Protein AF-M4SU03-F1 (afdb_monomer_lite)

Sequence (401 aa):
LYVKLIGIRDEIKHRTEQANSLITSARVTLAKALYGDAAINPIAGQIKPTEPLPSIAPTYFPWHAVGDRNTVCKTAGTDLNKAGMALATDMLCICLLHATSEHNLCTAGFTPTQQDYSAGRQPADADQAFKALTAKCQIIQQTYSIQELPHLLTSAVAAIKASMGSNHVTIADPSAEARTPGAKAFLYGRFTLAGRAPTCSADGSNPEKTAQKGICIDYSGIMKPGADIPWLKLVHSGINQLQAAAAEATTAISLVGTAQALEAQMESLLLMKSLLTPTASVLTATSNQPSADEQNKCAKFNSNETDCTTSGCDYDKTKKECKPKPGTENTGAIAGEKTGKKCSDYANQQECEKANDEIPAGQPCKRGWIGEDKSGGDKGFKRCDSDSSSIRNWLLRLLIL

InterPro domains:
  IPR019609 Variant surface glycoprotein , C-terminal [PF10659] (298-367)
  IPR025932 Trypanosome variant surface glycoprotein, B-type, N-terminal domain [PF13206] (13-252)

Secondary structure (DSSP, 8-state):
-HHHHHHHHHHHHHHHHHHHHHHHHHHHHHHHHHH-HHHHTTTGGG--TTSPPPPPPGGGSS---SS-HHHHHSB--SSTTSTTS-HHHHHHHHH--SS-S--TTSSTT---SSS--SS---HHHHHHHHHHHHTTS-----PPPTTTHHHHHHHHHHHHHHHTTTSEEEEEEE-HHHHSSTTTTTEEEEEEEEEB-------SS-GGGSTT-EEEEE-TTT--TT---HHHHHHHHHHHHHHHHHHHHHHHHHHHHHHHHHHHHHHHHHHHHHTTS--------------TTGGGGGGG--S-HHHHHHTTEEEETTTTEEEEPPPP--------------GGGSSSHHHHHHHHHTSPTTSPPPPPP----TT--------S---S-TTTSSGGGSS--

Radius of gyration: 35.42 Å; chains: 1; bounding box: 99×57×96 Å

Structure (mmCIF, N/CA/C/O backbone):
data_AF-M4SU03-F1
#
_entry.id   AF-M4SU03-F1
#
loop_
_atom_site.group_PDB
_atom_site.id
_atom_site.type_symbol
_atom_site.label_atom_id
_atom_site.label_alt_id
_atom_site.label_comp_id
_atom_site.label_asym_id
_atom_site.label_entity_id
_atom_site.label_seq_id
_atom_site.pdbx_PDB_ins_code
_atom_site.Cartn_x
_atom_site.Cartn_y
_atom_site.Cartn_z
_atom_site.occupancy
_atom_site.B_iso_or_equiv
_atom_site.auth_seq_id
_atom_site.auth_comp_id
_atom_site.auth_asym_id
_atom_site.auth_atom_id
_atom_site.pdbx_PDB_model_num
ATOM 1 N N . LEU A 1 1 ? -34.787 1.251 35.769 1.00 77.94 1 LEU A N 1
ATOM 2 C CA . LEU A 1 1 ? -33.875 2.159 35.029 1.00 77.94 1 LEU A CA 1
ATOM 3 C C . LEU A 1 1 ? -32.408 1.807 35.281 1.00 77.94 1 LEU A C 1
ATOM 5 O O . LEU A 1 1 ? -31.720 1.509 34.320 1.00 77.94 1 LEU A O 1
ATOM 9 N N . TYR A 1 2 ? -31.960 1.688 36.535 1.00 77.12 2 TYR A N 1
ATOM 10 C CA . TYR A 1 2 ? -30.572 1.320 36.873 1.00 77.12 2 TYR A CA 1
ATOM 11 C C . TYR A 1 2 ? -30.037 0.034 36.198 1.00 77.12 2 TYR A C 1
ATOM 13 O O . TYR A 1 2 ? -28.999 0.070 35.549 1.00 77.12 2 TYR A O 1
ATOM 21 N N . VAL A 1 3 ? -30.774 -1.086 36.248 1.00 87.50 3 VAL A N 1
ATOM 22 C CA . VAL A 1 3 ? -30.378 -2.345 35.566 1.00 87.50 3 VAL A CA 1
ATOM 23 C C . VAL A 1 3 ? -30.233 -2.162 34.048 1.00 87.50 3 VAL A C 1
ATOM 25 O O . VAL A 1 3 ? -29.321 -2.708 33.436 1.00 87.50 3 VAL A O 1
ATOM 28 N N . LYS A 1 4 ? -31.099 -1.342 33.438 1.00 84.69 4 LYS A N 1
ATOM 29 C CA . LYS A 1 4 ? -31.036 -1.024 32.005 1.00 84.69 4 LYS A CA 1
ATOM 30 C C . LYS A 1 4 ? -29.779 -0.213 31.672 1.00 84.69 4 LYS A C 1
ATOM 32 O O . LYS A 1 4 ? -29.161 -0.465 30.646 1.00 84.69 4 LYS A O 1
ATOM 37 N N . LEU A 1 5 ? -29.381 0.711 32.550 1.00 78.56 5 LEU A N 1
ATOM 38 C CA . LEU A 1 5 ? -28.158 1.500 32.389 1.00 78.56 5 LEU A CA 1
ATOM 39 C C . LEU A 1 5 ? -26.900 0.619 32.455 1.00 78.56 5 LEU A C 1
ATOM 41 O O . LEU A 1 5 ? -26.000 0.791 31.639 1.00 78.56 5 LEU A O 1
ATOM 45 N N . ILE A 1 6 ? -26.866 -0.360 33.368 1.00 83.88 6 ILE A N 1
ATOM 46 C CA . ILE A 1 6 ? -25.783 -1.356 33.443 1.00 83.88 6 ILE A CA 1
ATOM 47 C C . ILE A 1 6 ? -25.673 -2.140 32.131 1.00 83.88 6 ILE A C 1
ATOM 49 O O . ILE A 1 6 ? -24.584 -2.228 31.573 1.00 83.88 6 ILE A O 1
ATOM 53 N N . GLY A 1 7 ? -26.798 -2.633 31.601 1.00 87.75 7 GLY A N 1
ATOM 54 C CA . GLY A 1 7 ? -26.804 -3.355 30.325 1.00 87.75 7 GLY A CA 1
ATOM 55 C C . GLY A 1 7 ? -26.288 -2.509 29.155 1.00 87.75 7 GLY A C 1
ATOM 56 O O . GLY A 1 7 ? -25.481 -2.986 28.365 1.00 87.75 7 GLY A O 1
ATOM 57 N N . ILE A 1 8 ? -26.689 -1.234 29.074 1.00 84.06 8 ILE A N 1
ATOM 58 C CA . ILE A 1 8 ? -26.197 -0.309 28.038 1.00 84.06 8 ILE A CA 1
ATOM 59 C C . ILE A 1 8 ? -24.687 -0.073 28.181 1.00 84.06 8 ILE A C 1
ATOM 61 O O . ILE A 1 8 ? -23.969 -0.090 27.185 1.00 84.06 8 ILE A O 1
ATOM 65 N N . ARG A 1 9 ? -24.185 0.118 29.407 1.00 86.50 9 ARG A N 1
ATOM 66 C CA . ARG A 1 9 ? -22.749 0.295 29.669 1.00 86.50 9 ARG A CA 1
ATOM 67 C C . ARG A 1 9 ? -21.937 -0.919 29.215 1.00 86.50 9 ARG A C 1
ATOM 69 O O . ARG A 1 9 ? -20.895 -0.747 28.584 1.00 86.50 9 ARG A O 1
ATOM 76 N N . ASP A 1 10 ? -22.391 -2.122 29.548 1.00 89.56 10 ASP A N 1
ATOM 77 C CA . ASP A 1 10 ? -21.676 -3.355 29.209 1.00 89.56 10 ASP A CA 1
ATOM 78 C C . ASP A 1 10 ? -21.653 -3.573 27.685 1.00 89.56 10 ASP A C 1
ATOM 80 O O . ASP A 1 10 ? -20.614 -3.933 27.130 1.00 89.56 10 ASP A O 1
ATOM 84 N N . GLU A 1 11 ? -22.742 -3.230 26.992 1.00 91.38 11 GLU A N 1
ATOM 85 C CA . GLU A 1 11 ? -22.808 -3.246 25.527 1.00 91.38 11 GLU A CA 1
ATOM 86 C C . GLU A 1 11 ? -21.876 -2.200 24.886 1.00 91.38 11 GLU A C 1
ATOM 88 O O . GLU A 1 11 ? -21.155 -2.511 23.938 1.00 91.38 11 GLU A O 1
ATOM 93 N N . ILE A 1 12 ? -21.824 -0.968 25.417 1.00 85.12 12 ILE A N 1
ATOM 94 C CA . ILE A 1 12 ? -20.877 0.066 24.954 1.00 85.12 12 ILE A CA 1
ATOM 95 C C . ILE A 1 12 ? -19.439 -0.444 25.071 1.00 85.12 12 ILE A C 1
ATOM 97 O O . ILE A 1 12 ? -18.648 -0.291 24.134 1.00 85.12 12 ILE A O 1
ATOM 101 N N . LYS A 1 13 ? -19.099 -1.064 26.208 1.00 88.62 13 LYS A N 1
ATOM 102 C CA . LYS A 1 13 ? -17.773 -1.645 26.435 1.00 88.62 13 LYS A CA 1
ATOM 103 C C . LYS A 1 13 ? -17.470 -2.729 25.400 1.00 88.62 13 LYS A C 1
ATOM 105 O O . LYS A 1 13 ? -16.437 -2.646 24.739 1.00 88.62 13 LYS A O 1
ATOM 110 N N . HIS A 1 14 ? -18.386 -3.678 25.210 1.00 92.12 14 HIS A N 1
ATOM 111 C CA . HIS A 1 14 ? -18.225 -4.769 24.250 1.00 92.12 14 HIS A CA 1
ATOM 112 C C . HIS A 1 14 ? -17.987 -4.257 22.821 1.00 92.12 14 HIS A C 1
ATOM 114 O O . HIS A 1 14 ? -17.029 -4.665 22.164 1.00 92.12 14 HIS A O 1
ATOM 120 N N . ARG A 1 15 ? -18.800 -3.303 22.352 1.00 87.38 15 ARG A N 1
ATOM 121 C CA . ARG A 1 15 ? -18.654 -2.742 20.998 1.00 87.38 15 ARG A CA 1
ATOM 122 C C . ARG A 1 15 ? -17.381 -1.933 20.817 1.00 87.38 15 ARG A C 1
ATOM 124 O O . ARG A 1 15 ? -16.761 -1.995 19.760 1.00 87.38 15 ARG A O 1
ATOM 131 N N . THR A 1 16 ? -16.949 -1.218 21.852 1.00 88.19 16 THR A N 1
ATOM 132 C CA . THR A 1 16 ? -15.678 -0.482 21.824 1.00 88.19 16 THR A CA 1
ATOM 133 C C . THR A 1 16 ? -14.485 -1.440 21.737 1.00 88.19 16 THR A C 1
ATOM 135 O O . THR A 1 16 ? -13.563 -1.216 20.953 1.00 88.19 16 THR A O 1
ATOM 138 N N . GLU A 1 17 ? -14.507 -2.538 22.496 1.00 90.81 17 GLU A N 1
ATOM 139 C CA . GLU A 1 17 ? -13.485 -3.590 22.424 1.00 90.81 17 GLU A CA 1
ATOM 140 C C . GLU A 1 17 ? -13.458 -4.252 21.037 1.00 90.81 17 GLU A C 1
ATOM 142 O O . GLU A 1 17 ? -12.384 -4.417 20.450 1.00 90.81 17 GLU A O 1
ATOM 147 N N . GLN A 1 18 ? -14.632 -4.545 20.468 1.00 94.12 18 GLN A N 1
ATOM 148 C CA . GLN A 1 18 ? -14.755 -5.107 19.124 1.00 94.12 18 GLN A CA 1
ATOM 149 C C . GLN A 1 18 ? -14.228 -4.146 18.047 1.00 94.12 18 GLN A C 1
ATOM 151 O O . GLN A 1 18 ? -13.461 -4.563 17.175 1.00 94.12 18 GLN A O 1
ATOM 156 N N . ALA A 1 19 ? -14.568 -2.856 18.129 1.00 92.19 19 ALA A N 1
ATOM 157 C CA . ALA A 1 19 ? -14.046 -1.833 17.228 1.00 92.19 19 ALA A CA 1
ATOM 158 C C . ALA A 1 19 ? -12.511 -1.768 17.294 1.00 92.19 19 ALA A C 1
ATOM 160 O O . ALA A 1 19 ? -11.850 -1.817 16.259 1.00 92.19 19 ALA A O 1
ATOM 161 N N . ASN A 1 20 ? -11.923 -1.751 18.494 1.00 90.38 20 ASN A N 1
ATOM 162 C CA . ASN A 1 20 ? -10.466 -1.727 18.672 1.00 90.38 20 ASN A CA 1
ATOM 163 C C . ASN A 1 20 ? -9.771 -2.981 18.118 1.00 90.38 20 ASN A C 1
ATOM 165 O O . ASN A 1 20 ? -8.697 -2.882 17.515 1.00 90.38 20 ASN A O 1
ATOM 169 N N . SER A 1 21 ? -10.383 -4.155 18.283 1.00 93.50 21 SER A N 1
ATOM 170 C CA . SER A 1 21 ? -9.893 -5.407 17.696 1.00 93.50 21 SER A CA 1
ATOM 171 C C . SER A 1 21 ? -9.876 -5.336 16.164 1.00 93.50 21 SER A C 1
AT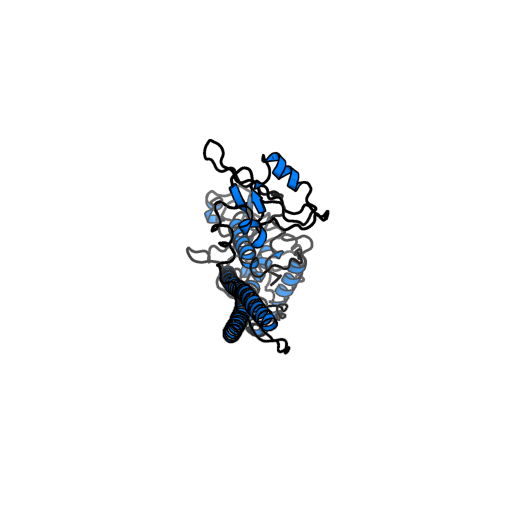OM 173 O O . SER A 1 21 ? -8.858 -5.631 15.531 1.00 93.50 21 SER A O 1
ATOM 175 N N . LEU A 1 22 ? -10.961 -4.842 15.558 1.00 95.38 22 LEU A N 1
ATOM 176 C CA . LEU A 1 22 ? -11.071 -4.659 14.109 1.00 95.38 22 LEU A CA 1
ATOM 177 C C . LEU A 1 22 ? -10.077 -3.620 13.576 1.00 95.38 22 LEU A C 1
ATOM 179 O O . LEU A 1 22 ? -9.446 -3.865 12.549 1.00 95.38 22 LEU A O 1
ATOM 183 N N . ILE A 1 23 ? -9.869 -2.508 14.290 1.00 93.19 23 ILE A N 1
ATOM 184 C CA . ILE A 1 23 ? -8.850 -1.502 13.942 1.00 93.19 23 ILE A CA 1
ATOM 185 C C . ILE A 1 23 ? -7.457 -2.130 13.964 1.00 93.19 23 ILE A C 1
ATOM 187 O O . ILE A 1 23 ? -6.689 -1.959 13.020 1.00 93.19 23 ILE A O 1
ATOM 191 N N . THR A 1 24 ? -7.129 -2.890 15.011 1.00 93.81 24 THR A N 1
ATOM 192 C CA . THR A 1 24 ? -5.837 -3.588 15.105 1.00 93.81 24 THR A CA 1
ATOM 193 C C . THR A 1 24 ? -5.651 -4.550 13.936 1.00 93.81 24 THR A C 1
ATOM 195 O O . THR A 1 24 ? -4.607 -4.544 13.284 1.00 93.81 24 THR A O 1
ATOM 198 N N . SER A 1 25 ? -6.684 -5.335 13.621 1.00 96.44 25 SER A N 1
ATOM 199 C CA . SER A 1 25 ? -6.666 -6.265 12.494 1.00 96.44 25 SER A CA 1
ATOM 200 C C . SER A 1 25 ? -6.466 -5.541 11.159 1.00 96.44 25 SER A C 1
ATOM 202 O O . SER A 1 25 ? -5.606 -5.940 10.375 1.00 96.44 25 SER A O 1
ATOM 204 N N . ALA A 1 26 ? -7.168 -4.425 10.936 1.00 96.38 26 ALA A N 1
ATOM 205 C CA . ALA A 1 26 ? -6.994 -3.586 9.755 1.00 96.38 26 ALA A CA 1
ATOM 206 C C . ALA A 1 26 ? -5.566 -3.052 9.625 1.00 96.38 26 ALA A C 1
ATOM 208 O O . ALA A 1 26 ? -4.982 -3.126 8.546 1.00 96.38 26 ALA A O 1
ATOM 209 N N . ARG A 1 27 ? -4.976 -2.563 10.722 1.00 94.88 27 ARG A N 1
ATOM 210 C CA . ARG A 1 27 ? -3.590 -2.070 10.745 1.00 94.88 27 ARG A CA 1
ATOM 211 C C . ARG A 1 27 ? -2.598 -3.167 10.376 1.00 94.88 27 ARG A C 1
ATOM 213 O O . ARG A 1 27 ? -1.741 -2.938 9.530 1.00 94.88 27 ARG A O 1
ATOM 220 N N . VAL A 1 28 ? -2.743 -4.371 10.936 1.00 97.19 28 VAL A N 1
ATOM 221 C CA . VAL A 1 28 ? -1.907 -5.531 10.575 1.00 97.19 28 VAL A CA 1
ATOM 222 C C . VAL A 1 28 ? -2.052 -5.860 9.086 1.00 97.19 28 VAL A C 1
ATOM 224 O O . VAL A 1 28 ? -1.052 -6.017 8.387 1.00 97.19 28 VAL A O 1
ATOM 227 N N . THR A 1 29 ? -3.284 -5.937 8.581 1.00 98.25 29 THR A N 1
ATOM 228 C CA . THR A 1 29 ? -3.576 -6.243 7.172 1.00 98.25 29 THR A CA 1
ATOM 229 C C . THR A 1 29 ? -2.989 -5.202 6.216 1.00 98.25 29 THR A C 1
ATOM 231 O O . THR A 1 29 ? -2.373 -5.555 5.211 1.00 98.25 29 THR A O 1
ATOM 234 N N . LEU A 1 30 ? -3.147 -3.915 6.523 1.00 96.94 30 LEU A N 1
ATOM 235 C CA . LEU A 1 30 ? -2.625 -2.821 5.704 1.00 96.94 30 LEU A CA 1
ATOM 236 C C . LEU A 1 30 ? -1.099 -2.736 5.775 1.00 96.94 30 LEU A C 1
ATOM 238 O O . LEU A 1 30 ? -0.451 -2.526 4.752 1.00 96.94 30 LEU A O 1
ATOM 242 N N . ALA A 1 31 ? -0.504 -2.995 6.941 1.00 96.81 31 ALA A N 1
ATOM 243 C CA . ALA A 1 31 ? 0.943 -3.107 7.069 1.00 96.81 31 ALA A CA 1
ATOM 244 C C . ALA A 1 31 ? 1.488 -4.269 6.222 1.00 96.81 31 ALA A C 1
ATOM 246 O O . ALA A 1 31 ? 2.527 -4.120 5.582 1.00 96.81 31 ALA A O 1
ATOM 247 N N . LYS A 1 32 ? 0.776 -5.406 6.155 1.00 97.50 32 LYS A N 1
ATOM 248 C CA . LYS A 1 32 ? 1.124 -6.527 5.262 1.00 97.50 32 LYS A CA 1
ATOM 249 C C . LYS A 1 32 ? 1.000 -6.143 3.793 1.00 97.50 32 LYS A C 1
ATOM 251 O O . LYS A 1 32 ? 1.842 -6.541 3.000 1.00 97.50 32 LYS A O 1
ATOM 256 N N . ALA A 1 33 ? -0.002 -5.347 3.420 1.00 97.69 33 ALA A N 1
ATOM 257 C CA . ALA A 1 33 ? -0.088 -4.808 2.064 1.00 97.69 33 ALA A CA 1
ATOM 258 C C . ALA A 1 33 ? 1.138 -3.942 1.724 1.00 97.69 33 ALA A C 1
ATOM 260 O O . ALA A 1 33 ? 1.669 -4.009 0.617 1.00 97.69 33 ALA A O 1
ATOM 261 N N . LEU A 1 34 ? 1.604 -3.140 2.684 1.00 96.62 34 LEU A N 1
ATOM 262 C CA . LEU A 1 34 ? 2.726 -2.232 2.483 1.00 96.62 34 LEU A CA 1
ATOM 263 C C . LEU A 1 34 ? 4.080 -2.953 2.441 1.00 96.62 34 LEU A C 1
ATOM 265 O O . LEU A 1 34 ? 4.844 -2.746 1.501 1.00 96.62 34 LEU A O 1
ATOM 269 N N . TYR A 1 35 ? 4.361 -3.794 3.435 1.00 96.81 35 TYR A N 1
ATOM 270 C CA . TYR A 1 35 ? 5.683 -4.383 3.675 1.00 96.81 35 TYR A CA 1
ATOM 271 C C . TYR A 1 35 ? 5.757 -5.898 3.435 1.00 96.81 35 TYR A C 1
ATOM 273 O O . TYR A 1 35 ? 6.832 -6.483 3.535 1.00 96.81 35 TYR A O 1
ATOM 281 N N . GLY A 1 36 ? 4.643 -6.549 3.106 1.00 95.81 36 GLY A N 1
ATOM 282 C CA . GLY A 1 36 ? 4.564 -7.998 2.944 1.00 95.81 36 GLY A CA 1
ATOM 283 C C . GLY A 1 36 ? 4.450 -8.762 4.268 1.00 95.81 36 GLY A C 1
ATOM 284 O O . GLY A 1 36 ? 4.712 -8.252 5.359 1.00 95.81 36 GLY A O 1
ATOM 285 N N . ASP A 1 37 ? 4.061 -10.034 4.174 1.00 95.00 37 ASP A N 1
ATOM 286 C CA . ASP A 1 37 ? 3.837 -10.890 5.345 1.00 95.00 37 ASP A CA 1
ATOM 287 C C . ASP A 1 37 ? 5.106 -11.152 6.164 1.00 95.00 37 ASP A C 1
ATOM 289 O O . ASP A 1 37 ? 5.053 -11.154 7.394 1.00 95.00 37 ASP A O 1
ATOM 293 N N . ALA A 1 38 ? 6.248 -11.354 5.500 1.00 93.81 38 ALA A N 1
ATOM 294 C CA . ALA A 1 38 ? 7.512 -11.669 6.165 1.00 93.81 38 ALA A CA 1
ATOM 295 C C . ALA A 1 38 ? 7.978 -10.544 7.106 1.00 93.81 38 ALA A C 1
ATOM 297 O O . ALA A 1 38 ? 8.513 -10.827 8.175 1.00 93.81 38 ALA A O 1
ATOM 298 N N . ALA A 1 39 ? 7.720 -9.286 6.737 1.00 95.75 39 ALA A N 1
ATOM 299 C CA . ALA A 1 39 ? 8.035 -8.117 7.551 1.00 95.75 39 ALA A CA 1
ATOM 300 C C . ALA A 1 39 ? 7.116 -7.967 8.765 1.00 95.75 39 ALA A C 1
ATOM 302 O O . ALA A 1 39 ? 7.571 -7.579 9.840 1.00 95.75 39 ALA A O 1
ATOM 303 N N . ILE A 1 40 ? 5.823 -8.261 8.600 1.00 96.81 40 ILE A N 1
ATOM 304 C CA . ILE A 1 40 ? 4.811 -7.921 9.605 1.00 96.81 40 ILE A CA 1
ATOM 305 C C . ILE A 1 40 ? 4.518 -9.061 10.570 1.00 96.81 40 ILE A C 1
ATOM 307 O O . ILE A 1 40 ? 4.280 -8.799 11.745 1.00 96.81 40 ILE A O 1
ATOM 311 N N . ASN A 1 41 ? 4.563 -10.322 10.133 1.00 95.75 41 ASN A N 1
ATOM 312 C CA . ASN A 1 41 ? 4.273 -11.462 11.008 1.00 95.75 41 ASN A CA 1
ATOM 313 C C . ASN A 1 41 ? 5.080 -11.456 12.328 1.00 95.75 41 ASN A C 1
ATOM 315 O O . ASN A 1 41 ? 4.469 -11.710 13.367 1.00 95.75 41 ASN A O 1
ATOM 319 N N . PRO A 1 42 ? 6.386 -11.105 12.354 1.00 95.69 42 PRO A N 1
ATOM 320 C CA . PRO A 1 42 ? 7.159 -11.051 13.599 1.00 95.69 42 PRO A CA 1
ATOM 321 C C . PRO A 1 42 ? 6.705 -9.962 14.583 1.00 95.69 42 PRO A C 1
ATOM 323 O O . PRO A 1 42 ? 6.922 -10.090 15.787 1.00 95.69 42 PRO A O 1
ATOM 326 N N . ILE A 1 43 ? 6.084 -8.887 14.085 1.00 94.94 43 ILE A N 1
ATOM 327 C CA . ILE A 1 43 ? 5.677 -7.720 14.883 1.00 94.94 43 ILE A CA 1
ATOM 328 C C . ILE A 1 43 ? 4.155 -7.576 15.013 1.00 94.94 43 ILE A C 1
ATOM 330 O O . ILE A 1 43 ? 3.691 -6.663 15.689 1.00 94.94 43 ILE A O 1
ATOM 334 N N . ALA A 1 44 ? 3.363 -8.470 14.413 1.00 94.19 44 ALA A N 1
ATOM 335 C CA . ALA A 1 44 ? 1.908 -8.336 14.330 1.00 94.19 44 ALA A CA 1
ATOM 336 C C . ALA A 1 44 ? 1.237 -8.195 15.707 1.00 94.19 44 ALA A C 1
ATOM 338 O O . ALA A 1 44 ? 0.346 -7.367 15.868 1.00 94.19 44 ALA A O 1
ATOM 339 N N . GLY A 1 45 ? 1.708 -8.935 16.719 1.00 93.50 45 GLY A N 1
ATOM 340 C CA . GLY A 1 45 ? 1.198 -8.843 18.095 1.00 93.50 45 GLY A CA 1
ATOM 341 C C . GLY A 1 45 ? 1.571 -7.553 18.840 1.00 93.50 45 GLY A C 1
ATOM 342 O O . GLY A 1 45 ? 1.059 -7.308 19.927 1.00 93.50 45 GLY A O 1
ATOM 343 N N . GLN A 1 46 ? 2.462 -6.732 18.278 1.00 93.69 46 GLN A N 1
ATOM 344 C CA . GLN A 1 46 ? 2.890 -5.448 18.842 1.00 93.69 46 GLN A CA 1
ATOM 345 C C . GLN A 1 46 ? 2.130 -4.263 18.228 1.00 93.69 46 GLN A C 1
ATOM 347 O O . GLN A 1 46 ? 2.198 -3.155 18.756 1.00 93.69 46 GLN A O 1
ATOM 352 N N . ILE A 1 47 ? 1.413 -4.482 17.121 1.00 91.94 47 ILE A N 1
ATOM 353 C CA . ILE A 1 47 ? 0.626 -3.449 16.447 1.00 91.94 47 ILE A CA 1
ATOM 354 C C . ILE A 1 47 ? -0.603 -3.137 17.304 1.00 91.94 47 ILE A C 1
ATOM 356 O O . ILE A 1 47 ? -1.368 -4.031 17.657 1.00 91.94 47 ILE A O 1
ATOM 360 N N . LYS A 1 48 ? -0.794 -1.857 17.633 1.00 85.69 48 LYS A N 1
ATOM 361 C CA . LYS A 1 48 ? -1.912 -1.362 18.451 1.00 85.69 48 LYS A CA 1
ATOM 362 C C . LYS A 1 48 ? -2.714 -0.300 17.691 1.00 85.69 48 LYS A C 1
ATOM 364 O O . LYS A 1 48 ? -2.141 0.331 16.806 1.00 85.69 48 LYS A O 1
ATOM 369 N N . PRO A 1 49 ? -3.998 -0.060 18.030 1.00 80.19 49 PRO A N 1
ATOM 370 C CA . PRO A 1 49 ? -4.881 0.855 17.296 1.00 80.19 49 PRO A CA 1
ATOM 371 C C . PRO A 1 49 ? -4.362 2.285 17.115 1.00 80.19 49 PRO A C 1
ATOM 373 O O . PRO A 1 49 ? -4.548 2.866 16.050 1.00 80.19 49 PRO A O 1
ATOM 376 N N . THR A 1 50 ? -3.733 2.841 18.150 1.00 78.69 50 THR A N 1
ATOM 377 C CA . THR A 1 50 ? -3.382 4.269 18.247 1.00 78.69 50 THR A CA 1
ATOM 378 C C . THR A 1 50 ? -1.881 4.524 18.345 1.00 78.69 50 THR A C 1
ATOM 380 O O . THR A 1 50 ? -1.472 5.666 18.520 1.00 78.69 50 THR A O 1
ATOM 383 N N . GLU A 1 51 ? -1.062 3.477 18.261 1.00 82.94 51 GLU A N 1
ATOM 384 C CA . GLU A 1 51 ? 0.395 3.599 18.331 1.00 82.94 51 GLU A CA 1
ATOM 385 C C . GLU A 1 51 ? 1.001 3.585 16.927 1.00 82.94 51 GLU A C 1
ATOM 387 O O . GLU A 1 51 ? 0.466 2.896 16.047 1.00 82.94 51 GLU A O 1
ATOM 392 N N . PRO A 1 52 ? 2.141 4.264 16.712 1.00 84.44 52 PRO A N 1
ATOM 393 C CA . PRO A 1 52 ? 2.907 4.134 15.480 1.00 84.44 52 PRO A CA 1
ATOM 394 C C . PRO A 1 52 ? 3.218 2.671 15.152 1.00 84.44 52 PRO A C 1
ATOM 396 O O . PRO A 1 52 ? 3.368 1.831 16.046 1.00 84.44 52 PRO A O 1
ATOM 399 N N . LEU A 1 53 ? 3.346 2.363 13.859 1.00 86.81 53 LEU A N 1
ATOM 400 C CA . LEU A 1 53 ? 3.772 1.034 13.432 1.00 86.81 53 LEU A CA 1
ATOM 401 C C . LEU A 1 53 ? 5.149 0.710 14.049 1.00 86.81 53 LEU A C 1
ATOM 403 O O . LEU A 1 53 ? 6.063 1.536 13.947 1.00 86.81 53 LEU A O 1
ATOM 407 N N . PRO A 1 54 ? 5.328 -0.471 14.672 1.00 91.06 54 PRO A N 1
ATOM 408 C CA . PRO A 1 54 ? 6.630 -0.893 15.165 1.00 91.06 54 PRO A CA 1
ATOM 409 C C . PRO A 1 54 ? 7.680 -0.886 14.050 1.00 91.06 54 PRO A C 1
ATOM 411 O O . PRO A 1 54 ? 7.377 -1.154 12.886 1.00 91.06 54 PRO A O 1
ATOM 414 N N . SER A 1 55 ? 8.931 -0.605 14.417 1.00 90.44 55 SER A N 1
ATOM 415 C CA . SER A 1 55 ? 10.037 -0.607 13.460 1.00 90.44 55 SER A CA 1
ATOM 416 C C . SER A 1 55 ? 10.213 -1.992 12.836 1.00 90.44 55 SER A C 1
ATOM 418 O O . SER A 1 55 ? 10.269 -3.004 13.536 1.00 90.44 55 SER A O 1
ATOM 420 N N . ILE A 1 56 ? 10.333 -2.025 11.512 1.00 92.19 56 ILE A N 1
ATOM 421 C CA . ILE A 1 56 ? 10.587 -3.240 10.743 1.00 92.19 56 ILE A CA 1
ATOM 422 C C . ILE A 1 56 ? 12.097 -3.381 10.573 1.00 92.19 56 ILE A C 1
ATOM 424 O O . ILE A 1 56 ? 12.780 -2.432 10.180 1.00 92.19 56 ILE A O 1
ATOM 428 N N . ALA A 1 57 ? 12.636 -4.568 10.863 1.00 93.88 57 ALA A N 1
ATOM 429 C CA . ALA A 1 57 ? 14.057 -4.811 10.653 1.00 93.88 57 ALA A CA 1
ATOM 430 C C . ALA A 1 57 ? 14.381 -4.773 9.143 1.00 93.88 57 ALA A C 1
ATOM 432 O O . ALA A 1 57 ? 13.688 -5.443 8.371 1.00 93.88 57 ALA A O 1
ATOM 433 N N . PRO A 1 58 ? 15.446 -4.069 8.706 1.00 94.88 58 PRO A N 1
ATOM 434 C CA . PRO A 1 58 ? 15.755 -3.891 7.281 1.00 94.88 58 PRO A CA 1
ATOM 435 C C . PRO A 1 58 ? 15.926 -5.200 6.497 1.00 94.88 58 PRO A C 1
ATOM 437 O O . PRO A 1 58 ? 15.658 -5.256 5.302 1.00 94.88 58 PRO A O 1
ATOM 440 N N . THR A 1 59 ? 16.333 -6.282 7.165 1.00 95.19 59 THR A N 1
ATOM 441 C CA . THR A 1 59 ? 16.484 -7.619 6.568 1.00 95.19 59 THR A CA 1
ATOM 442 C C . THR A 1 59 ? 15.166 -8.239 6.106 1.00 95.19 59 THR A C 1
ATOM 444 O O . THR A 1 59 ? 15.192 -9.138 5.272 1.00 95.19 59 THR A O 1
ATOM 447 N N . TYR A 1 60 ? 14.030 -7.782 6.640 1.00 95.81 60 TYR A N 1
ATOM 448 C CA . TYR A 1 60 ? 12.701 -8.258 6.254 1.00 95.81 60 TYR A CA 1
ATOM 449 C C . TYR A 1 60 ? 11.998 -7.352 5.241 1.00 95.81 60 TYR A C 1
ATOM 451 O O . TYR A 1 60 ? 10.858 -7.637 4.878 1.00 95.81 60 TYR A O 1
ATOM 459 N N . PHE A 1 61 ? 12.639 -6.276 4.778 1.00 96.81 61 PHE A N 1
ATOM 460 C CA . PHE A 1 61 ? 12.053 -5.426 3.747 1.00 96.81 61 PHE A CA 1
ATOM 461 C C . PHE A 1 61 ? 11.742 -6.254 2.481 1.00 96.81 61 PHE A C 1
ATOM 463 O O . PHE A 1 61 ? 12.558 -7.100 2.097 1.00 96.81 61 PHE A O 1
ATOM 470 N N . PRO A 1 62 ? 10.584 -6.053 1.819 1.00 96.56 62 PRO A N 1
ATOM 471 C CA . PRO A 1 62 ? 10.128 -6.918 0.733 1.00 96.56 62 PRO A CA 1
ATOM 472 C C . PRO A 1 62 ? 10.883 -6.626 -0.571 1.00 96.56 62 PRO A C 1
ATOM 474 O O . PRO A 1 62 ? 10.347 -6.056 -1.517 1.00 96.56 62 PRO A O 1
ATOM 477 N N . TRP A 1 63 ? 12.149 -7.019 -0.644 1.00 96.88 63 TRP A N 1
ATOM 478 C CA . TRP A 1 63 ? 12.951 -6.916 -1.858 1.00 96.88 63 TRP A CA 1
ATOM 479 C C . TRP A 1 63 ? 13.685 -8.221 -2.142 1.00 96.88 63 TRP A C 1
ATOM 481 O O . TRP A 1 63 ? 14.316 -8.811 -1.263 1.00 96.88 63 TRP A O 1
ATOM 491 N N . HIS A 1 64 ? 13.558 -8.717 -3.369 1.00 95.50 64 HIS A N 1
ATOM 492 C CA . HIS A 1 64 ? 14.215 -9.947 -3.772 1.00 95.50 64 HIS A CA 1
ATOM 493 C C . HIS A 1 64 ? 15.707 -9.680 -3.996 1.00 95.50 64 HIS A C 1
ATOM 495 O O . HIS A 1 64 ? 16.084 -8.874 -4.840 1.00 95.50 64 HIS A O 1
ATOM 501 N N . ALA A 1 65 ? 16.558 -10.354 -3.220 1.00 93.75 65 ALA A N 1
ATOM 502 C CA . ALA A 1 65 ? 17.987 -10.046 -3.175 1.00 93.75 65 ALA A CA 1
ATOM 503 C C . ALA A 1 65 ? 18.767 -10.461 -4.434 1.00 93.75 65 ALA A C 1
ATOM 505 O O . ALA A 1 65 ? 19.896 -10.016 -4.650 1.00 93.75 65 ALA A O 1
ATOM 506 N N . VAL A 1 66 ? 18.189 -11.358 -5.235 1.00 90.88 66 VAL A N 1
ATOM 507 C CA . VAL A 1 66 ? 18.850 -11.982 -6.381 1.00 90.88 66 VAL A CA 1
ATOM 508 C C . VAL A 1 66 ? 18.393 -11.325 -7.678 1.00 90.88 66 VAL A C 1
ATOM 510 O O . VAL A 1 66 ? 17.199 -11.209 -7.942 1.00 90.88 66 VAL A O 1
ATOM 513 N N . GLY A 1 67 ? 19.359 -10.970 -8.523 1.00 88.62 67 GLY A N 1
ATOM 514 C CA . GLY A 1 67 ? 19.105 -10.318 -9.805 1.00 88.62 67 GLY A CA 1
ATOM 515 C C . GLY A 1 67 ? 18.920 -8.806 -9.691 1.00 88.62 67 GLY A C 1
ATOM 516 O O . GLY A 1 67 ? 18.788 -8.245 -8.610 1.00 88.62 67 GLY A O 1
ATOM 517 N N . ASP A 1 68 ? 18.970 -8.144 -10.836 1.00 94.12 68 ASP A N 1
ATOM 518 C CA . ASP A 1 68 ? 18.852 -6.691 -10.960 1.00 94.12 68 ASP A CA 1
ATOM 519 C C . ASP A 1 68 ? 17.427 -6.170 -10.666 1.00 94.12 68 ASP A C 1
ATOM 521 O O . ASP A 1 68 ? 16.475 -6.930 -10.457 1.00 94.12 68 ASP A O 1
ATOM 525 N N . ARG A 1 69 ? 17.238 -4.844 -10.727 1.00 94.19 69 ARG A N 1
ATOM 526 C CA . ARG A 1 69 ? 15.910 -4.211 -10.624 1.00 94.19 69 ARG A CA 1
ATOM 527 C C . ARG A 1 69 ? 14.899 -4.838 -11.574 1.00 94.19 69 ARG A C 1
ATOM 529 O O . ARG A 1 69 ? 13.744 -5.001 -11.199 1.00 94.19 69 ARG A O 1
ATOM 536 N N . ASN A 1 70 ? 15.270 -5.163 -12.811 1.00 95.12 70 ASN A N 1
ATOM 537 C CA . ASN A 1 70 ? 14.308 -5.701 -13.775 1.00 95.12 70 ASN A CA 1
ATOM 538 C C . ASN A 1 70 ? 13.825 -7.102 -13.390 1.00 95.12 70 ASN A C 1
ATOM 540 O O . ASN A 1 70 ? 12.659 -7.415 -13.620 1.00 95.12 70 ASN A O 1
ATOM 544 N N . THR A 1 71 ? 14.681 -7.902 -12.762 1.00 95.38 71 THR A N 1
ATOM 545 C CA . THR A 1 71 ? 14.351 -9.222 -12.216 1.00 95.38 71 THR A CA 1
ATOM 546 C C . THR A 1 71 ? 13.286 -9.120 -11.124 1.00 95.38 71 THR A C 1
ATOM 548 O O . THR A 1 71 ? 12.409 -9.981 -11.033 1.00 95.38 71 THR A O 1
ATOM 551 N N . VAL A 1 72 ? 13.325 -8.048 -10.328 1.00 96.75 72 VAL A N 1
ATOM 552 C CA . VAL A 1 72 ? 12.343 -7.771 -9.268 1.00 96.75 72 VAL A CA 1
ATOM 553 C C . VAL A 1 72 ? 11.073 -7.107 -9.815 1.00 96.75 72 VAL A C 1
ATOM 555 O O . VAL A 1 72 ? 9.973 -7.414 -9.359 1.00 96.75 72 VAL A O 1
ATOM 558 N N . CYS A 1 73 ? 11.216 -6.203 -10.789 1.00 96.94 73 CYS A N 1
ATOM 559 C CA . CYS A 1 73 ? 10.208 -5.183 -11.083 1.00 96.94 73 CYS A CA 1
ATOM 560 C C . CYS A 1 73 ? 9.501 -5.290 -12.430 1.00 96.94 73 CYS A C 1
ATOM 562 O O . CYS A 1 73 ? 8.429 -4.713 -12.590 1.00 96.94 73 CYS A O 1
ATOM 564 N N . LYS A 1 74 ? 10.100 -5.947 -13.432 1.00 95.69 74 LYS A N 1
ATOM 565 C CA . LYS A 1 74 ? 9.588 -5.877 -14.809 1.00 95.69 74 LYS A CA 1
ATOM 566 C C . LYS A 1 74 ? 8.192 -6.483 -14.921 1.00 95.69 74 LYS A C 1
ATOM 568 O O . LYS A 1 74 ? 7.315 -5.880 -15.529 1.00 95.69 74 LYS A O 1
ATOM 573 N N . THR A 1 75 ? 8.002 -7.663 -14.346 1.00 95.69 75 THR A N 1
ATOM 574 C CA . THR A 1 75 ? 6.740 -8.406 -14.369 1.00 95.69 75 THR A CA 1
ATOM 575 C C . THR A 1 75 ? 6.330 -8.723 -12.947 1.00 95.69 75 THR A C 1
ATOM 577 O O . THR A 1 75 ? 7.112 -9.319 -12.203 1.00 95.69 75 THR A O 1
ATOM 580 N N . ALA A 1 76 ? 5.108 -8.361 -12.584 1.00 95.62 76 ALA A N 1
ATOM 581 C CA . ALA A 1 76 ? 4.545 -8.769 -11.316 1.00 95.62 76 ALA A CA 1
ATOM 582 C C . ALA A 1 76 ? 4.206 -10.261 -11.331 1.00 95.62 76 ALA A C 1
ATOM 584 O O . ALA A 1 76 ? 3.842 -10.834 -12.362 1.00 95.62 76 ALA A O 1
ATOM 585 N N . GLY A 1 77 ? 4.305 -10.884 -10.165 1.00 89.56 77 GLY A N 1
ATOM 586 C CA . GLY A 1 77 ? 4.080 -12.312 -10.006 1.00 89.56 77 GLY A CA 1
ATOM 587 C C . GLY A 1 77 ? 3.625 -12.660 -8.599 1.00 89.56 77 GLY A C 1
ATOM 588 O O . GLY A 1 77 ? 3.189 -11.803 -7.836 1.00 89.56 77 GLY A O 1
ATOM 589 N N . THR A 1 78 ? 3.724 -13.944 -8.274 1.00 88.62 78 THR A N 1
ATOM 590 C CA . THR A 1 78 ? 3.445 -14.478 -6.932 1.00 88.62 78 THR A CA 1
ATOM 591 C C . THR A 1 78 ? 4.716 -14.859 -6.176 1.00 88.62 78 THR A C 1
ATOM 593 O O . THR A 1 78 ? 4.643 -15.382 -5.066 1.00 88.62 78 THR A O 1
ATOM 596 N N . ASP A 1 79 ? 5.880 -14.627 -6.782 1.00 90.56 79 ASP A N 1
ATOM 597 C CA . ASP A 1 79 ? 7.174 -14.848 -6.149 1.00 90.56 79 ASP A CA 1
ATOM 598 C C . ASP A 1 79 ? 7.373 -13.838 -5.021 1.00 90.56 79 ASP A C 1
ATOM 600 O O . ASP A 1 79 ? 7.199 -12.631 -5.210 1.00 90.56 79 ASP A O 1
ATOM 604 N N . LEU A 1 80 ? 7.793 -14.330 -3.857 1.00 89.50 80 LEU A N 1
ATOM 605 C CA . LEU A 1 80 ? 8.050 -13.489 -2.694 1.00 89.50 80 LEU A CA 1
ATOM 606 C C . LEU A 1 80 ? 9.027 -12.354 -3.024 1.00 89.50 80 LEU A C 1
ATOM 608 O O . LEU A 1 80 ? 10.036 -12.548 -3.707 1.00 89.50 80 LEU A O 1
ATOM 612 N N . ASN A 1 81 ? 8.738 -11.179 -2.461 1.00 93.06 81 ASN A N 1
ATOM 613 C CA . ASN A 1 81 ? 9.574 -9.979 -2.528 1.00 93.06 81 ASN A CA 1
ATOM 614 C C . ASN A 1 81 ? 9.801 -9.410 -3.944 1.00 93.06 81 ASN A C 1
ATOM 616 O O . ASN A 1 81 ? 10.714 -8.606 -4.140 1.00 93.06 81 ASN A O 1
ATOM 620 N N . LYS A 1 82 ? 8.988 -9.811 -4.927 1.00 95.56 82 LYS A N 1
ATOM 621 C CA . LYS A 1 82 ? 8.936 -9.195 -6.259 1.00 95.56 82 LYS A CA 1
ATOM 622 C C . LYS A 1 82 ? 7.730 -8.269 -6.399 1.00 95.56 82 LYS A C 1
ATOM 624 O O . LYS A 1 82 ? 6.862 -8.214 -5.523 1.00 95.56 82 LYS A O 1
ATOM 629 N N . ALA A 1 83 ? 7.682 -7.546 -7.515 1.00 96.88 83 ALA A N 1
ATOM 630 C CA . ALA A 1 83 ? 6.574 -6.660 -7.823 1.00 96.88 83 ALA A CA 1
ATOM 631 C C . ALA A 1 83 ? 5.210 -7.376 -7.754 1.00 96.88 83 ALA A C 1
ATOM 633 O O . ALA A 1 83 ? 5.063 -8.540 -8.137 1.00 96.88 83 ALA A O 1
ATOM 634 N N . GLY A 1 84 ? 4.208 -6.661 -7.251 1.00 95.38 84 GLY A N 1
ATOM 635 C CA . GLY A 1 84 ? 2.856 -7.132 -6.973 1.00 95.38 84 GLY A CA 1
ATOM 636 C C . GLY A 1 84 ? 2.654 -7.729 -5.581 1.00 95.38 84 GLY A C 1
ATOM 637 O O . GLY A 1 84 ? 1.510 -7.795 -5.128 1.00 95.38 84 GLY A O 1
ATOM 638 N N . MET A 1 85 ? 3.718 -8.102 -4.862 1.00 95.88 85 MET A N 1
ATOM 639 C CA . MET A 1 85 ? 3.582 -8.724 -3.538 1.00 95.88 85 MET A CA 1
ATOM 640 C C . MET A 1 85 ? 3.451 -7.724 -2.389 1.00 95.88 85 MET A C 1
ATOM 642 O O . MET A 1 85 ? 2.737 -8.006 -1.429 1.00 95.88 85 MET A O 1
ATOM 646 N N . ALA A 1 86 ? 4.103 -6.566 -2.482 1.00 97.25 86 ALA A N 1
ATOM 647 C CA . ALA A 1 86 ? 4.038 -5.514 -1.474 1.00 97.25 86 ALA A CA 1
ATOM 648 C C . ALA A 1 86 ? 4.112 -4.134 -2.136 1.00 97.25 86 ALA A C 1
ATOM 650 O O . ALA A 1 86 ? 4.851 -3.935 -3.103 1.00 97.25 86 ALA A O 1
ATOM 651 N N . LEU A 1 87 ? 3.371 -3.162 -1.599 1.00 97.38 87 LEU A N 1
ATOM 652 C CA . LEU A 1 87 ? 3.341 -1.812 -2.162 1.00 97.38 87 LEU A CA 1
ATOM 653 C C . LEU A 1 87 ? 4.712 -1.124 -2.083 1.00 97.38 87 LEU A C 1
ATOM 655 O O . LEU A 1 87 ? 5.071 -0.393 -3.002 1.00 97.38 87 LEU A O 1
ATOM 659 N N . ALA A 1 88 ? 5.498 -1.367 -1.028 1.00 97.12 88 ALA A N 1
ATOM 660 C CA . ALA A 1 88 ? 6.832 -0.783 -0.898 1.00 97.12 88 ALA A CA 1
ATOM 661 C C . ALA A 1 88 ? 7.772 -1.226 -2.035 1.00 97.12 88 ALA A C 1
ATOM 663 O O . ALA A 1 88 ? 8.509 -0.402 -2.581 1.00 97.12 88 ALA A O 1
ATOM 664 N N . THR A 1 89 ? 7.695 -2.497 -2.444 1.00 97.75 89 THR A N 1
ATOM 665 C CA . THR A 1 89 ? 8.411 -3.026 -3.614 1.00 97.75 89 THR A CA 1
ATOM 666 C C . THR A 1 89 ? 7.963 -2.311 -4.880 1.00 97.75 89 THR A C 1
ATOM 668 O O . THR A 1 89 ? 8.796 -1.811 -5.631 1.00 97.75 89 THR A O 1
ATOM 671 N N . ASP A 1 90 ? 6.651 -2.199 -5.090 1.00 97.56 90 ASP A N 1
ATOM 672 C CA . ASP A 1 90 ? 6.087 -1.600 -6.300 1.00 97.56 90 ASP A CA 1
ATOM 673 C C . ASP A 1 90 ? 6.440 -0.115 -6.424 1.00 97.56 90 ASP A C 1
ATOM 675 O O . ASP A 1 90 ? 6.789 0.359 -7.506 1.00 97.56 90 ASP A O 1
ATOM 679 N N . MET A 1 91 ? 6.433 0.614 -5.307 1.00 95.88 91 MET A N 1
ATOM 680 C CA . MET A 1 91 ? 6.882 2.003 -5.252 1.00 95.88 91 MET A CA 1
ATOM 681 C C . MET A 1 91 ? 8.351 2.150 -5.650 1.00 95.88 91 MET A C 1
ATOM 683 O O . MET A 1 91 ? 8.685 3.016 -6.456 1.00 95.88 91 MET A O 1
ATOM 687 N N . LEU A 1 92 ? 9.235 1.302 -5.120 1.00 95.69 92 LEU A N 1
ATOM 688 C CA . LEU A 1 92 ? 10.634 1.301 -5.541 1.00 95.69 92 LEU A CA 1
ATOM 689 C C . LEU A 1 92 ? 10.766 0.940 -7.019 1.00 95.69 92 LEU A C 1
ATOM 691 O O . LEU A 1 92 ? 11.520 1.583 -7.740 1.00 95.69 92 LEU A O 1
ATOM 695 N N . CYS A 1 93 ? 9.993 -0.027 -7.503 1.00 96.31 93 CYS A N 1
ATOM 696 C CA . CYS A 1 93 ? 10.028 -0.441 -8.896 1.00 96.31 93 CYS A CA 1
ATOM 697 C C . CYS A 1 93 ? 9.692 0.690 -9.870 1.00 96.31 93 CYS A C 1
ATOM 699 O O . CYS A 1 93 ? 10.334 0.781 -10.916 1.00 96.31 93 CYS A O 1
ATOM 701 N N . ILE A 1 94 ? 8.741 1.569 -9.549 1.00 94.69 94 ILE A N 1
ATOM 702 C CA . ILE A 1 94 ? 8.384 2.702 -10.420 1.00 94.69 94 ILE A CA 1
ATOM 703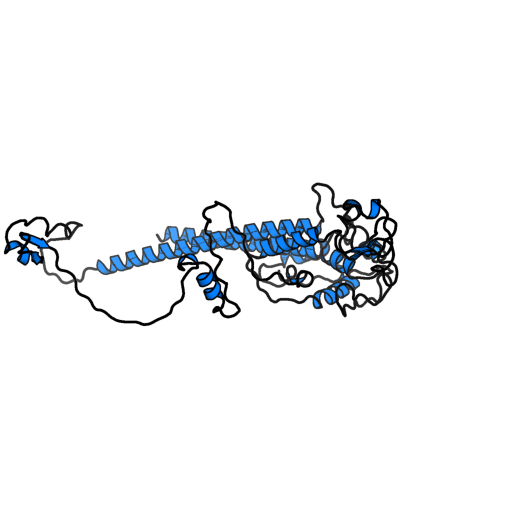 C C . ILE A 1 94 ? 9.302 3.929 -10.256 1.00 94.69 94 ILE A C 1
ATOM 705 O O . ILE A 1 94 ? 9.200 4.859 -11.054 1.00 94.69 94 ILE A O 1
ATOM 709 N N . CYS A 1 95 ? 10.197 3.936 -9.260 1.00 92.88 95 CYS A N 1
ATOM 710 C CA . CYS A 1 95 ? 11.059 5.083 -8.945 1.00 92.88 95 CYS A CA 1
ATOM 711 C C . CYS A 1 95 ? 12.562 4.815 -9.096 1.00 92.88 95 CYS A C 1
ATOM 713 O O . CYS A 1 95 ? 13.331 5.752 -9.301 1.00 92.88 95 CYS A O 1
ATOM 715 N N . LEU A 1 96 ? 12.998 3.559 -8.998 1.00 92.31 96 LEU A N 1
ATOM 716 C CA . LEU A 1 96 ? 14.388 3.162 -9.181 1.00 92.31 96 LEU A CA 1
ATOM 717 C C . LEU A 1 96 ? 14.696 2.903 -10.657 1.00 92.31 96 LEU A C 1
ATOM 719 O O . LEU A 1 96 ? 13.913 2.309 -11.399 1.00 92.31 96 LEU A O 1
ATOM 723 N N . LEU A 1 97 ? 15.898 3.308 -11.048 1.00 89.62 97 LEU A N 1
ATOM 724 C CA . LEU A 1 97 ? 16.469 3.111 -12.370 1.00 89.62 97 LEU A CA 1
ATOM 725 C C . LEU A 1 97 ? 17.473 1.964 -12.316 1.00 89.62 97 LEU A C 1
ATOM 727 O O . LEU A 1 97 ? 18.017 1.655 -11.258 1.00 89.62 97 LEU A O 1
ATOM 731 N N . HIS A 1 98 ? 17.700 1.318 -13.456 1.00 89.50 98 HIS A N 1
ATOM 732 C CA . HIS A 1 98 ? 18.551 0.137 -13.510 1.00 89.50 98 HIS A CA 1
ATOM 733 C C . HIS A 1 98 ? 20.039 0.503 -13.408 1.00 89.50 98 HIS A C 1
ATOM 735 O O . HIS A 1 98 ? 20.698 0.044 -12.489 1.00 89.50 98 HIS A O 1
ATOM 741 N N . ALA A 1 99 ? 20.583 1.298 -14.335 1.00 84.62 99 ALA A N 1
ATOM 742 C CA . ALA A 1 99 ? 22.033 1.493 -14.502 1.00 84.62 99 ALA A CA 1
ATOM 743 C C . ALA A 1 99 ? 22.447 2.979 -14.449 1.00 84.62 99 ALA A C 1
ATOM 745 O O . ALA A 1 99 ? 23.180 3.460 -15.311 1.00 84.62 99 ALA A O 1
ATOM 746 N N . THR A 1 100 ? 21.910 3.745 -13.497 1.00 80.81 100 THR A N 1
ATOM 747 C CA . THR A 1 100 ? 22.225 5.174 -13.322 1.00 80.81 100 THR A CA 1
ATOM 748 C C . THR A 1 100 ? 21.950 5.623 -11.893 1.00 80.81 100 THR A C 1
ATOM 750 O O . THR A 1 100 ? 21.044 5.084 -11.260 1.00 80.81 100 THR A O 1
ATOM 753 N N . SER A 1 101 ? 22.685 6.646 -11.446 1.00 77.31 101 SER A N 1
ATOM 754 C CA . SER A 1 101 ? 22.566 7.295 -10.135 1.00 77.31 101 SER A CA 1
ATOM 755 C C . SER A 1 101 ? 21.480 8.362 -10.052 1.00 77.31 101 SER A C 1
ATOM 757 O O . SER A 1 101 ? 21.139 8.818 -8.957 1.00 77.31 101 SER A O 1
ATOM 759 N N . GLU A 1 102 ? 20.887 8.749 -11.181 1.00 83.12 102 GLU A N 1
ATOM 760 C CA . GLU A 1 102 ? 19.873 9.802 -11.238 1.00 83.12 102 GLU A CA 1
ATOM 761 C C . GLU A 1 102 ? 18.446 9.257 -11.104 1.00 83.12 102 GLU A C 1
ATOM 763 O O . GLU A 1 102 ? 17.663 9.246 -12.046 1.00 83.12 102 GLU A O 1
ATOM 768 N N . HIS A 1 103 ? 18.054 8.851 -9.899 1.00 83.75 103 HIS A N 1
ATOM 769 C CA . HIS A 1 103 ? 16.727 8.282 -9.613 1.00 83.75 103 HIS A CA 1
ATOM 770 C C . HIS A 1 103 ? 15.577 9.312 -9.521 1.00 83.75 103 HIS A C 1
ATOM 772 O O . HIS A 1 103 ? 14.541 9.070 -8.910 1.00 83.75 103 HIS A O 1
ATOM 778 N N . ASN A 1 104 ? 15.711 10.487 -10.130 1.00 82.44 104 ASN A N 1
ATOM 779 C CA . ASN A 1 104 ? 14.855 11.657 -9.887 1.00 82.44 104 ASN A CA 1
ATOM 780 C C . ASN A 1 104 ? 13.467 11.634 -10.573 1.00 82.44 104 ASN A C 1
ATOM 782 O O . ASN A 1 104 ? 12.767 12.649 -10.575 1.00 82.44 104 ASN A O 1
ATOM 786 N N . LEU A 1 105 ? 13.050 10.505 -11.152 1.00 83.19 105 LEU A N 1
ATOM 787 C CA . LEU A 1 105 ? 11.866 10.443 -12.017 1.00 83.19 105 LEU A CA 1
ATOM 788 C C . LEU A 1 105 ? 10.535 10.486 -11.266 1.00 83.19 105 LEU A C 1
ATOM 790 O O . LEU A 1 105 ? 9.585 11.101 -11.746 1.00 83.19 105 LEU A O 1
ATOM 794 N N . CYS A 1 106 ? 10.459 9.884 -10.079 1.00 86.75 106 CYS A N 1
ATOM 795 C CA . CYS A 1 106 ? 9.281 10.031 -9.221 1.00 86.75 106 CYS A CA 1
ATOM 796 C C . CYS A 1 106 ? 9.242 11.391 -8.520 1.00 86.75 106 CYS A C 1
ATOM 798 O O . CYS A 1 106 ? 8.171 11.949 -8.289 1.00 86.75 106 CYS A O 1
ATOM 800 N N . THR A 1 107 ? 10.406 11.913 -8.139 1.00 86.56 107 THR A N 1
ATOM 801 C CA . THR A 1 107 ? 10.529 13.192 -7.446 1.00 86.56 107 THR A CA 1
ATOM 802 C C . THR A 1 107 ? 11.961 13.707 -7.527 1.00 86.56 107 THR A C 1
ATOM 804 O O . THR A 1 107 ? 12.925 12.938 -7.461 1.00 86.56 107 THR A O 1
ATOM 807 N N . ALA A 1 108 ? 12.105 15.024 -7.650 1.00 85.81 108 ALA A N 1
ATOM 808 C CA . ALA A 1 108 ? 13.408 15.665 -7.707 1.00 85.81 108 ALA A CA 1
ATOM 809 C C . ALA A 1 108 ? 14.192 15.440 -6.402 1.00 85.81 108 ALA A C 1
ATOM 811 O O . ALA A 1 108 ? 13.657 15.553 -5.296 1.00 85.81 108 ALA A O 1
ATOM 812 N N . GLY A 1 109 ? 15.486 15.137 -6.532 1.00 82.88 109 GLY A N 1
ATOM 813 C CA . GLY A 1 109 ? 16.374 14.919 -5.389 1.00 82.88 109 GLY A CA 1
ATOM 814 C C . GLY A 1 109 ? 16.100 13.633 -4.600 1.00 82.88 109 GLY A C 1
ATOM 815 O O . GLY A 1 109 ? 16.500 13.555 -3.438 1.00 82.88 109 GLY A O 1
ATOM 816 N N . PHE A 1 110 ? 15.393 12.654 -5.180 1.00 89.31 110 PHE A N 1
ATOM 817 C CA . PHE A 1 110 ? 15.426 11.278 -4.688 1.00 89.31 110 PHE A CA 1
ATOM 818 C C . PHE A 1 110 ? 16.773 10.646 -5.057 1.00 89.31 110 PHE A C 1
ATOM 820 O O . PHE A 1 110 ? 17.084 10.461 -6.232 1.00 89.31 110 PHE A O 1
ATOM 827 N N . THR A 1 111 ? 17.568 10.345 -4.033 1.00 85.88 111 THR A N 1
ATOM 828 C CA . THR A 1 111 ? 18.909 9.775 -4.169 1.00 85.88 111 THR A CA 1
ATOM 829 C C . THR A 1 111 ? 19.018 8.584 -3.217 1.00 85.88 111 THR A C 1
ATOM 831 O O . THR A 1 111 ? 19.255 8.787 -2.023 1.00 85.88 111 THR A O 1
ATOM 834 N N . PRO A 1 112 ? 18.770 7.350 -3.689 1.00 88.62 112 PRO A N 1
ATOM 835 C CA . PRO A 1 112 ? 19.053 6.157 -2.906 1.00 88.62 112 PRO A CA 1
ATOM 836 C C . PRO A 1 112 ? 20.561 6.034 -2.660 1.00 88.62 112 PRO A C 1
ATOM 838 O O . PRO A 1 112 ? 21.384 6.626 -3.355 1.00 88.62 112 PRO A O 1
ATOM 841 N N . THR A 1 113 ? 20.928 5.265 -1.641 1.00 85.88 113 THR A N 1
ATOM 842 C CA . THR A 1 113 ? 22.331 5.103 -1.234 1.00 85.88 113 THR A CA 1
ATOM 843 C C . THR A 1 113 ? 23.141 4.303 -2.241 1.00 85.88 113 THR A C 1
ATOM 845 O O . THR A 1 113 ? 24.321 4.578 -2.442 1.00 85.88 113 THR A O 1
ATOM 848 N N . GLN A 1 114 ? 22.499 3.337 -2.894 1.00 89.25 114 GLN A N 1
ATOM 849 C CA . GLN A 1 114 ? 23.099 2.618 -4.005 1.00 89.25 114 GLN A CA 1
ATOM 850 C C . GLN A 1 114 ? 22.983 3.460 -5.275 1.00 89.25 114 GLN A C 1
ATOM 852 O O . GLN A 1 114 ? 21.908 3.965 -5.588 1.00 89.25 114 GLN A O 1
ATOM 857 N N . GLN A 1 115 ? 24.098 3.595 -5.995 1.00 84.50 115 GLN A N 1
ATOM 858 C CA . GLN A 1 115 ? 24.172 4.393 -7.221 1.00 84.50 115 GLN A CA 1
ATOM 859 C C . GLN A 1 115 ? 23.413 3.773 -8.389 1.00 84.50 115 GLN A C 1
ATOM 861 O O . GLN A 1 115 ? 23.085 4.482 -9.320 1.00 84.50 115 GLN A O 1
ATOM 866 N N . ASP A 1 116 ? 23.186 2.466 -8.395 1.00 86.06 116 ASP A N 1
ATOM 867 C CA . ASP A 1 116 ? 22.403 1.807 -9.431 1.00 86.06 116 ASP A CA 1
ATOM 868 C C . ASP A 1 116 ? 21.799 0.506 -8.890 1.00 86.06 116 ASP A C 1
ATOM 870 O O . ASP A 1 116 ? 22.142 0.038 -7.798 1.00 86.06 116 ASP A O 1
ATOM 874 N N . TYR A 1 117 ? 20.901 -0.098 -9.659 1.00 92.06 117 TYR A N 1
ATOM 875 C CA . TYR A 1 117 ? 20.266 -1.375 -9.347 1.00 92.06 117 TYR A CA 1
ATOM 876 C C . TYR A 1 117 ? 20.455 -2.374 -10.499 1.00 92.06 117 TYR A C 1
ATOM 878 O O . TYR A 1 117 ? 19.546 -3.138 -10.830 1.00 92.06 117 TYR A O 1
ATOM 886 N N . SER A 1 118 ? 21.644 -2.354 -11.112 1.00 91.19 118 SER A N 1
ATOM 887 C CA . SER A 1 118 ? 22.039 -3.248 -12.210 1.00 91.19 118 SER A CA 1
ATOM 888 C C . SER A 1 118 ? 22.533 -4.616 -11.744 1.00 91.19 118 SER A C 1
ATOM 890 O O . SER A 1 118 ? 22.693 -5.545 -12.531 1.00 91.19 118 SER A O 1
ATOM 892 N N . ALA A 1 119 ? 22.728 -4.751 -10.435 1.00 91.75 119 ALA A N 1
ATOM 893 C CA . ALA A 1 119 ? 23.056 -5.984 -9.745 1.00 91.75 119 ALA A CA 1
ATOM 894 C C . ALA A 1 119 ? 22.043 -6.259 -8.623 1.00 91.75 119 ALA A C 1
ATOM 896 O O . ALA A 1 119 ? 21.228 -5.402 -8.272 1.00 91.75 119 ALA A O 1
ATOM 897 N N . GLY A 1 120 ? 22.140 -7.454 -8.033 1.00 92.50 120 GLY A N 1
ATOM 898 C CA . GLY A 1 120 ? 21.401 -7.817 -6.823 1.00 92.50 120 GLY A CA 1
ATOM 899 C C . GLY A 1 120 ? 21.633 -6.831 -5.685 1.00 92.50 120 GLY A C 1
ATOM 900 O O . GLY A 1 120 ? 22.773 -6.462 -5.396 1.00 92.50 120 GLY A O 1
ATOM 901 N N . ARG A 1 121 ? 20.546 -6.416 -5.030 1.00 94.19 121 ARG A N 1
ATOM 902 C CA . ARG A 1 121 ? 20.562 -5.525 -3.861 1.00 94.19 121 ARG A CA 1
ATOM 903 C C . ARG A 1 121 ? 19.901 -6.204 -2.680 1.00 94.19 121 ARG A C 1
ATOM 905 O O . ARG A 1 121 ? 18.886 -6.871 -2.847 1.00 94.19 121 ARG A O 1
ATOM 912 N N . GLN A 1 122 ? 20.470 -6.040 -1.491 1.00 95.31 122 GLN A N 1
ATOM 913 C CA . GLN A 1 122 ? 19.919 -6.664 -0.295 1.00 95.31 122 GLN A CA 1
ATOM 914 C C . GLN A 1 122 ? 18.643 -5.935 0.156 1.00 95.31 122 GLN A C 1
ATOM 916 O O . GLN A 1 122 ? 18.489 -4.742 -0.114 1.00 95.31 122 GLN A O 1
ATOM 921 N N . PRO A 1 123 ? 17.751 -6.603 0.909 1.00 96.44 123 PRO A N 1
ATOM 922 C CA . PRO A 1 123 ? 16.590 -5.963 1.527 1.00 96.44 123 PRO A CA 1
ATOM 923 C C . PRO A 1 123 ? 16.911 -4.658 2.263 1.00 96.44 123 PRO A C 1
ATOM 925 O O . PRO A 1 123 ? 16.181 -3.683 2.123 1.00 96.44 123 PRO A O 1
ATOM 928 N N . ALA A 1 124 ? 18.047 -4.599 2.964 1.00 96.00 124 ALA A N 1
ATOM 929 C CA . ALA A 1 124 ? 18.474 -3.400 3.678 1.00 96.00 124 ALA A CA 1
ATOM 930 C C . ALA A 1 124 ? 18.793 -2.210 2.747 1.00 96.00 124 ALA A C 1
ATOM 932 O O . ALA A 1 124 ? 18.478 -1.071 3.091 1.00 96.00 124 ALA A O 1
ATOM 933 N N . ASP A 1 125 ? 19.360 -2.460 1.560 1.00 95.31 125 ASP A N 1
ATOM 934 C CA . ASP A 1 125 ? 19.610 -1.413 0.559 1.00 95.31 125 ASP A CA 1
ATOM 935 C C . ASP A 1 125 ? 18.287 -0.831 0.036 1.00 95.31 125 ASP A C 1
ATOM 937 O O . ASP A 1 125 ? 18.142 0.379 -0.157 1.00 95.31 125 ASP A O 1
ATOM 941 N N . ALA A 1 126 ? 17.305 -1.706 -0.194 1.00 95.44 126 ALA A N 1
ATOM 942 C CA . ALA A 1 126 ? 15.977 -1.323 -0.654 1.00 95.44 126 ALA A CA 1
ATOM 943 C C . ALA A 1 126 ? 15.182 -0.587 0.440 1.00 95.44 126 ALA A C 1
ATOM 945 O O . ALA A 1 126 ? 14.554 0.427 0.146 1.00 95.44 126 ALA A O 1
ATOM 946 N N . ASP A 1 127 ? 15.276 -1.016 1.701 1.00 96.12 127 ASP A N 1
ATOM 947 C CA . ASP A 1 127 ? 14.700 -0.314 2.856 1.00 96.12 127 ASP A CA 1
ATOM 948 C C . ASP A 1 127 ? 15.221 1.126 2.961 1.00 96.12 127 ASP A C 1
ATOM 950 O O . ASP A 1 127 ? 14.445 2.071 3.116 1.00 96.12 127 ASP A O 1
ATOM 954 N N . GLN A 1 128 ? 16.533 1.323 2.804 1.00 95.25 128 GLN A N 1
ATOM 955 C CA . GLN A 1 128 ? 17.131 2.656 2.831 1.00 95.25 128 GLN A CA 1
ATOM 956 C C . GLN A 1 128 ? 16.636 3.533 1.674 1.00 95.25 128 GLN A C 1
ATOM 958 O O . GLN A 1 128 ? 16.290 4.700 1.884 1.00 95.25 128 GLN A O 1
ATOM 963 N N . ALA A 1 129 ? 16.547 2.977 0.463 1.00 94.62 129 ALA A N 1
ATOM 964 C CA . ALA A 1 129 ? 15.972 3.675 -0.683 1.00 94.62 129 ALA A CA 1
ATOM 965 C C . ALA A 1 129 ? 14.495 4.025 -0.462 1.00 94.62 129 ALA A C 1
ATOM 967 O O . ALA A 1 129 ? 14.068 5.135 -0.780 1.00 94.62 129 ALA A O 1
ATOM 968 N N . PHE A 1 130 ? 13.721 3.120 0.133 1.00 94.75 130 PHE A N 1
ATOM 969 C CA . PHE A 1 130 ? 12.314 3.345 0.436 1.00 94.75 130 PHE A CA 1
ATOM 970 C C . PHE A 1 130 ? 12.134 4.446 1.482 1.00 94.75 130 PHE A C 1
ATOM 972 O O . PHE A 1 130 ? 11.296 5.330 1.308 1.00 94.75 130 PHE A O 1
ATOM 979 N N . LYS A 1 131 ? 12.967 4.473 2.527 1.00 92.25 131 LYS A N 1
ATOM 980 C CA . LYS A 1 131 ? 13.001 5.565 3.514 1.00 92.25 131 LYS A CA 1
ATOM 981 C C . LYS A 1 131 ? 13.351 6.906 2.868 1.00 92.25 131 LYS A C 1
ATOM 983 O O . LYS A 1 131 ? 12.680 7.903 3.122 1.00 92.25 131 LYS A O 1
ATOM 988 N N . ALA A 1 132 ? 14.346 6.934 1.981 1.00 91.88 132 ALA A N 1
ATOM 989 C CA . ALA A 1 132 ? 14.700 8.142 1.237 1.00 91.88 132 ALA A CA 1
ATOM 990 C C . ALA A 1 132 ? 13.561 8.618 0.316 1.00 91.88 132 ALA A C 1
ATOM 992 O O . ALA A 1 132 ? 13.308 9.819 0.227 1.00 91.88 132 ALA A O 1
ATOM 993 N N . LEU A 1 133 ? 12.846 7.694 -0.334 1.00 91.69 133 LEU A N 1
ATOM 994 C CA . LEU A 1 133 ? 11.694 7.997 -1.185 1.00 91.69 133 LEU A CA 1
ATOM 995 C C . LEU A 1 133 ? 10.504 8.522 -0.369 1.00 91.69 133 LEU A C 1
ATOM 997 O O . LEU A 1 133 ? 9.918 9.553 -0.698 1.00 91.69 133 LEU A O 1
ATOM 1001 N N . THR A 1 134 ? 10.155 7.836 0.718 1.00 89.19 134 THR A N 1
ATOM 1002 C CA . THR A 1 134 ? 9.028 8.208 1.587 1.00 89.19 134 THR A CA 1
ATOM 1003 C C . THR A 1 134 ? 9.256 9.542 2.294 1.00 89.19 134 THR A C 1
ATOM 1005 O O . THR A 1 134 ? 8.316 10.320 2.414 1.00 89.19 134 THR A O 1
ATOM 1008 N N . ALA A 1 135 ? 10.499 9.896 2.632 1.00 88.00 135 ALA A N 1
ATOM 1009 C CA . ALA A 1 135 ? 10.839 11.226 3.146 1.00 88.00 135 ALA A CA 1
ATOM 1010 C C . ALA A 1 135 ? 10.568 12.372 2.147 1.00 88.00 135 ALA A C 1
ATOM 1012 O O . ALA A 1 135 ? 10.440 13.527 2.549 1.00 88.00 135 ALA A O 1
ATOM 1013 N N . LYS A 1 136 ? 10.484 12.080 0.840 1.00 87.06 136 LYS A N 1
ATOM 1014 C CA . LYS A 1 136 ? 10.119 13.060 -0.203 1.00 87.06 136 LYS A CA 1
ATOM 1015 C C . LYS A 1 136 ? 8.620 13.171 -0.426 1.00 87.06 136 LYS A C 1
ATOM 1017 O O . LYS A 1 136 ? 8.173 14.049 -1.166 1.00 87.06 136 LYS A O 1
ATOM 1022 N N . CYS A 1 137 ? 7.846 12.281 0.175 1.00 81.94 137 CYS A N 1
ATOM 1023 C CA . CYS A 1 137 ? 6.405 12.381 0.131 1.00 81.94 137 CYS A CA 1
ATOM 1024 C C . CYS A 1 137 ? 6.014 13.574 0.991 1.00 81.94 137 CYS A C 1
ATOM 1026 O O . CYS A 1 137 ? 6.443 13.681 2.137 1.00 81.94 137 CYS A O 1
ATOM 1028 N N . GLN A 1 138 ? 5.226 14.496 0.439 1.00 70.19 138 GLN A N 1
ATOM 1029 C CA . GLN A 1 138 ? 4.625 15.537 1.265 1.00 70.19 138 GLN A CA 1
ATOM 1030 C C . GLN A 1 138 ? 3.775 14.805 2.297 1.00 70.19 138 GLN A C 1
ATOM 1032 O O . GLN A 1 138 ? 2.849 14.133 1.889 1.00 70.19 138 GLN A O 1
ATOM 1037 N N . ILE A 1 139 ? 4.108 14.831 3.586 1.00 56.88 139 ILE A N 1
ATOM 1038 C CA . ILE A 1 139 ? 3.242 14.266 4.626 1.00 56.88 139 ILE A CA 1
ATOM 1039 C C . ILE A 1 139 ? 2.325 15.404 5.066 1.00 56.88 139 ILE A C 1
ATOM 1041 O O . ILE A 1 139 ? 2.749 16.339 5.737 1.00 56.88 139 ILE A O 1
ATOM 1045 N N . ILE A 1 140 ? 1.066 15.353 4.658 1.00 52.53 140 ILE A N 1
ATOM 1046 C CA . ILE A 1 140 ? 0.002 16.166 5.219 1.00 52.53 140 ILE A CA 1
ATOM 1047 C C . ILE A 1 140 ? -0.319 15.455 6.523 1.00 52.53 140 ILE A C 1
ATOM 1049 O O . ILE A 1 140 ? -0.781 14.318 6.506 1.00 52.53 140 ILE A O 1
ATOM 1053 N N . GLN A 1 141 ? -0.052 16.114 7.645 1.00 52.81 141 GLN A N 1
ATOM 1054 C CA . GLN A 1 141 ? -0.466 15.669 8.975 1.00 52.81 141 GLN A CA 1
ATOM 1055 C C . GLN A 1 141 ? -1.991 15.806 9.121 1.00 52.81 141 GLN A C 1
ATOM 1057 O O . GLN A 1 141 ? -2.488 16.597 9.915 1.00 52.81 141 GLN A O 1
ATOM 1062 N N . GLN A 1 142 ? -2.747 15.093 8.289 1.00 62.47 142 GLN A N 1
ATOM 1063 C CA . GLN A 1 142 ? -4.194 15.012 8.396 1.00 62.47 142 GLN A CA 1
ATOM 1064 C C . GLN A 1 142 ? -4.542 13.767 9.194 1.00 62.47 142 GLN A C 1
ATOM 1066 O O . GLN A 1 142 ? -4.298 12.639 8.771 1.00 62.47 142 GLN A O 1
ATOM 1071 N N . THR A 1 143 ? -5.108 14.000 10.371 1.00 67.69 143 THR A N 1
ATOM 1072 C CA . THR A 1 143 ? -5.737 12.957 11.169 1.00 67.69 143 THR A CA 1
ATOM 1073 C C . THR A 1 143 ? -7.091 12.655 10.544 1.00 67.69 143 THR A C 1
ATOM 1075 O O . THR A 1 143 ? -7.950 13.533 10.483 1.00 67.69 143 THR A O 1
ATOM 1078 N N . TYR A 1 144 ? -7.278 11.426 10.072 1.00 81.88 144 TYR A N 1
ATOM 1079 C CA . TYR A 1 144 ? -8.556 10.965 9.538 1.00 81.88 144 TYR A CA 1
ATOM 1080 C C . TYR A 1 144 ? -9.294 10.139 10.583 1.00 81.88 144 TYR A C 1
ATOM 1082 O O . TYR A 1 144 ? -8.693 9.342 11.306 1.00 81.88 144 TYR A O 1
ATOM 1090 N N . SER A 1 145 ? -10.610 10.304 10.645 1.00 84.88 145 SER A N 1
ATOM 1091 C CA . SER A 1 145 ? -11.462 9.442 11.456 1.00 84.88 145 SER A CA 1
ATOM 1092 C C . SER A 1 145 ? -11.551 8.031 10.864 1.00 84.88 145 SER A C 1
ATOM 1094 O O . SER A 1 145 ? -11.336 7.805 9.667 1.00 84.88 145 SER A O 1
ATOM 1096 N N . ILE A 1 146 ? -11.932 7.060 11.700 1.00 83.56 146 ILE A N 1
ATOM 1097 C CA . ILE A 1 146 ? -12.127 5.668 11.270 1.00 83.56 146 ILE A CA 1
ATOM 1098 C C . ILE A 1 146 ? -13.233 5.533 10.208 1.00 83.56 146 ILE A C 1
ATOM 1100 O O . ILE A 1 146 ? -13.220 4.601 9.409 1.00 83.56 146 ILE A O 1
ATOM 1104 N N . GLN A 1 147 ? -14.159 6.492 10.159 1.00 87.25 147 GLN A N 1
ATOM 1105 C CA . GLN A 1 147 ? -15.232 6.583 9.175 1.00 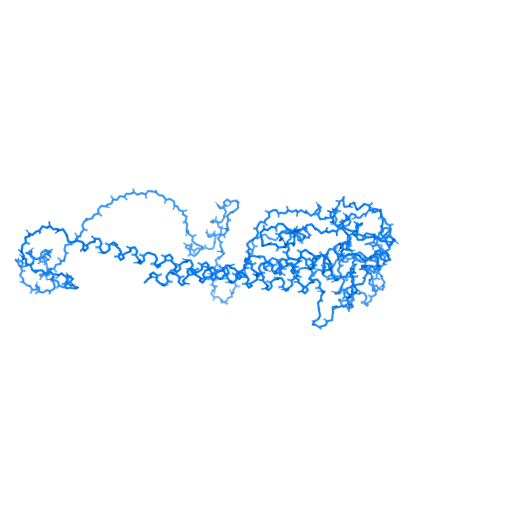87.25 147 GLN A CA 1
ATOM 1106 C C . GLN A 1 147 ? -14.739 7.080 7.804 1.00 87.25 147 GLN A C 1
ATOM 1108 O O . GLN A 1 147 ? -15.275 6.679 6.773 1.00 87.25 147 GLN A O 1
ATOM 1113 N N . GLU A 1 148 ? -13.720 7.943 7.768 1.00 90.25 148 GLU A N 1
ATOM 1114 C CA . GLU A 1 148 ? -13.205 8.542 6.528 1.00 90.25 148 GLU A CA 1
ATOM 1115 C C . GLU A 1 148 ? -12.193 7.639 5.815 1.00 90.25 148 GLU A C 1
ATOM 1117 O O . GLU A 1 148 ? -12.172 7.566 4.581 1.00 90.25 148 GLU A O 1
ATOM 1122 N N . LEU A 1 149 ? -11.372 6.918 6.583 1.00 90.00 149 LEU A N 1
ATOM 1123 C CA . LEU A 1 149 ? -10.290 6.074 6.070 1.00 90.00 149 LEU A CA 1
ATOM 1124 C C . LEU A 1 149 ? -10.726 5.060 4.993 1.00 90.00 149 LEU A C 1
ATOM 1126 O O . LEU A 1 149 ? -10.059 5.001 3.955 1.00 90.00 149 LEU A O 1
ATOM 1130 N N . PRO A 1 150 ? -11.837 4.305 5.145 1.00 93.38 150 PRO A N 1
ATOM 1131 C CA . PRO A 1 150 ? -12.309 3.398 4.100 1.00 93.38 150 PRO A CA 1
ATOM 1132 C C . PRO A 1 150 ? -12.512 4.075 2.744 1.00 93.38 150 PRO A C 1
ATOM 1134 O O . PRO A 1 150 ? -12.115 3.537 1.708 1.00 93.38 150 PRO A O 1
ATOM 1137 N N . HIS A 1 151 ? -13.110 5.269 2.736 1.00 91.69 151 HIS A N 1
ATOM 1138 C CA . HIS A 1 151 ? -13.378 6.012 1.508 1.00 91.69 151 HIS A CA 1
ATOM 1139 C C . HIS A 1 151 ? -12.095 6.552 0.883 1.00 91.69 151 HIS A C 1
ATOM 1141 O O . HIS A 1 151 ? -11.932 6.485 -0.337 1.00 91.69 151 HIS A O 1
ATOM 1147 N N . LEU A 1 152 ? -11.166 7.041 1.704 1.00 91.69 152 LEU A N 1
ATOM 1148 C CA . LEU A 1 152 ? -9.871 7.534 1.239 1.00 91.69 152 LEU A CA 1
ATOM 1149 C C . LEU A 1 152 ? -9.046 6.424 0.595 1.00 91.69 152 LEU A C 1
ATOM 1151 O O . LEU A 1 152 ? -8.530 6.617 -0.507 1.00 91.69 152 LEU A O 1
ATOM 1155 N N . LEU A 1 153 ? -8.982 5.257 1.238 1.00 93.31 153 LEU A N 1
ATOM 1156 C CA . LEU A 1 153 ? -8.301 4.082 0.705 1.00 93.31 153 LEU A CA 1
ATOM 1157 C C . LEU A 1 153 ? -9.006 3.546 -0.544 1.00 93.31 153 LEU A C 1
ATOM 1159 O O . LEU A 1 153 ? -8.338 3.228 -1.516 1.00 93.31 153 LEU A O 1
ATOM 1163 N N . THR A 1 154 ? -10.340 3.522 -0.588 1.00 95.25 154 THR A N 1
ATOM 1164 C CA . THR A 1 154 ? -11.087 3.107 -1.793 1.00 95.25 154 THR A CA 1
ATOM 1165 C C . THR A 1 154 ? -10.812 4.039 -2.973 1.00 95.25 154 THR A C 1
ATOM 1167 O O . THR A 1 154 ? -10.525 3.584 -4.080 1.00 95.25 154 THR A O 1
ATOM 1170 N N . SER A 1 155 ? -10.837 5.354 -2.738 1.00 94.00 155 SER A N 1
ATOM 1171 C CA . SER A 1 155 ? -10.455 6.350 -3.742 1.00 94.00 155 SER A CA 1
ATOM 1172 C C . SER A 1 155 ? -9.000 6.168 -4.178 1.00 94.00 155 SER A C 1
ATOM 1174 O O . SER A 1 155 ? -8.693 6.385 -5.352 1.00 94.00 155 SER A O 1
ATOM 1176 N N . ALA A 1 156 ? -8.126 5.757 -3.253 1.00 91.19 156 ALA A N 1
ATOM 1177 C CA . ALA A 1 156 ? -6.743 5.427 -3.550 1.00 91.19 156 ALA A CA 1
ATOM 1178 C C . ALA A 1 156 ? -6.622 4.124 -4.385 1.00 91.19 156 ALA A C 1
ATOM 1180 O O . ALA A 1 156 ? -5.867 3.996 -5.339 1.00 91.19 156 ALA A O 1
ATOM 1181 N N . VAL A 1 157 ? -7.425 3.105 -4.140 1.00 93.88 157 VAL A N 1
ATOM 1182 C CA . VAL A 1 157 ? -7.383 1.938 -5.029 1.00 93.88 157 VAL A CA 1
ATOM 1183 C C . VAL A 1 157 ? -7.865 2.311 -6.438 1.00 93.88 157 VAL A C 1
ATOM 1185 O O . VAL A 1 157 ? -7.242 1.943 -7.438 1.00 93.88 157 VAL A O 1
ATOM 1188 N N . ALA A 1 158 ? -8.936 3.101 -6.522 1.00 93.62 158 ALA A N 1
ATOM 1189 C CA . ALA A 1 158 ? -9.566 3.455 -7.785 1.00 93.62 158 ALA A CA 1
ATOM 1190 C C . ALA A 1 158 ? -8.628 4.205 -8.739 1.00 93.62 158 ALA A C 1
ATOM 1192 O O . ALA A 1 158 ? -8.551 3.833 -9.909 1.00 93.62 158 ALA A O 1
ATOM 1193 N N . ALA A 1 159 ? -7.890 5.224 -8.282 1.00 92.44 159 ALA A N 1
ATOM 1194 C CA . ALA A 1 159 ? -7.044 5.972 -9.218 1.00 92.44 159 ALA A CA 1
ATOM 1195 C C . ALA A 1 159 ? -5.678 5.335 -9.521 1.00 92.44 159 ALA A C 1
ATOM 1197 O O . ALA A 1 159 ? -5.140 5.595 -10.599 1.00 92.44 159 ALA A O 1
ATOM 1198 N N . ILE A 1 160 ? -5.162 4.417 -8.689 1.00 91.69 160 ILE A N 1
ATOM 1199 C CA . ILE A 1 160 ? -4.076 3.523 -9.133 1.00 91.69 160 ILE A CA 1
ATOM 1200 C C . ILE A 1 160 ? -4.566 2.699 -10.321 1.00 91.69 160 ILE A C 1
ATOM 1202 O O . ILE A 1 160 ? -3.946 2.729 -11.380 1.00 91.69 160 ILE A O 1
ATOM 1206 N N . LYS A 1 161 ? -5.730 2.050 -10.196 1.00 90.81 161 LYS A N 1
ATOM 1207 C CA . LYS A 1 161 ? -6.308 1.273 -11.301 1.00 90.81 161 LYS A CA 1
ATOM 1208 C C . LYS A 1 161 ? -6.593 2.140 -12.532 1.00 90.81 161 LYS A C 1
ATOM 1210 O O . LYS A 1 161 ? -6.274 1.733 -13.641 1.00 90.81 161 LYS A O 1
ATOM 1215 N N . ALA A 1 162 ? -7.126 3.349 -12.349 1.00 91.62 162 ALA A N 1
ATOM 1216 C CA . ALA A 1 162 ? -7.435 4.253 -13.460 1.00 91.62 162 ALA A CA 1
ATOM 1217 C C . ALA A 1 162 ? -6.189 4.787 -14.191 1.00 91.62 162 ALA A C 1
ATOM 1219 O O . ALA A 1 162 ? -6.276 5.147 -15.361 1.00 91.62 162 ALA A O 1
ATOM 1220 N N . SER A 1 163 ? -5.034 4.855 -13.522 1.00 91.75 163 SER A N 1
ATOM 1221 C CA . SER A 1 163 ? -3.789 5.345 -14.130 1.00 91.75 163 SER A CA 1
ATOM 1222 C C . SER A 1 163 ? -2.987 4.260 -14.856 1.00 91.75 163 SER A C 1
ATOM 1224 O O . SER A 1 163 ? -2.068 4.590 -15.615 1.00 91.75 163 SER A O 1
ATOM 1226 N N . MET A 1 164 ? -3.346 2.981 -14.694 1.00 92.31 164 MET A N 1
ATOM 1227 C CA . MET A 1 164 ? -2.742 1.889 -15.457 1.00 92.31 164 MET A CA 1
ATOM 1228 C C . MET A 1 164 ? -2.892 2.126 -16.967 1.00 92.31 164 MET A C 1
ATOM 1230 O O . MET A 1 164 ? -3.903 2.632 -17.455 1.00 92.31 164 MET A O 1
ATOM 1234 N N . GLY A 1 165 ? -1.827 1.842 -17.712 1.00 92.69 165 GLY A N 1
ATOM 1235 C CA . GLY A 1 165 ? -1.712 2.049 -19.155 1.00 92.69 165 GLY A CA 1
ATOM 1236 C C . GLY A 1 165 ? -1.664 3.506 -19.622 1.00 92.69 165 GLY A C 1
ATOM 1237 O O . GLY A 1 165 ? -1.384 3.762 -20.796 1.00 92.69 165 GLY A O 1
ATOM 1238 N N . SER A 1 166 ? -1.897 4.469 -18.729 1.00 91.62 166 SER A N 1
ATOM 1239 C CA . SER A 1 166 ? -2.110 5.870 -19.106 1.00 91.62 166 SER A CA 1
ATOM 1240 C C . SER A 1 166 ? -0.823 6.693 -19.124 1.00 91.62 166 SER A C 1
ATOM 1242 O O . SER A 1 166 ? -0.693 7.612 -19.929 1.00 91.62 166 SER A O 1
ATOM 1244 N N . ASN A 1 167 ? 0.167 6.357 -18.293 1.00 92.44 167 ASN A N 1
ATOM 1245 C CA . ASN A 1 167 ? 1.407 7.128 -18.189 1.00 92.44 167 ASN A CA 1
ATOM 1246 C C . ASN A 1 167 ? 2.464 6.699 -19.225 1.00 92.44 167 ASN A C 1
ATOM 1248 O O . ASN A 1 167 ? 3.531 6.186 -18.885 1.00 92.44 167 ASN A O 1
ATOM 1252 N N . HIS A 1 168 ? 2.183 6.942 -20.506 1.00 92.44 168 HIS A N 1
ATOM 1253 C CA . HIS A 1 168 ? 3.108 6.633 -21.596 1.00 92.44 168 HIS A CA 1
ATOM 1254 C C . HIS A 1 168 ? 3.501 7.849 -22.435 1.00 92.44 168 HIS A C 1
ATOM 1256 O O . HIS A 1 168 ? 2.877 8.908 -22.372 1.00 92.44 168 HIS A O 1
ATOM 1262 N N . VAL A 1 169 ? 4.569 7.705 -23.218 1.00 91.75 169 VAL A N 1
ATOM 1263 C CA . VAL A 1 169 ? 4.956 8.666 -24.258 1.00 91.75 169 VAL A CA 1
ATOM 1264 C C . VAL A 1 169 ? 5.231 7.957 -25.564 1.00 91.75 169 VAL A C 1
ATOM 1266 O O . VAL A 1 169 ? 5.940 6.957 -25.606 1.00 91.75 169 VAL A O 1
ATOM 1269 N N . THR A 1 170 ? 4.677 8.490 -26.642 1.00 92.94 170 THR A N 1
ATOM 1270 C CA . THR A 1 170 ? 4.987 8.027 -27.990 1.00 92.94 170 THR A CA 1
ATOM 1271 C C . THR A 1 170 ? 6.237 8.744 -28.472 1.00 92.94 170 THR A C 1
ATOM 1273 O O . THR A 1 170 ? 6.227 9.966 -28.588 1.00 92.94 170 THR A O 1
ATOM 1276 N N . ILE A 1 171 ? 7.312 7.996 -28.719 1.00 91.69 171 ILE A N 1
ATOM 1277 C CA . ILE A 1 171 ? 8.604 8.561 -29.155 1.00 91.69 171 ILE A CA 1
ATOM 1278 C C . ILE A 1 171 ? 8.958 8.192 -30.602 1.00 91.69 171 ILE A C 1
ATOM 1280 O O . ILE A 1 171 ? 9.844 8.795 -31.194 1.00 91.69 171 ILE A O 1
ATOM 1284 N N . ALA A 1 172 ? 8.273 7.198 -31.164 1.00 89.81 172 ALA A N 1
ATOM 1285 C CA . ALA A 1 172 ? 8.314 6.810 -32.569 1.00 89.81 172 ALA A CA 1
ATOM 1286 C C . ALA A 1 172 ? 7.007 6.082 -32.902 1.00 89.81 172 ALA A C 1
ATOM 1288 O O . ALA A 1 172 ? 6.271 5.717 -31.984 1.00 89.81 172 ALA A O 1
ATOM 1289 N N . ASP A 1 173 ? 6.730 5.829 -34.181 1.00 91.06 173 ASP A N 1
ATOM 1290 C CA . ASP A 1 173 ? 5.493 5.166 -34.597 1.00 91.06 173 ASP A CA 1
ATOM 1291 C C . ASP A 1 173 ? 5.330 3.788 -33.933 1.00 91.06 173 ASP A C 1
ATOM 1293 O O . ASP A 1 173 ? 6.121 2.871 -34.184 1.00 91.06 173 ASP A O 1
ATOM 1297 N N . PRO A 1 174 ? 4.312 3.594 -33.074 1.00 88.88 174 PRO A N 1
ATOM 1298 C CA . PRO A 1 174 ? 4.000 2.272 -32.567 1.00 88.88 174 PRO A CA 1
ATOM 1299 C C . PRO A 1 174 ? 3.336 1.420 -33.654 1.00 88.88 174 PRO A C 1
ATOM 1301 O O . PRO A 1 174 ? 2.765 1.907 -34.627 1.00 88.88 174 PRO A O 1
ATOM 1304 N N . SER A 1 175 ? 3.382 0.112 -33.475 1.00 88.12 175 SER A N 1
ATOM 1305 C CA . SER A 1 175 ? 2.608 -0.873 -34.226 1.00 88.12 175 SER A CA 1
ATOM 1306 C C . SER A 1 175 ? 1.131 -0.783 -33.839 1.00 88.12 175 SER A C 1
ATOM 1308 O O . SER A 1 175 ? 0.771 -0.198 -32.815 1.00 88.12 175 SER A O 1
ATOM 1310 N N . ALA A 1 176 ? 0.250 -1.360 -34.657 1.00 86.50 176 ALA A N 1
ATOM 1311 C CA . ALA A 1 176 ? -1.172 -1.448 -34.323 1.00 86.50 176 ALA A CA 1
ATOM 1312 C C . ALA A 1 176 ? -1.397 -2.173 -32.981 1.00 86.50 176 ALA A C 1
ATOM 1314 O O . ALA A 1 176 ? -2.167 -1.695 -32.152 1.00 86.50 176 ALA A O 1
ATOM 1315 N N . GLU A 1 177 ? -0.653 -3.255 -32.731 1.00 83.25 177 GLU A N 1
ATOM 1316 C CA . GLU A 1 177 ? -0.699 -4.038 -31.490 1.00 83.25 177 GLU A CA 1
ATOM 1317 C C . GLU A 1 177 ? -0.344 -3.194 -30.256 1.00 83.25 177 GLU A C 1
ATOM 1319 O O . GLU A 1 177 ? -1.125 -3.121 -29.306 1.00 83.25 177 GLU A O 1
ATOM 1324 N N . ALA A 1 178 ? 0.777 -2.465 -30.306 1.00 84.81 178 ALA A N 1
ATOM 1325 C CA . ALA A 1 178 ? 1.242 -1.613 -29.208 1.00 84.81 178 ALA A CA 1
ATOM 1326 C C . ALA A 1 178 ? 0.290 -0.445 -28.887 1.00 84.81 178 ALA A C 1
ATOM 1328 O O . ALA A 1 178 ? 0.322 0.116 -27.787 1.00 84.81 178 ALA A O 1
ATOM 1329 N N . ARG A 1 179 ? -0.566 -0.048 -29.841 1.00 83.12 179 ARG A N 1
ATOM 1330 C CA . ARG A 1 179 ? -1.574 1.000 -29.624 1.00 83.12 179 ARG A CA 1
ATOM 1331 C C . ARG A 1 179 ? -2.791 0.501 -28.855 1.00 83.12 179 ARG A C 1
ATOM 1333 O O . ARG A 1 179 ? -3.451 1.335 -28.231 1.00 83.12 179 ARG A O 1
ATOM 1340 N N . THR A 1 180 ? -3.076 -0.800 -28.882 1.00 87.06 180 THR A N 1
ATOM 1341 C CA . THR A 1 180 ? -4.301 -1.345 -28.289 1.00 87.06 180 THR A CA 1
ATOM 1342 C C . THR A 1 180 ? -4.376 -1.062 -26.783 1.00 87.06 180 THR A C 1
ATOM 1344 O O . THR A 1 180 ? -3.347 -1.078 -26.100 1.00 87.06 180 THR A O 1
ATOM 1347 N N . PRO A 1 181 ? -5.579 -0.821 -26.229 1.00 85.62 181 PRO A N 1
ATOM 1348 C CA . PRO A 1 181 ? -5.759 -0.733 -24.784 1.00 85.62 181 PRO A CA 1
ATOM 1349 C C . PRO A 1 181 ? -5.254 -1.989 -24.065 1.00 85.62 181 PRO A C 1
ATOM 1351 O O . PRO A 1 181 ? -4.568 -1.871 -23.058 1.00 85.62 181 PRO A O 1
ATOM 1354 N N . GLY A 1 182 ? -5.501 -3.180 -24.624 1.00 85.12 182 GLY A N 1
ATOM 1355 C CA . GLY A 1 182 ? -5.073 -4.456 -24.038 1.00 85.12 182 GLY A CA 1
ATOM 1356 C C . GLY A 1 182 ? -3.559 -4.576 -23.845 1.00 85.12 182 GLY A C 1
ATOM 1357 O O . GLY A 1 182 ? -3.124 -5.043 -22.799 1.00 85.12 182 GLY A O 1
ATOM 1358 N N . ALA A 1 183 ? -2.755 -4.071 -24.787 1.00 85.06 183 ALA A N 1
ATOM 1359 C CA . ALA A 1 183 ? -1.292 -4.094 -24.684 1.00 85.06 183 ALA A CA 1
ATOM 1360 C C . ALA A 1 183 ? -0.726 -3.196 -23.567 1.00 85.06 183 ALA A C 1
ATOM 1362 O O . ALA A 1 183 ? 0.456 -3.285 -23.248 1.00 85.06 183 ALA A O 1
ATOM 1363 N N . LYS A 1 184 ? -1.541 -2.296 -23.002 1.00 89.94 184 LYS A N 1
ATOM 1364 C CA . LYS A 1 184 ? -1.103 -1.275 -22.035 1.00 89.94 184 LYS A CA 1
ATOM 1365 C C . LYS A 1 184 ? -1.865 -1.323 -20.715 1.00 89.94 184 LYS A C 1
ATOM 1367 O O . LYS A 1 184 ? -1.344 -0.843 -19.717 1.00 89.94 184 LYS A O 1
ATOM 1372 N N . ALA A 1 185 ? -3.066 -1.899 -20.695 1.00 90.25 185 ALA A N 1
ATOM 1373 C CA . ALA A 1 185 ? -4.016 -1.834 -19.583 1.00 90.25 185 ALA A CA 1
ATOM 1374 C C . ALA A 1 185 ? -3.462 -2.328 -18.239 1.00 90.25 185 ALA A C 1
ATOM 1376 O O . ALA A 1 185 ? -3.973 -1.930 -17.200 1.00 90.25 185 ALA A O 1
ATOM 1377 N N . PHE A 1 186 ? -2.424 -3.167 -18.256 1.00 93.12 186 PHE A N 1
ATOM 1378 C CA . PHE A 1 186 ? -1.820 -3.751 -17.056 1.00 93.12 186 PHE A CA 1
ATOM 1379 C C . PHE A 1 186 ? -0.448 -3.169 -16.703 1.00 93.12 186 PHE A C 1
ATOM 1381 O O . PHE A 1 186 ? 0.196 -3.654 -15.775 1.00 93.12 186 PHE A O 1
ATOM 1388 N N . LEU A 1 187 ? 0.015 -2.149 -17.429 1.00 94.75 187 LEU A N 1
ATOM 1389 C CA . LEU A 1 187 ? 1.286 -1.494 -17.140 1.00 94.75 187 LEU A CA 1
ATOM 1390 C C . LEU A 1 187 ? 1.069 -0.333 -16.175 1.00 94.75 187 LEU A C 1
ATOM 1392 O O . LEU A 1 187 ? 0.300 0.583 -16.462 1.00 94.75 187 LEU A O 1
ATOM 1396 N N . TYR A 1 188 ? 1.780 -0.329 -15.054 1.00 95.75 188 TYR A N 1
ATOM 1397 C CA . TYR A 1 188 ? 1.724 0.760 -14.080 1.00 95.75 188 TYR A CA 1
ATOM 1398 C C . TYR A 1 188 ? 3.090 1.416 -13.912 1.00 95.75 188 TYR A C 1
ATOM 1400 O O . TYR A 1 188 ? 4.076 0.732 -13.661 1.00 95.75 188 TYR A O 1
ATOM 1408 N N . GLY A 1 189 ? 3.154 2.740 -14.048 1.00 94.12 189 GLY A N 1
ATOM 1409 C CA . GLY A 1 189 ? 4.402 3.507 -14.109 1.00 94.12 189 GLY A CA 1
ATOM 1410 C C . GLY A 1 189 ? 4.622 4.132 -15.487 1.00 94.12 189 GLY A C 1
ATOM 1411 O O . GLY A 1 189 ? 3.698 4.202 -16.295 1.00 94.12 189 GLY A O 1
ATOM 1412 N N . ARG A 1 190 ? 5.836 4.627 -15.747 1.00 93.06 190 ARG A N 1
ATOM 1413 C CA . ARG A 1 190 ? 6.173 5.385 -16.963 1.00 93.06 190 ARG A CA 1
ATOM 1414 C C . ARG A 1 190 ? 6.762 4.472 -18.036 1.00 93.06 190 ARG A C 1
ATOM 1416 O O . ARG A 1 190 ? 7.730 3.775 -17.757 1.00 93.06 190 ARG A O 1
ATOM 1423 N N . PHE A 1 191 ? 6.259 4.513 -19.269 1.00 94.12 191 PHE A N 1
ATOM 1424 C CA . PHE A 1 191 ? 6.806 3.713 -20.381 1.00 94.12 191 PHE A CA 1
ATOM 1425 C C . PHE A 1 191 ? 6.691 4.401 -21.746 1.00 94.12 191 PHE A C 1
ATOM 1427 O O . PHE A 1 191 ? 5.986 5.399 -21.895 1.00 94.12 191 PHE A O 1
ATOM 1434 N N . THR A 1 192 ? 7.390 3.882 -22.756 1.00 93.88 192 THR A N 1
ATOM 1435 C CA . THR A 1 192 ? 7.397 4.461 -24.106 1.00 93.88 192 THR A CA 1
ATOM 1436 C C . THR A 1 192 ? 6.696 3.579 -25.135 1.00 93.88 192 THR A C 1
ATOM 1438 O O . THR A 1 192 ? 6.749 2.351 -25.080 1.00 93.88 192 THR A O 1
ATOM 1441 N N . LEU A 1 193 ? 6.061 4.214 -26.117 1.00 93.12 193 LEU A N 1
ATOM 1442 C CA . LEU A 1 193 ? 5.512 3.569 -27.305 1.00 93.12 193 LEU A CA 1
ATOM 1443 C C . LEU A 1 193 ? 6.408 3.874 -28.505 1.00 93.12 193 LEU A C 1
ATOM 1445 O O . LEU A 1 193 ? 6.616 5.040 -28.846 1.00 93.12 193 LEU A O 1
ATOM 1449 N N . ALA A 1 194 ? 6.940 2.817 -29.119 1.00 90.81 194 ALA A N 1
ATOM 1450 C CA . ALA A 1 194 ? 7.772 2.880 -30.318 1.00 90.81 194 ALA A CA 1
ATOM 1451 C C . ALA A 1 194 ? 7.915 1.483 -30.939 1.00 90.81 194 ALA A C 1
ATOM 1453 O O . ALA A 1 194 ? 8.502 0.586 -30.334 1.00 90.81 194 ALA A O 1
ATOM 1454 N N . GLY A 1 195 ? 7.407 1.260 -32.149 1.00 88.81 195 GLY A N 1
ATOM 1455 C CA . GLY A 1 195 ? 7.416 -0.065 -32.768 1.00 88.81 195 GLY A CA 1
ATOM 1456 C C . GLY A 1 195 ? 6.550 -1.084 -32.011 1.00 88.81 195 GLY A C 1
ATOM 1457 O O . GLY A 1 195 ? 5.327 -1.017 -32.042 1.00 88.81 195 GLY A O 1
ATOM 1458 N N . ARG A 1 196 ? 7.150 -2.083 -31.364 1.00 86.94 196 ARG A N 1
ATOM 1459 C CA . ARG A 1 196 ? 6.429 -3.187 -30.704 1.00 86.94 196 ARG A CA 1
ATOM 1460 C C . ARG A 1 196 ? 5.794 -2.775 -29.371 1.00 86.94 196 ARG A C 1
ATOM 1462 O O . ARG A 1 196 ? 5.883 -1.618 -28.957 1.00 86.94 196 ARG A O 1
ATOM 1469 N N . ALA A 1 197 ? 5.113 -3.730 -28.737 1.00 86.94 197 ALA A N 1
ATOM 1470 C CA . ALA A 1 197 ? 4.511 -3.545 -27.424 1.00 86.94 197 ALA A CA 1
ATOM 1471 C C . ALA A 1 197 ? 5.558 -3.065 -26.392 1.00 86.94 197 ALA A C 1
ATOM 1473 O O . ALA A 1 197 ? 6.704 -3.528 -26.421 1.00 86.94 197 ALA A O 1
ATOM 1474 N N . PRO A 1 198 ? 5.188 -2.124 -25.508 1.00 91.12 198 PRO A N 1
ATOM 1475 C CA . PRO A 1 198 ? 6.078 -1.630 -24.464 1.00 91.12 198 PRO A CA 1
ATOM 1476 C C . PRO A 1 198 ? 6.462 -2.729 -23.473 1.00 91.12 198 PRO A C 1
ATOM 1478 O O . PRO A 1 198 ? 5.687 -3.643 -23.203 1.00 91.12 198 PRO A O 1
ATOM 1481 N N . THR A 1 199 ? 7.648 -2.603 -22.879 1.00 91.31 199 THR A N 1
ATOM 1482 C CA . THR A 1 199 ? 8.096 -3.465 -21.782 1.00 91.31 199 THR A CA 1
ATOM 1483 C C . THR A 1 199 ? 8.537 -2.625 -20.592 1.00 91.31 199 THR A C 1
ATOM 1485 O O . THR A 1 199 ? 9.113 -1.549 -20.750 1.00 91.31 199 THR A O 1
ATOM 1488 N N . CYS A 1 200 ? 8.354 -3.154 -19.386 1.00 94.81 200 CYS A N 1
ATOM 1489 C CA . CYS A 1 200 ? 8.792 -2.510 -18.146 1.00 94.81 200 CYS A CA 1
ATOM 1490 C C . CYS A 1 200 ? 10.274 -2.730 -17.813 1.00 94.81 200 CYS A C 1
ATOM 1492 O O . CYS A 1 200 ? 10.662 -2.908 -16.657 1.00 94.81 200 CYS A O 1
ATOM 1494 N N . SER A 1 201 ? 11.106 -2.765 -18.852 1.00 93.62 201 SER A N 1
ATOM 1495 C CA . SER A 1 201 ? 12.557 -2.804 -18.719 1.00 93.62 201 SER A CA 1
ATOM 1496 C C . SER A 1 201 ? 13.081 -1.385 -18.525 1.00 93.62 201 SER A C 1
ATOM 1498 O O . SER A 1 201 ? 12.874 -0.522 -19.379 1.00 93.62 201 SER A O 1
ATOM 1500 N N . ALA A 1 202 ? 13.792 -1.171 -17.421 1.00 92.06 202 ALA A N 1
ATOM 1501 C CA . ALA A 1 202 ? 14.419 0.104 -17.088 1.00 92.06 202 ALA A CA 1
ATOM 1502 C C . ALA A 1 202 ? 15.888 0.180 -17.552 1.00 92.06 202 ALA A C 1
ATOM 1504 O O . ALA A 1 202 ? 16.664 0.937 -16.977 1.00 92.06 202 ALA A O 1
ATOM 1505 N N . ASP A 1 203 ? 16.279 -0.627 -18.547 1.00 88.94 203 ASP A N 1
ATOM 1506 C CA . ASP A 1 203 ? 17.657 -0.651 -19.060 1.00 88.94 203 ASP A CA 1
ATOM 1507 C C . ASP A 1 203 ? 18.041 0.681 -19.710 1.00 88.94 203 ASP A C 1
ATOM 1509 O O . ASP A 1 203 ? 17.236 1.296 -20.414 1.00 88.94 203 ASP A O 1
ATOM 1513 N N . GLY A 1 204 ? 19.311 1.056 -19.551 1.00 82.31 204 GLY A N 1
ATOM 1514 C CA . GLY A 1 204 ? 19.865 2.306 -20.064 1.00 82.31 204 GLY A CA 1
ATOM 1515 C C . GLY A 1 204 ? 19.711 3.476 -19.091 1.00 82.31 204 GLY A C 1
ATOM 1516 O O . GLY A 1 204 ? 19.133 3.351 -18.013 1.00 82.31 204 GLY A O 1
ATOM 1517 N N . SER A 1 205 ? 20.264 4.627 -19.471 1.00 80.69 205 SER A N 1
ATOM 1518 C CA . SER A 1 205 ? 20.294 5.826 -18.619 1.00 80.69 205 SER A CA 1
ATOM 1519 C C . SER A 1 205 ? 18.983 6.622 -18.637 1.00 80.69 205 SER A C 1
ATOM 1521 O O . SER A 1 205 ? 18.764 7.449 -17.762 1.00 80.69 205 SER A O 1
ATOM 1523 N N . ASN A 1 206 ? 18.128 6.393 -19.636 1.00 86.56 206 ASN A N 1
ATOM 1524 C CA . ASN A 1 206 ? 16.886 7.131 -19.891 1.00 86.56 206 ASN A CA 1
ATOM 1525 C C . ASN A 1 206 ? 15.777 6.211 -20.460 1.00 86.56 206 ASN A C 1
ATOM 1527 O O . ASN A 1 206 ? 15.297 6.410 -21.589 1.00 86.56 206 ASN A O 1
ATOM 1531 N N . PRO A 1 207 ? 15.367 5.159 -19.725 1.00 89.56 207 PRO A N 1
ATOM 1532 C CA . PRO A 1 207 ? 14.362 4.200 -20.192 1.00 89.56 207 PRO A CA 1
ATOM 1533 C C . PRO A 1 207 ? 12.999 4.843 -20.491 1.00 89.56 207 PRO A C 1
ATOM 1535 O O . PRO A 1 207 ? 12.259 4.354 -21.338 1.00 89.56 207 PRO A O 1
ATOM 1538 N N . GLU A 1 208 ? 12.676 5.978 -19.874 1.00 88.00 208 GLU A N 1
ATOM 1539 C CA . GLU A 1 208 ? 11.468 6.767 -20.130 1.00 88.00 208 GLU A CA 1
ATOM 1540 C C . GLU A 1 208 ? 11.480 7.525 -21.470 1.00 88.00 208 GLU A C 1
ATOM 1542 O O . GLU A 1 208 ? 10.470 8.119 -21.852 1.00 88.00 208 GLU A O 1
ATOM 1547 N N . LYS A 1 209 ? 12.613 7.500 -22.182 1.00 87.81 209 LYS A N 1
ATOM 1548 C CA . LYS A 1 209 ? 12.816 8.085 -23.519 1.00 87.81 209 LYS A CA 1
ATOM 1549 C C . LYS A 1 209 ? 13.364 7.075 -24.530 1.00 87.81 209 LYS A C 1
ATOM 1551 O O . LYS A 1 209 ? 13.645 7.444 -25.666 1.00 87.81 209 LYS A O 1
ATOM 1556 N N . THR A 1 210 ? 13.508 5.812 -24.138 1.00 90.62 210 THR A N 1
ATOM 1557 C CA . THR A 1 210 ? 14.071 4.749 -24.979 1.00 90.62 210 THR A CA 1
ATOM 1558 C C . THR A 1 210 ? 12.963 3.838 -25.484 1.00 90.62 210 THR A C 1
ATOM 1560 O O . THR A 1 210 ? 12.052 3.505 -24.733 1.00 90.62 210 THR A O 1
ATOM 1563 N N . ALA A 1 211 ? 13.020 3.428 -26.753 1.00 90.81 211 ALA A N 1
ATOM 1564 C CA . ALA A 1 211 ? 11.956 2.662 -27.401 1.00 90.81 211 ALA A CA 1
ATOM 1565 C C . ALA A 1 211 ? 11.640 1.350 -26.667 1.00 90.81 211 ALA A C 1
ATOM 1567 O O . ALA A 1 211 ? 12.541 0.556 -26.408 1.00 90.81 211 ALA A O 1
ATOM 1568 N N . GLN A 1 212 ? 10.352 1.113 -26.381 1.00 89.12 212 GLN A N 1
ATOM 1569 C CA . GLN A 1 212 ? 9.819 -0.104 -25.738 1.00 89.12 212 GLN A CA 1
ATOM 1570 C C . GLN A 1 212 ? 10.310 -0.333 -24.300 1.00 89.12 212 GLN A C 1
ATOM 1572 O O . GLN A 1 212 ? 10.144 -1.429 -23.757 1.00 89.12 212 GLN A O 1
ATOM 1577 N N . LYS A 1 213 ? 10.915 0.682 -23.682 1.00 92.69 213 LYS A N 1
ATOM 1578 C CA . LYS A 1 213 ? 11.413 0.655 -22.307 1.00 92.69 213 LYS A CA 1
ATOM 1579 C C . LYS A 1 213 ? 10.494 1.455 -21.386 1.00 92.69 213 LYS A C 1
ATOM 1581 O O . LYS A 1 213 ? 9.611 2.197 -21.829 1.00 92.69 213 LYS A O 1
ATOM 1586 N N . GLY A 1 214 ? 10.687 1.272 -20.088 1.00 93.19 214 GLY A N 1
ATOM 1587 C CA . GLY A 1 214 ? 9.876 1.930 -19.086 1.00 93.19 214 GLY A CA 1
ATOM 1588 C C . GLY A 1 214 ? 10.239 1.543 -17.665 1.00 93.19 214 GLY A C 1
ATOM 1589 O O . GLY A 1 214 ? 10.720 0.448 -17.379 1.00 93.19 214 GLY A O 1
ATOM 1590 N N . ILE A 1 215 ? 9.939 2.463 -16.764 1.00 94.31 215 ILE A N 1
ATOM 1591 C CA . ILE A 1 215 ? 10.046 2.302 -15.321 1.00 94.31 215 ILE A CA 1
ATOM 1592 C C . ILE A 1 215 ? 8.626 2.083 -14.844 1.00 94.31 215 ILE A C 1
ATOM 1594 O O . ILE A 1 215 ? 7.906 2.978 -14.393 1.00 94.31 215 ILE A O 1
ATOM 1598 N N . CYS A 1 216 ? 8.191 0.867 -15.105 1.00 96.00 216 CYS A N 1
ATOM 1599 C CA . CYS A 1 216 ? 6.860 0.406 -14.807 1.00 96.00 216 CYS A CA 1
ATOM 1600 C C . CYS A 1 216 ? 6.920 -1.010 -14.245 1.00 96.00 216 CYS A C 1
ATOM 1602 O O . CYS A 1 216 ? 8.007 -1.574 -14.066 1.00 96.00 216 CYS A O 1
ATOM 1604 N N . ILE A 1 217 ? 5.742 -1.543 -13.964 1.00 97.44 217 ILE A N 1
ATOM 1605 C CA . ILE A 1 217 ? 5.480 -2.924 -13.590 1.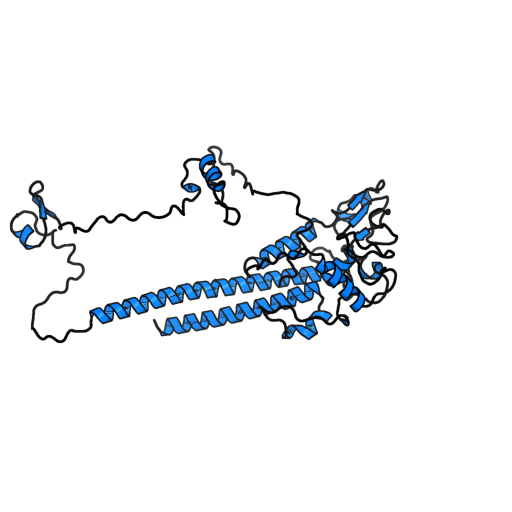00 97.44 217 ILE A CA 1
ATOM 1606 C C . ILE A 1 217 ? 4.420 -3.449 -14.552 1.00 97.44 217 ILE A C 1
ATOM 1608 O O . ILE A 1 217 ? 3.408 -2.782 -14.780 1.00 97.44 217 ILE A O 1
ATOM 1612 N N . ASP A 1 218 ? 4.655 -4.630 -15.114 1.00 96.19 218 ASP A N 1
ATOM 1613 C CA . ASP A 1 218 ? 3.671 -5.348 -15.916 1.00 96.19 218 ASP A CA 1
ATOM 1614 C C . ASP A 1 218 ? 2.881 -6.328 -15.042 1.00 96.19 218 ASP A C 1
ATOM 1616 O O . ASP A 1 218 ? 3.411 -7.349 -14.599 1.00 96.19 218 ASP A O 1
ATOM 1620 N N . TYR A 1 219 ? 1.606 -6.025 -14.798 1.00 95.75 219 TYR A N 1
ATOM 1621 C CA . TYR A 1 219 ? 0.703 -6.873 -14.018 1.00 95.75 219 TYR A CA 1
ATOM 1622 C C . TYR A 1 219 ? -0.085 -7.894 -14.849 1.00 95.75 219 TYR A C 1
ATOM 1624 O O . TYR A 1 219 ? -0.902 -8.629 -14.287 1.00 95.75 219 TYR A O 1
ATOM 1632 N N . SER A 1 220 ? 0.134 -7.984 -16.164 1.00 91.50 220 SER A N 1
ATOM 1633 C CA . SER A 1 220 ? -0.652 -8.853 -17.058 1.00 91.50 220 SER A CA 1
ATOM 1634 C C . SER A 1 220 ? -0.616 -10.333 -16.655 1.00 91.50 220 SER A C 1
ATOM 1636 O O . SER A 1 220 ? -1.599 -11.053 -16.840 1.00 91.50 220 SER A O 1
ATOM 1638 N N . GLY A 1 221 ? 0.476 -10.786 -16.028 1.00 89.75 221 GLY A N 1
ATOM 1639 C CA . GLY A 1 221 ? 0.618 -12.154 -15.523 1.00 89.75 221 GLY A CA 1
ATOM 1640 C C . GLY A 1 221 ? -0.328 -12.506 -14.366 1.00 89.75 221 GLY A C 1
ATOM 1641 O O . GLY A 1 221 ? -0.680 -13.678 -14.203 1.00 89.75 221 GLY A O 1
ATOM 1642 N N . ILE A 1 222 ? -0.771 -11.510 -13.588 1.00 90.25 222 ILE A N 1
ATOM 1643 C CA . ILE A 1 222 ? -1.570 -11.710 -12.367 1.00 90.25 222 ILE A CA 1
ATOM 1644 C C . ILE A 1 222 ? -2.974 -11.092 -12.432 1.00 90.25 222 ILE A C 1
ATOM 1646 O O . ILE A 1 222 ? -3.873 -11.560 -11.733 1.00 90.25 222 ILE A O 1
ATOM 1650 N N . MET A 1 223 ? -3.203 -10.095 -13.290 1.00 85.88 223 MET A N 1
ATOM 1651 C CA . MET A 1 223 ? -4.507 -9.447 -13.473 1.00 85.88 223 MET A CA 1
ATOM 1652 C C . MET A 1 223 ? -5.371 -10.201 -14.491 1.00 85.88 223 MET A C 1
ATOM 1654 O O . MET A 1 223 ? -5.624 -9.750 -15.605 1.00 85.88 223 MET A O 1
ATOM 1658 N N . LYS A 1 224 ? -5.831 -11.386 -14.085 1.00 81.00 224 LYS A N 1
ATOM 1659 C CA . LYS A 1 224 ? -6.844 -12.182 -14.798 1.00 81.00 224 LYS A CA 1
ATOM 1660 C C . LYS A 1 224 ? -8.255 -11.806 -14.318 1.00 81.00 224 LYS A C 1
ATOM 1662 O O . LYS A 1 224 ? -8.381 -11.252 -13.227 1.00 81.00 224 LYS A O 1
ATOM 1667 N N . PRO A 1 225 ? -9.330 -12.122 -15.065 1.00 76.25 225 PRO A N 1
ATOM 1668 C CA . PRO A 1 225 ? -10.697 -11.926 -14.579 1.00 76.25 225 PRO A CA 1
ATOM 1669 C C . PRO A 1 225 ? -10.892 -12.526 -13.176 1.00 76.25 225 PRO A C 1
ATOM 1671 O O . PRO A 1 225 ? -10.589 -13.695 -12.952 1.00 76.25 225 PRO A O 1
ATOM 1674 N N . GLY A 1 226 ? -11.351 -11.712 -12.221 1.00 70.31 226 GLY A N 1
ATOM 1675 C CA . GLY A 1 226 ? -11.539 -12.114 -10.818 1.00 70.31 226 GLY A CA 1
ATOM 1676 C C . GLY A 1 226 ? -10.264 -12.166 -9.961 1.00 70.31 226 GLY A C 1
ATOM 1677 O O . GLY A 1 226 ? -10.353 -12.383 -8.754 1.00 70.31 226 GLY A O 1
ATOM 1678 N N . ALA A 1 227 ? -9.086 -11.938 -10.544 1.00 82.44 227 ALA A N 1
ATOM 1679 C CA . ALA A 1 227 ? -7.831 -11.775 -9.822 1.00 82.44 227 ALA A CA 1
ATOM 1680 C C . ALA A 1 227 ? -7.466 -10.288 -9.690 1.00 82.44 227 ALA A C 1
ATOM 1682 O O . ALA A 1 227 ? -7.838 -9.451 -10.508 1.00 82.44 227 ALA A O 1
ATOM 1683 N N . ASP A 1 228 ? -6.727 -9.969 -8.633 1.00 86.94 228 ASP A N 1
ATOM 1684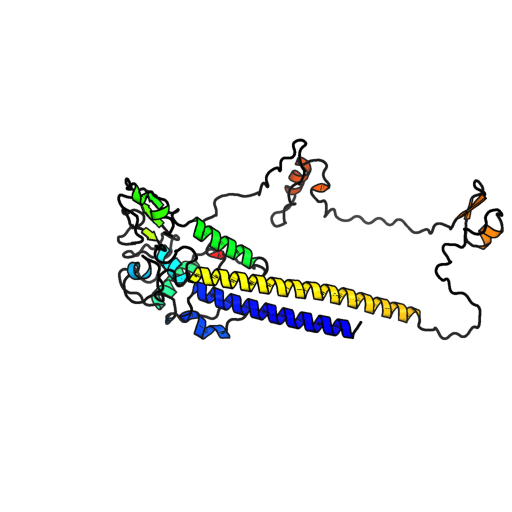 C CA . ASP A 1 228 ? -6.242 -8.622 -8.342 1.00 86.94 228 ASP A CA 1
ATOM 1685 C C . ASP A 1 228 ? -4.810 -8.724 -7.810 1.00 86.94 228 ASP A C 1
ATOM 1687 O O . ASP A 1 228 ? -4.364 -9.816 -7.427 1.00 86.94 228 ASP A O 1
ATOM 1691 N N . ILE A 1 229 ? -4.107 -7.597 -7.774 1.00 94.19 229 ILE A N 1
ATOM 1692 C CA . ILE A 1 229 ? -2.734 -7.518 -7.279 1.00 94.19 229 ILE A CA 1
ATOM 1693 C C . ILE A 1 229 ? -2.708 -7.946 -5.795 1.00 94.19 229 ILE A C 1
ATOM 1695 O O . ILE A 1 229 ? -3.545 -7.470 -5.023 1.00 94.19 229 ILE A O 1
ATOM 1699 N N . PRO A 1 230 ? -1.796 -8.842 -5.366 1.00 95.12 230 PRO A N 1
ATOM 1700 C CA . PRO A 1 230 ? -1.765 -9.372 -4.002 1.00 95.12 230 PRO A CA 1
ATOM 1701 C C . PRO A 1 230 ? -1.824 -8.315 -2.894 1.00 95.12 230 PRO A C 1
ATOM 1703 O O . PRO A 1 230 ? -2.695 -8.405 -2.027 1.00 95.12 230 PRO A O 1
ATOM 1706 N N . TRP A 1 231 ? -0.985 -7.275 -2.942 1.00 96.12 231 TRP A N 1
ATOM 1707 C CA . TRP A 1 231 ? -1.049 -6.212 -1.930 1.00 96.12 231 TRP A CA 1
ATOM 1708 C C . TRP A 1 231 ? -2.371 -5.433 -1.982 1.00 96.12 231 TRP A C 1
ATOM 1710 O O . TRP A 1 231 ? -2.886 -5.014 -0.948 1.00 96.12 231 TRP A O 1
ATOM 1720 N N . LEU A 1 232 ? -2.986 -5.294 -3.158 1.00 95.31 232 LEU A N 1
ATOM 1721 C CA . LEU A 1 232 ? -4.259 -4.593 -3.322 1.00 95.31 232 LEU A CA 1
ATOM 1722 C C . LEU A 1 232 ? -5.436 -5.380 -2.733 1.00 95.31 232 LEU A C 1
ATOM 1724 O O . LEU A 1 232 ? -6.352 -4.791 -2.159 1.00 95.31 232 LEU A O 1
ATOM 1728 N N . LYS A 1 233 ? -5.387 -6.718 -2.790 1.00 94.81 233 LYS A N 1
ATOM 1729 C CA . LYS A 1 233 ? -6.339 -7.586 -2.075 1.00 94.81 233 LYS A CA 1
ATOM 1730 C C . LYS A 1 233 ? -6.278 -7.357 -0.567 1.00 94.81 233 LYS A C 1
ATOM 1732 O O . LYS A 1 233 ? -7.323 -7.275 0.076 1.00 94.81 233 LYS A O 1
ATOM 1737 N N . LEU A 1 234 ? -5.072 -7.218 -0.016 1.00 97.00 234 LEU A N 1
ATOM 1738 C CA . LEU A 1 234 ? -4.888 -6.890 1.396 1.00 97.00 234 LEU A CA 1
ATOM 1739 C C . LEU A 1 234 ? -5.442 -5.495 1.712 1.00 97.00 234 LEU A C 1
ATOM 1741 O O . LEU A 1 234 ? -6.160 -5.351 2.696 1.00 97.00 234 LEU A O 1
ATOM 1745 N N . VAL A 1 235 ? -5.231 -4.494 0.849 1.00 97.69 235 VAL A N 1
ATOM 1746 C CA . VAL A 1 235 ? -5.852 -3.166 1.025 1.00 97.69 235 VAL A CA 1
ATOM 1747 C C . VAL A 1 235 ? -7.379 -3.255 1.071 1.00 97.69 235 VAL A C 1
ATOM 1749 O O . VAL A 1 235 ? -7.981 -2.704 1.989 1.00 97.69 235 VAL A O 1
ATOM 1752 N N . HIS A 1 236 ? -8.019 -3.989 0.155 1.00 96.56 236 HIS A N 1
ATOM 1753 C CA . HIS A 1 236 ? -9.472 -4.199 0.199 1.00 96.56 236 HIS A CA 1
ATOM 1754 C C . HIS A 1 236 ? -9.933 -4.891 1.488 1.00 96.56 236 HIS A C 1
ATOM 1756 O O . HIS A 1 236 ? -10.935 -4.493 2.079 1.00 96.56 236 HIS A O 1
ATOM 1762 N N . SER A 1 237 ? -9.190 -5.894 1.962 1.00 97.44 237 SER A N 1
ATOM 1763 C CA . SER A 1 237 ? -9.486 -6.546 3.241 1.00 97.44 237 SER A CA 1
ATOM 1764 C C . SER A 1 237 ? -9.376 -5.566 4.413 1.00 97.44 237 SER A C 1
ATOM 1766 O O . SER A 1 237 ? -10.258 -5.537 5.269 1.00 97.44 237 SER A O 1
ATOM 1768 N N . GLY A 1 238 ? -8.337 -4.727 4.431 1.00 97.31 238 GLY A N 1
ATOM 1769 C CA . GLY A 1 238 ? -8.166 -3.675 5.430 1.00 97.31 238 GLY A CA 1
ATOM 1770 C C . GLY A 1 238 ? -9.311 -2.661 5.405 1.00 97.31 238 GLY A C 1
ATOM 1771 O O . GLY A 1 238 ? -9.858 -2.337 6.453 1.00 97.31 238 GLY A O 1
ATOM 1772 N N . ILE A 1 239 ? -9.746 -2.223 4.217 1.00 97.06 239 ILE A N 1
ATOM 1773 C CA . ILE A 1 239 ? -10.913 -1.341 4.043 1.00 97.06 239 ILE A CA 1
ATOM 1774 C C . ILE A 1 239 ? -12.164 -1.955 4.681 1.00 97.06 239 ILE A C 1
ATOM 1776 O O . ILE A 1 239 ? -12.835 -1.282 5.461 1.00 97.06 239 ILE A O 1
ATOM 1780 N N . ASN A 1 240 ? -12.453 -3.230 4.409 1.00 98.12 240 ASN A N 1
ATOM 1781 C CA . ASN A 1 240 ? -13.622 -3.914 4.971 1.00 98.12 240 ASN A CA 1
ATOM 1782 C C . ASN A 1 240 ? -13.550 -4.005 6.505 1.00 98.12 240 ASN A C 1
ATOM 1784 O O . ASN A 1 240 ? -14.551 -3.804 7.193 1.00 98.12 240 ASN A O 1
ATOM 1788 N N . GLN A 1 241 ? -12.361 -4.266 7.056 1.00 97.81 241 GLN A N 1
ATOM 1789 C CA . GLN A 1 241 ? -12.137 -4.296 8.505 1.00 97.81 241 GLN A CA 1
ATOM 1790 C C . GLN A 1 241 ? -12.356 -2.916 9.145 1.00 97.81 241 GLN A C 1
ATOM 1792 O O . GLN A 1 241 ? -12.996 -2.822 10.192 1.00 97.81 241 GLN A O 1
ATOM 1797 N N . LEU A 1 242 ? -11.901 -1.839 8.496 1.00 96.56 242 LEU A N 1
ATOM 1798 C CA . LEU A 1 242 ? -12.141 -0.463 8.947 1.00 96.56 242 LEU A CA 1
ATOM 1799 C C . LEU A 1 242 ? -13.629 -0.084 8.874 1.00 96.56 242 LEU A C 1
ATOM 1801 O O . LEU A 1 242 ? -14.132 0.566 9.785 1.00 96.56 242 LEU A O 1
ATOM 1805 N N . GLN A 1 243 ? -14.355 -0.514 7.836 1.00 97.81 243 GLN A N 1
ATOM 1806 C CA . GLN A 1 243 ? -15.805 -0.296 7.733 1.00 97.81 243 GLN A CA 1
ATOM 1807 C C . GLN A 1 243 ? -16.567 -0.994 8.862 1.00 97.81 243 GLN A C 1
ATOM 1809 O O . GLN A 1 243 ? -17.449 -0.391 9.474 1.00 97.81 243 GLN A O 1
ATOM 1814 N N . ALA A 1 244 ? -16.201 -2.239 9.176 1.00 97.50 244 ALA A N 1
ATOM 1815 C CA . ALA A 1 244 ? -16.776 -2.960 10.306 1.00 97.50 244 ALA A CA 1
ATOM 1816 C C . ALA A 1 244 ? -16.463 -2.257 11.639 1.00 97.50 244 ALA A C 1
ATOM 1818 O O . ALA A 1 244 ? -17.357 -2.076 12.464 1.00 97.50 244 ALA A O 1
ATOM 1819 N N . ALA A 1 245 ? -15.225 -1.785 11.830 1.00 94.00 245 ALA A N 1
ATOM 1820 C CA . ALA A 1 245 ? -14.849 -1.025 13.021 1.00 94.00 245 ALA A CA 1
ATOM 1821 C C . ALA A 1 245 ? -15.655 0.276 13.162 1.00 94.00 245 ALA A C 1
ATOM 1823 O O . ALA A 1 245 ? -16.128 0.602 14.251 1.00 94.00 245 ALA A O 1
ATOM 1824 N N . ALA A 1 246 ? -15.839 1.007 12.060 1.00 93.50 246 ALA A N 1
ATOM 1825 C CA . ALA A 1 246 ? -16.635 2.226 12.029 1.00 93.50 246 ALA A CA 1
ATOM 1826 C C . ALA A 1 246 ? -18.104 1.961 12.400 1.00 93.50 246 ALA A C 1
ATOM 1828 O O . ALA A 1 246 ? -18.692 2.742 13.146 1.00 93.50 246 ALA A O 1
ATOM 1829 N N . ALA A 1 247 ? -18.685 0.849 11.937 1.00 95.69 247 ALA A N 1
ATOM 1830 C CA . ALA A 1 247 ? -20.048 0.455 12.290 1.00 95.69 247 ALA A CA 1
ATOM 1831 C C . ALA A 1 247 ? -20.203 0.152 13.793 1.00 95.69 247 ALA A C 1
ATOM 1833 O O . ALA A 1 247 ? -21.163 0.613 14.419 1.00 95.69 247 ALA A O 1
ATOM 1834 N N . GLU A 1 248 ? -19.243 -0.557 14.396 1.00 91.56 248 GLU A N 1
ATOM 1835 C CA . GLU A 1 248 ? -19.245 -0.820 15.842 1.00 91.56 248 GLU A CA 1
ATOM 1836 C C . GLU A 1 248 ? -19.090 0.469 16.656 1.00 91.56 248 GLU A C 1
ATOM 1838 O O . GLU A 1 248 ? -19.843 0.700 17.605 1.00 91.56 248 GLU A O 1
ATOM 1843 N N . ALA A 1 249 ? -18.183 1.361 16.243 1.00 88.00 249 ALA A N 1
ATOM 1844 C CA . ALA A 1 249 ? -17.984 2.654 16.893 1.00 88.00 249 ALA A CA 1
ATOM 1845 C C . ALA A 1 249 ? -19.244 3.534 16.826 1.00 88.00 249 ALA A C 1
ATOM 1847 O O . ALA A 1 249 ? -19.663 4.097 17.837 1.00 88.00 249 ALA A O 1
ATOM 1848 N N . THR A 1 250 ? -19.900 3.614 15.664 1.00 89.75 250 THR A N 1
ATOM 1849 C CA . THR A 1 250 ? -21.161 4.358 15.510 1.00 89.75 250 THR A CA 1
ATOM 1850 C C . THR A 1 250 ? -22.276 3.770 16.375 1.00 89.75 250 THR A C 1
ATOM 1852 O O . THR A 1 250 ? -23.048 4.518 16.979 1.00 89.75 250 THR A O 1
ATOM 1855 N N . THR A 1 251 ? -22.340 2.444 16.501 1.00 91.12 251 THR A N 1
ATOM 1856 C CA . THR A 1 251 ? -23.325 1.784 17.369 1.00 91.12 251 THR A CA 1
ATOM 1857 C C . THR A 1 251 ? -23.061 2.091 18.845 1.00 91.12 251 THR A C 1
ATOM 1859 O O . THR A 1 251 ? -23.990 2.442 19.573 1.00 91.12 251 THR A O 1
ATOM 1862 N N . ALA A 1 252 ? -21.799 2.053 19.286 1.00 83.50 252 ALA A N 1
ATOM 1863 C CA . ALA A 1 252 ? -21.414 2.444 20.642 1.00 83.50 252 ALA A CA 1
ATOM 1864 C C . ALA A 1 252 ? -21.777 3.911 20.946 1.00 83.50 252 ALA A C 1
ATOM 1866 O O . ALA A 1 252 ? -22.350 4.197 21.996 1.00 83.50 252 ALA A O 1
ATOM 1867 N N . ILE A 1 253 ? -21.531 4.833 20.007 1.00 84.75 253 ILE A N 1
ATOM 1868 C CA . ILE A 1 253 ? -21.914 6.250 20.137 1.00 84.75 253 ILE A CA 1
ATOM 1869 C C . ILE A 1 253 ? -23.436 6.399 20.281 1.00 84.75 253 ILE A C 1
ATOM 1871 O O . ILE A 1 253 ? -23.906 7.134 21.149 1.00 84.75 253 ILE A O 1
ATOM 1875 N N . SER A 1 254 ? -24.223 5.672 19.482 1.00 85.25 254 SER A N 1
ATOM 1876 C CA . SER A 1 254 ? -25.686 5.688 19.610 1.00 85.25 254 SER A CA 1
ATOM 1877 C C . SER A 1 254 ? -26.142 5.212 20.992 1.00 85.25 254 SER A C 1
ATOM 1879 O O . SER A 1 254 ? -27.071 5.783 21.564 1.00 85.25 254 SER A O 1
ATOM 1881 N N . LEU A 1 255 ? -25.494 4.185 21.549 1.00 82.38 255 LEU A N 1
ATOM 1882 C CA . LEU A 1 255 ? -25.807 3.667 22.880 1.00 82.38 255 LEU A CA 1
ATOM 1883 C C . LEU A 1 255 ? -25.477 4.674 23.987 1.00 82.38 255 LEU A C 1
ATOM 1885 O O . LEU A 1 255 ? -26.252 4.786 24.937 1.00 82.38 255 LEU A O 1
ATOM 1889 N N . VAL A 1 256 ? -24.409 5.465 23.847 1.00 82.69 256 VAL A N 1
ATOM 1890 C CA . VAL A 1 256 ? -24.125 6.583 24.766 1.00 82.69 256 VAL A CA 1
ATOM 1891 C C . VAL A 1 256 ? -25.291 7.574 24.786 1.00 82.69 256 VAL A C 1
ATOM 1893 O O . VAL A 1 256 ? -25.755 7.940 25.865 1.00 82.69 256 VAL A O 1
ATOM 1896 N N . GLY A 1 257 ? -25.849 7.925 23.623 1.00 82.62 257 GLY A N 1
ATOM 1897 C CA . GLY A 1 257 ? -27.049 8.767 23.549 1.00 82.62 257 GLY A CA 1
ATOM 1898 C C . GLY A 1 257 ? -28.256 8.154 24.274 1.00 82.62 257 GLY A C 1
ATOM 1899 O O . GLY A 1 257 ? -28.989 8.849 24.979 1.00 82.62 257 GLY A O 1
ATOM 1900 N N . THR A 1 258 ? -28.439 6.830 24.185 1.00 86.12 258 THR A N 1
ATOM 1901 C CA . THR A 1 258 ? -29.503 6.143 24.941 1.00 86.12 258 THR A CA 1
ATOM 1902 C C . THR A 1 258 ? -29.262 6.137 26.452 1.00 86.12 258 THR A C 1
ATOM 1904 O O . THR A 1 258 ? -30.222 6.239 27.217 1.00 86.12 258 THR A O 1
ATOM 1907 N N . ALA A 1 259 ? -28.002 6.046 26.891 1.00 79.31 259 ALA A N 1
ATOM 1908 C CA . ALA A 1 259 ? -27.634 6.124 28.300 1.00 79.31 259 ALA A CA 1
ATOM 1909 C C . ALA A 1 259 ? -27.927 7.520 28.869 1.00 79.31 259 ALA A C 1
ATOM 1911 O O . ALA A 1 259 ? -28.556 7.617 29.919 1.00 79.31 259 ALA A O 1
ATOM 1912 N N . GLN A 1 260 ? -27.575 8.580 28.134 1.00 82.06 260 GLN A N 1
ATOM 1913 C CA . GLN A 1 260 ? -27.860 9.973 28.508 1.00 82.06 260 GLN A CA 1
ATOM 1914 C C . GLN A 1 260 ? -29.368 10.236 28.642 1.00 82.06 260 GLN A C 1
ATOM 1916 O O . GLN A 1 260 ? -29.826 10.834 29.613 1.00 82.06 260 GLN A O 1
ATOM 1921 N N . ALA A 1 261 ? -30.178 9.728 27.709 1.00 84.81 261 ALA A N 1
ATOM 1922 C CA . ALA A 1 261 ? -31.634 9.850 27.798 1.00 84.81 261 ALA A CA 1
ATOM 1923 C C . ALA A 1 261 ? -32.224 9.094 29.005 1.00 84.81 261 ALA A C 1
ATOM 1925 O O . ALA A 1 261 ? -33.263 9.484 29.543 1.00 84.81 261 ALA A O 1
ATOM 1926 N N . LEU A 1 262 ? -31.593 7.990 29.418 1.00 83.00 262 LEU A N 1
ATOM 1927 C CA . LEU A 1 262 ? -32.007 7.210 30.582 1.00 83.00 262 LEU A CA 1
ATOM 1928 C C . LEU A 1 262 ? -31.615 7.893 31.897 1.00 83.00 262 LEU A C 1
ATOM 1930 O O . LEU A 1 262 ? -32.390 7.857 32.851 1.00 83.00 262 LEU A O 1
ATOM 1934 N N . GLU A 1 263 ? -30.444 8.524 31.933 1.00 80.31 263 GLU A N 1
ATOM 1935 C CA . GLU A 1 263 ? -29.985 9.357 33.044 1.00 80.31 263 GLU A CA 1
ATOM 1936 C C . GLU A 1 263 ? -30.959 10.513 33.296 1.00 80.31 263 GLU A C 1
ATOM 1938 O O . GLU A 1 263 ? -31.497 10.615 34.397 1.00 80.31 263 GLU A O 1
ATOM 1943 N N . ALA A 1 264 ? -31.329 11.269 32.256 1.00 83.00 264 ALA A N 1
ATOM 1944 C CA . ALA A 1 264 ? -32.309 12.353 32.367 1.00 83.00 264 ALA A CA 1
ATOM 1945 C C . ALA A 1 264 ? -33.674 11.881 32.918 1.00 83.00 264 ALA A C 1
ATOM 1947 O O . ALA A 1 264 ? -34.322 12.574 33.705 1.00 83.00 264 ALA A O 1
ATOM 1948 N N . GLN A 1 265 ? -34.115 10.669 32.555 1.00 85.62 265 GLN A N 1
ATOM 1949 C CA . GLN A 1 265 ? -35.331 10.069 33.123 1.00 85.62 265 GLN A CA 1
ATOM 1950 C C . GLN A 1 265 ? -35.174 9.737 34.612 1.00 85.62 265 GLN A C 1
ATOM 1952 O O . GLN A 1 265 ? -36.110 9.924 35.390 1.00 85.62 265 GLN A O 1
ATOM 1957 N N . MET A 1 266 ? -34.008 9.233 35.021 1.00 83.00 266 MET A N 1
ATOM 1958 C CA . MET A 1 266 ? -33.720 8.943 36.426 1.00 83.00 266 MET A CA 1
ATOM 1959 C C . MET A 1 266 ? -33.660 10.229 37.257 1.00 83.00 266 MET A C 1
ATOM 1961 O O . MET A 1 266 ? -34.246 10.265 38.338 1.00 83.00 266 MET A O 1
ATOM 1965 N N . GLU A 1 267 ? -33.036 11.289 36.742 1.00 84.56 267 GLU A N 1
ATOM 1966 C CA . GLU A 1 267 ? -32.994 12.607 37.386 1.00 84.56 267 GLU A CA 1
ATOM 1967 C C . GLU A 1 267 ? -34.390 13.216 37.541 1.00 84.56 267 GLU A C 1
ATOM 1969 O O . GLU A 1 267 ? -34.756 13.655 38.630 1.00 84.56 267 GLU A O 1
ATOM 1974 N N . SER A 1 268 ? -35.217 13.164 36.493 1.00 85.06 268 SER A N 1
ATOM 1975 C CA . SER A 1 268 ? -36.603 13.642 36.547 1.00 85.06 268 SER A CA 1
ATOM 1976 C C . SER A 1 268 ? -37.421 12.928 37.633 1.00 85.06 268 SER A C 1
ATOM 1978 O O . SER A 1 268 ? -38.142 13.573 38.398 1.00 85.06 268 SER A O 1
ATOM 1980 N N . LEU A 1 269 ? -37.267 11.605 37.771 1.00 84.44 269 LEU A N 1
ATOM 1981 C CA . LEU A 1 269 ? -37.926 10.833 38.832 1.00 84.44 269 LEU A CA 1
ATOM 1982 C C . LEU A 1 269 ? -37.417 11.192 40.234 1.00 84.44 269 LEU A C 1
ATOM 1984 O O . LEU A 1 269 ? -38.204 11.214 41.182 1.00 84.44 269 LEU A O 1
ATOM 1988 N N . LEU A 1 270 ? -36.123 11.484 40.385 1.00 82.44 270 LEU A N 1
ATOM 1989 C CA . LEU A 1 270 ? -35.560 11.941 41.658 1.00 82.44 270 LEU A CA 1
ATOM 1990 C C . LEU A 1 270 ? -36.091 13.327 42.043 1.00 82.44 270 LEU A C 1
ATOM 1992 O O . LEU A 1 270 ? -36.477 13.528 43.196 1.00 82.44 270 LEU A O 1
ATOM 1996 N N . LEU A 1 271 ? -36.184 14.251 41.085 1.00 82.88 271 LEU A N 1
ATOM 1997 C CA . LEU A 1 271 ? -36.775 15.573 41.295 1.00 82.88 271 LEU A CA 1
ATOM 1998 C C . LEU A 1 271 ? -38.261 15.466 41.665 1.00 82.88 271 LEU A C 1
ATOM 2000 O O . LEU A 1 271 ? -38.685 16.072 42.648 1.00 82.88 271 LEU A O 1
ATOM 2004 N N . MET A 1 272 ? -39.038 14.616 40.985 1.00 77.19 272 MET A N 1
ATOM 2005 C CA . MET A 1 272 ? -40.429 14.335 41.373 1.00 77.19 272 MET A CA 1
ATOM 2006 C C . MET A 1 272 ? -40.536 13.765 42.793 1.00 77.19 272 MET A C 1
ATOM 2008 O O . MET A 1 272 ? -41.427 14.149 43.545 1.00 77.19 272 MET A O 1
ATOM 2012 N N . LYS A 1 273 ? -39.609 12.893 43.206 1.00 73.06 273 LYS A N 1
ATOM 2013 C CA . LYS A 1 273 ? -39.567 12.382 44.583 1.00 73.06 273 LYS A CA 1
ATOM 2014 C C . LYS A 1 273 ? -39.258 13.480 45.607 1.00 73.06 273 LYS A C 1
ATOM 2016 O O . LYS A 1 273 ? -39.824 13.447 46.695 1.00 73.06 273 LYS A O 1
ATOM 2021 N N . SER A 1 274 ? -38.401 14.450 45.279 1.00 63.47 274 SER A N 1
ATOM 2022 C CA . SER A 1 274 ? -38.117 15.593 46.164 1.00 63.47 274 SER A CA 1
ATOM 2023 C C . SER A 1 274 ? -39.331 16.507 46.374 1.00 63.47 274 SER A C 1
ATOM 2025 O O . SER A 1 274 ? -39.481 17.098 47.435 1.00 63.47 274 SER A O 1
ATOM 2027 N N . LEU A 1 275 ? -40.253 16.550 45.408 1.00 60.38 275 LEU A N 1
ATOM 2028 C CA . LEU A 1 275 ? -41.537 17.247 45.544 1.00 60.38 275 LEU A CA 1
ATOM 2029 C C . LEU A 1 275 ? -42.551 16.468 46.402 1.00 60.38 275 LEU A C 1
ATOM 2031 O O . LEU A 1 275 ? -43.560 17.026 46.819 1.00 60.38 275 LEU A O 1
ATOM 2035 N N . LEU A 1 276 ? -42.285 15.187 46.677 1.00 58.94 276 LEU A N 1
ATOM 2036 C CA . LEU A 1 276 ? -43.144 14.291 47.455 1.00 58.94 276 LEU A CA 1
ATOM 2037 C C . LEU A 1 276 ? -42.624 14.040 48.883 1.00 58.94 276 LEU A C 1
ATOM 2039 O O . LEU A 1 276 ? -43.220 13.242 49.608 1.00 58.94 276 LEU A O 1
ATOM 2043 N N . THR A 1 277 ? -41.537 14.689 49.325 1.00 47.72 277 THR A N 1
ATOM 2044 C CA . THR A 1 277 ? -41.137 14.637 50.742 1.00 47.72 277 THR A CA 1
ATOM 2045 C C . THR A 1 277 ? -42.131 15.433 51.590 1.00 47.72 277 THR A C 1
ATOM 2047 O O . THR A 1 277 ? -42.261 16.638 51.373 1.00 47.72 277 THR A O 1
ATOM 2050 N N . PRO A 1 278 ? -42.825 14.810 52.563 1.00 45.00 278 PRO A N 1
ATOM 2051 C CA . PRO A 1 278 ? -43.779 15.524 53.393 1.00 45.00 278 PRO A CA 1
ATOM 2052 C C . PRO A 1 278 ? -43.015 16.461 54.328 1.00 45.00 278 PRO A C 1
ATOM 2054 O O . PRO A 1 278 ? -42.257 16.017 55.192 1.00 45.00 278 PRO A O 1
ATOM 2057 N N . THR A 1 279 ? -43.229 17.767 54.187 1.00 38.97 279 THR A N 1
ATOM 2058 C CA . THR A 1 279 ? -42.984 18.709 55.275 1.00 38.97 279 THR A CA 1
ATOM 2059 C C . THR A 1 279 ? -43.830 18.246 56.455 1.00 38.97 279 THR A C 1
ATOM 2061 O O . THR A 1 279 ? -45.060 18.254 56.396 1.00 38.97 279 THR A O 1
ATOM 2064 N N . ALA A 1 280 ? -43.180 17.811 57.534 1.00 40.75 280 ALA A N 1
ATOM 2065 C CA . ALA A 1 280 ? -43.842 17.615 58.810 1.00 40.75 280 ALA A CA 1
ATOM 2066 C C . ALA A 1 280 ? -44.292 18.987 59.334 1.00 40.75 280 ALA A C 1
ATOM 2068 O O . ALA A 1 280 ? -43.579 19.673 60.059 1.00 40.75 280 ALA A O 1
ATOM 2069 N N . SER A 1 281 ? -45.494 19.395 58.946 1.00 33.62 281 SER A N 1
ATOM 2070 C CA . SER A 1 281 ? -46.336 20.250 59.766 1.00 33.62 281 SER A CA 1
ATOM 2071 C C . SER A 1 281 ? -47.748 19.703 59.699 1.00 33.62 281 SER A C 1
ATOM 2073 O O . SER A 1 281 ? -48.412 19.724 58.666 1.00 33.62 281 SER A O 1
ATOM 2075 N N . VAL A 1 282 ? -48.165 19.146 60.830 1.00 34.03 282 VAL A N 1
ATOM 2076 C CA . VAL A 1 282 ? -49.542 18.768 61.108 1.00 34.03 282 VAL A CA 1
ATOM 2077 C C . VAL A 1 282 ? -50.384 20.037 61.064 1.00 34.03 282 VAL A C 1
ATOM 2079 O O . VAL A 1 282 ? -50.317 20.826 61.996 1.00 34.03 282 VAL A O 1
ATOM 2082 N N . LEU A 1 283 ? -51.205 20.192 60.026 1.00 29.34 283 LEU A N 1
ATOM 2083 C CA . LEU A 1 283 ? -52.565 20.706 60.161 1.00 29.34 283 LEU A CA 1
ATOM 2084 C C . LEU A 1 283 ? -53.482 19.914 59.221 1.00 29.34 283 LEU A C 1
ATOM 2086 O O . LEU A 1 283 ? -53.241 19.759 58.028 1.00 29.34 283 LEU A O 1
ATOM 2090 N N . THR A 1 284 ? -54.505 19.340 59.833 1.00 28.16 284 THR A N 1
ATOM 2091 C CA . THR A 1 284 ? -55.517 18.439 59.285 1.00 28.16 284 THR A CA 1
ATOM 2092 C C . THR A 1 284 ? -56.457 19.095 58.267 1.00 28.16 284 THR A C 1
ATOM 2094 O O . THR A 1 284 ? -56.982 20.168 58.540 1.00 28.16 284 THR A O 1
ATOM 2097 N N . ALA A 1 285 ? -56.739 18.331 57.198 1.00 32.28 285 ALA A N 1
ATOM 2098 C CA . ALA A 1 285 ? -57.912 18.314 56.300 1.00 32.28 285 ALA A CA 1
ATOM 2099 C C . ALA A 1 285 ? -58.276 19.625 55.561 1.00 32.28 285 ALA A C 1
ATOM 2101 O O . ALA A 1 285 ? -58.651 20.624 56.156 1.00 32.28 285 ALA A O 1
ATOM 2102 N N . THR A 1 286 ? -58.311 19.659 54.224 1.00 24.72 286 THR A N 1
ATOM 2103 C CA . THR A 1 286 ? -59.347 18.993 53.410 1.00 24.72 286 THR A CA 1
ATOM 2104 C C . THR A 1 286 ? -58.879 18.803 51.955 1.00 24.72 286 THR A C 1
ATOM 2106 O O . THR A 1 286 ? -58.208 19.658 51.391 1.00 24.72 286 THR A O 1
ATOM 2109 N N . SER A 1 287 ? -59.263 17.659 51.385 1.00 35.06 287 SER A N 1
ATOM 2110 C CA . SER A 1 287 ? -59.277 17.245 49.973 1.00 35.06 287 SER A CA 1
ATOM 2111 C C . SER A 1 287 ? -59.172 18.345 48.900 1.00 35.06 287 SER A C 1
ATOM 2113 O O . SER A 1 287 ? -60.009 19.243 48.861 1.00 35.06 287 SER A O 1
ATOM 2115 N N . ASN A 1 288 ? -58.238 18.196 47.951 1.00 27.03 288 ASN A N 1
ATOM 2116 C CA . ASN A 1 288 ? -58.546 17.904 46.538 1.00 27.03 288 ASN A CA 1
ATOM 2117 C C . ASN A 1 288 ? -57.291 18.015 45.655 1.00 27.03 288 ASN A C 1
ATOM 2119 O O . ASN A 1 288 ? -56.752 19.087 45.405 1.00 27.03 288 ASN A O 1
ATOM 2123 N N . GLN A 1 289 ? -56.880 16.863 45.141 1.00 31.25 289 GLN A N 1
ATOM 2124 C CA . GLN A 1 289 ? -56.081 16.699 43.932 1.00 31.25 289 GLN A CA 1
ATOM 2125 C C . GLN A 1 289 ? -56.763 17.425 42.753 1.00 31.25 289 GLN A C 1
ATOM 2127 O O . GLN A 1 289 ? -57.963 17.217 42.564 1.00 31.25 289 GLN A O 1
ATOM 2132 N N . PRO A 1 290 ? -56.054 18.175 41.893 1.00 31.39 290 PRO A N 1
ATOM 2133 C CA . PRO A 1 290 ? -56.481 18.332 40.519 1.00 31.39 290 PRO A CA 1
ATOM 2134 C C . PRO A 1 290 ? -55.878 17.178 39.717 1.00 31.39 290 PRO A C 1
ATOM 2136 O O . PRO A 1 290 ? -54.695 17.153 39.382 1.00 31.39 290 PRO A O 1
ATOM 2139 N N . SER A 1 291 ? -56.722 16.185 39.433 1.00 33.25 291 SER A N 1
ATOM 2140 C CA . SER A 1 291 ? -56.600 15.386 38.214 1.00 33.25 291 SER A CA 1
ATOM 2141 C C . SER A 1 291 ? -56.692 16.326 37.000 1.00 33.25 291 SER A C 1
ATOM 2143 O O . SER A 1 291 ? -56.890 17.533 37.136 1.00 33.25 291 SER A O 1
ATOM 2145 N N . ALA A 1 292 ? -56.619 15.777 35.792 1.00 39.56 292 ALA A N 1
ATOM 2146 C CA . ALA A 1 292 ? -56.805 16.473 34.516 1.00 39.56 292 ALA A CA 1
ATOM 2147 C C . ALA A 1 292 ? -58.153 17.242 34.333 1.00 39.56 292 ALA A C 1
ATOM 2149 O O . ALA A 1 292 ? -58.496 17.621 33.218 1.00 39.56 292 ALA A O 1
ATOM 2150 N N . ASP A 1 293 ? -58.903 17.515 35.405 1.00 43.56 293 ASP A N 1
ATOM 2151 C CA . ASP A 1 293 ? -60.156 18.271 35.447 1.00 43.56 293 ASP A CA 1
ATOM 2152 C C . ASP A 1 293 ? -59.989 19.804 35.562 1.00 43.56 293 ASP A C 1
ATOM 2154 O O . ASP A 1 293 ? -60.980 20.533 35.490 1.00 43.56 293 ASP A O 1
ATOM 2158 N N . GLU A 1 294 ? -58.770 20.349 35.693 1.00 44.69 294 GLU A N 1
ATOM 2159 C CA . GLU A 1 294 ? -58.575 21.810 35.814 1.00 44.69 294 GLU A CA 1
ATOM 2160 C C . GLU A 1 294 ? -58.695 22.614 34.512 1.00 44.69 294 GLU A C 1
ATOM 2162 O O . GLU A 1 294 ? -58.973 23.810 34.565 1.00 44.69 294 GLU A O 1
ATOM 2167 N N . GLN A 1 295 ? -58.634 21.971 33.343 1.00 43.75 295 GLN A N 1
ATOM 2168 C CA . GLN A 1 295 ? -58.941 22.624 32.060 1.00 43.75 295 GLN A CA 1
ATOM 2169 C C . GLN A 1 295 ? -60.446 22.658 31.722 1.00 43.75 295 GLN A C 1
ATOM 2171 O O . GLN A 1 295 ? -60.836 23.356 30.791 1.00 43.75 295 GLN A O 1
ATOM 2176 N N . ASN A 1 296 ? -61.309 21.994 32.507 1.00 53.09 296 ASN A N 1
ATOM 2177 C CA . ASN A 1 296 ? -62.765 21.953 32.286 1.00 53.09 296 ASN A CA 1
ATOM 2178 C C . ASN A 1 296 ? -63.589 22.841 33.244 1.00 53.09 296 ASN A C 1
ATOM 2180 O O . ASN A 1 296 ? -64.820 22.849 33.165 1.00 53.09 296 ASN A O 1
ATOM 2184 N N . LYS A 1 297 ? -62.960 23.619 34.138 1.00 50.19 297 LYS A N 1
ATOM 2185 C CA . LYS A 1 297 ? -63.685 24.384 35.177 1.00 50.19 297 LYS A CA 1
ATOM 2186 C C . LYS A 1 297 ? -64.479 25.596 34.652 1.00 50.19 297 LYS A C 1
ATOM 2188 O O . LYS A 1 297 ? -65.563 25.848 35.169 1.00 50.19 297 LYS A O 1
ATOM 2193 N N . CYS A 1 298 ? -64.030 26.303 33.606 1.00 53.97 298 CYS A N 1
ATOM 2194 C CA . CYS A 1 298 ? -64.777 27.465 33.079 1.00 53.97 298 CYS A CA 1
ATOM 2195 C C . CYS A 1 298 ? -65.919 27.080 32.104 1.00 53.97 298 CYS A C 1
ATOM 2197 O O . CYS A 1 298 ? -66.759 27.922 31.801 1.00 53.97 298 CYS A O 1
ATOM 2199 N N . ALA A 1 299 ? -66.000 25.826 31.632 1.00 51.62 299 ALA A N 1
ATOM 2200 C CA . ALA A 1 299 ? -67.004 25.397 30.643 1.00 51.62 299 ALA A CA 1
ATOM 2201 C C . ALA A 1 299 ? -68.407 25.140 31.236 1.00 51.62 299 ALA A C 1
ATOM 2203 O O . ALA A 1 299 ? -69.378 24.998 30.495 1.00 51.62 299 ALA A O 1
ATOM 2204 N N . LYS A 1 300 ? -68.528 25.058 32.569 1.00 53.03 300 LYS A N 1
ATOM 2205 C CA . LYS A 1 300 ? -69.766 24.648 33.258 1.00 53.03 300 LYS A CA 1
ATOM 2206 C C . LYS A 1 300 ? -70.727 25.796 33.602 1.00 53.03 300 LYS A C 1
ATOM 2208 O O . LYS A 1 300 ? -71.835 25.520 34.051 1.00 53.03 300 LYS A O 1
ATOM 2213 N N . PHE A 1 301 ? -70.341 27.053 33.375 1.00 54.38 301 PHE A N 1
ATOM 2214 C CA . PHE A 1 301 ? -71.091 28.239 33.811 1.00 54.38 301 PHE A CA 1
ATOM 2215 C C . PHE A 1 301 ? -71.498 29.126 32.630 1.00 54.38 301 PHE A C 1
ATOM 2217 O O . PHE A 1 301 ? -71.054 30.261 32.490 1.00 54.38 301 PHE A O 1
ATOM 2224 N N . ASN A 1 302 ? -72.373 28.617 31.767 1.00 51.69 302 ASN A N 1
ATOM 2225 C CA . ASN A 1 302 ? -73.020 29.442 30.750 1.00 51.69 302 ASN A CA 1
ATOM 2226 C C . ASN A 1 302 ? -74.295 30.047 31.346 1.00 51.69 302 ASN A C 1
ATOM 2228 O O . ASN A 1 302 ? -75.338 29.399 31.264 1.00 51.69 302 ASN A O 1
ATOM 2232 N N . SER A 1 303 ? -74.202 31.252 31.941 1.00 52.25 303 SER A N 1
ATOM 2233 C CA . SER A 1 303 ? -75.258 32.305 31.978 1.00 52.25 303 SER A CA 1
ATOM 2234 C C . SER A 1 303 ? -75.363 33.164 33.260 1.00 52.25 303 SER A C 1
ATOM 2236 O O . SER A 1 303 ? -76.357 33.878 33.396 1.00 52.25 303 SER A O 1
ATOM 2238 N N . ASN A 1 304 ? -74.395 33.191 34.190 1.00 56.97 304 ASN A N 1
ATOM 2239 C CA . ASN A 1 304 ? -74.406 34.227 35.242 1.00 56.97 304 ASN A CA 1
ATOM 2240 C C . ASN A 1 304 ? -73.009 34.819 35.538 1.00 56.97 304 ASN A C 1
ATOM 2242 O O . ASN A 1 304 ? -72.002 34.117 35.540 1.00 56.97 304 ASN A O 1
ATOM 2246 N N . GLU A 1 305 ? -72.959 36.142 35.730 1.00 55.50 305 GLU A N 1
ATOM 2247 C CA . GLU A 1 305 ? -71.727 36.937 35.901 1.00 55.50 305 GLU A CA 1
ATOM 2248 C C . GLU A 1 305 ? -71.067 36.706 37.276 1.00 55.50 305 GLU A C 1
ATOM 2250 O O . GLU A 1 305 ? -69.852 36.838 37.430 1.00 55.50 305 GLU A O 1
ATOM 2255 N N . THR A 1 306 ? -71.854 36.322 38.284 1.00 56.44 306 THR A N 1
ATOM 2256 C CA . THR A 1 306 ? -71.403 36.222 39.678 1.00 56.44 306 THR A CA 1
ATOM 2257 C C . THR A 1 306 ? -70.604 34.941 39.947 1.00 56.44 306 THR A C 1
ATOM 2259 O O . THR A 1 306 ? -69.564 35.007 40.600 1.00 56.44 306 THR A O 1
ATOM 2262 N N . ASP A 1 307 ? -71.003 33.800 39.376 1.00 56.16 307 ASP A N 1
ATOM 2263 C CA . ASP A 1 307 ? -70.331 32.502 39.576 1.00 56.16 307 ASP A CA 1
ATOM 2264 C C . ASP A 1 307 ? -69.024 32.379 38.775 1.00 56.16 307 ASP A C 1
ATOM 2266 O O . ASP A 1 307 ? -68.098 31.656 39.158 1.00 56.16 307 ASP A O 1
ATOM 2270 N N . CYS A 1 308 ? -68.919 33.141 37.683 1.00 55.81 308 CYS A N 1
ATOM 2271 C CA . CYS A 1 308 ? -67.747 33.182 36.813 1.00 55.81 308 CYS A CA 1
ATOM 2272 C C . CYS A 1 308 ? -66.491 33.690 37.539 1.00 55.81 308 CYS A C 1
ATOM 2274 O O . CYS A 1 308 ? -65.400 33.123 37.429 1.00 55.81 308 CYS A O 1
ATOM 2276 N N . THR A 1 309 ? -66.670 34.757 38.319 1.00 56.56 309 THR A N 1
ATOM 2277 C CA . THR A 1 309 ? -65.576 35.515 38.934 1.00 56.56 309 THR A CA 1
ATOM 2278 C C . THR A 1 309 ? -65.017 34.801 40.167 1.00 56.56 309 THR A C 1
ATOM 2280 O O . THR A 1 309 ? -63.805 34.792 40.385 1.00 56.56 309 THR A O 1
ATOM 2283 N N . THR A 1 310 ? -65.879 34.122 40.934 1.00 55.94 310 THR A N 1
ATOM 2284 C CA . THR A 1 310 ? -65.501 33.323 42.118 1.00 55.94 310 THR A CA 1
ATOM 2285 C C . THR A 1 310 ? -64.604 32.134 41.759 1.00 55.94 310 THR A C 1
ATOM 2287 O O . THR A 1 310 ? -63.835 31.662 42.593 1.00 55.94 310 THR A O 1
ATOM 2290 N N . SER A 1 311 ? -64.655 31.684 40.501 1.00 54.97 311 SER A N 1
ATOM 2291 C CA . SER A 1 311 ? -63.907 30.522 40.003 1.00 54.97 311 SER A CA 1
ATOM 2292 C C . SER A 1 311 ? -62.572 30.876 39.326 1.00 54.97 311 SER A C 1
ATOM 2294 O O . SER A 1 311 ? -61.904 29.986 38.803 1.00 54.97 311 SER A O 1
ATOM 2296 N N . GLY A 1 312 ? -62.166 32.154 39.316 1.00 56.53 312 GLY A N 1
ATOM 2297 C CA . GLY A 1 312 ? -60.894 32.593 38.722 1.00 56.53 312 GLY A CA 1
ATOM 2298 C C . GLY A 1 312 ? -60.905 32.778 37.194 1.00 56.53 312 GLY A C 1
ATOM 2299 O O . GLY A 1 312 ? -59.837 32.937 36.604 1.00 56.53 312 GLY A O 1
ATOM 2300 N N . CYS A 1 313 ? -62.085 32.794 36.560 1.00 69.00 313 CYS A N 1
ATOM 2301 C CA . CYS A 1 313 ? -62.282 33.076 35.130 1.00 69.00 313 CYS A CA 1
ATOM 2302 C C . CYS A 1 313 ? -62.682 34.565 34.918 1.00 69.00 313 CYS A C 1
ATOM 2304 O O . CYS A 1 313 ? -63.243 35.193 35.816 1.00 69.00 313 CYS A O 1
ATOM 2306 N N . ASP A 1 314 ? -62.406 35.137 33.742 1.00 65.50 314 ASP A N 1
ATOM 2307 C CA . ASP A 1 314 ? -62.919 36.435 33.276 1.00 65.50 314 ASP A C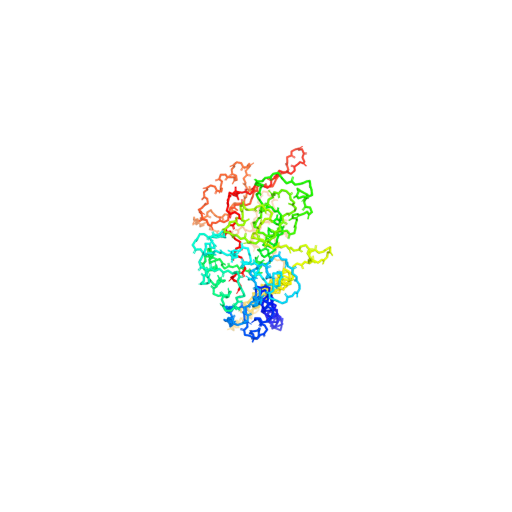A 1
ATOM 2308 C C . ASP A 1 314 ? -64.226 36.256 32.490 1.00 65.50 314 ASP A C 1
ATOM 2310 O O . ASP A 1 314 ? -64.320 35.423 31.585 1.00 65.50 314 ASP A O 1
ATOM 2314 N N . TYR A 1 315 ? -65.238 37.062 32.815 1.00 65.19 315 TYR A N 1
ATOM 2315 C CA . TYR A 1 315 ? -66.541 37.033 32.148 1.00 65.19 315 TYR A CA 1
ATOM 2316 C C . TYR A 1 315 ? -66.590 37.994 30.950 1.00 65.19 315 TYR A C 1
ATOM 2318 O O . TYR A 1 315 ? -66.418 39.207 31.095 1.00 65.19 315 TYR A O 1
ATOM 2326 N N . ASP A 1 316 ? -66.882 37.467 29.760 1.00 67.44 316 ASP A N 1
ATOM 2327 C CA . ASP A 1 316 ? -67.088 38.245 28.536 1.00 67.44 316 ASP A CA 1
ATOM 2328 C C . ASP A 1 316 ? -68.542 38.737 28.471 1.00 67.44 316 ASP A C 1
ATOM 2330 O O . ASP A 1 316 ? -69.452 38.008 28.067 1.00 67.44 316 ASP A O 1
ATOM 2334 N N . LYS A 1 317 ? -68.771 40.001 28.851 1.00 61.62 317 LYS A N 1
ATOM 2335 C CA . LYS A 1 317 ? -70.113 40.620 28.879 1.00 61.62 317 LYS A CA 1
ATOM 2336 C C . LYS A 1 317 ? -70.804 40.664 27.513 1.00 61.62 317 LYS A C 1
ATOM 2338 O O . LYS A 1 317 ? -72.029 40.747 27.456 1.00 61.62 317 LYS A O 1
ATOM 2343 N N . THR A 1 318 ? -70.042 40.594 26.425 1.00 64.56 318 THR A N 1
ATOM 2344 C CA . THR A 1 318 ? -70.555 40.672 25.049 1.00 64.56 318 THR A CA 1
ATOM 2345 C C . THR A 1 318 ? -71.112 39.332 24.583 1.00 64.56 318 THR A C 1
ATOM 2347 O O . THR A 1 318 ? -72.110 39.293 23.868 1.00 64.56 318 THR A O 1
ATOM 2350 N N . LYS A 1 319 ? -70.470 38.231 24.993 1.00 62.69 319 LYS A N 1
ATOM 2351 C CA . LYS A 1 319 ? -70.834 36.862 24.590 1.00 62.69 319 LYS A CA 1
ATOM 2352 C C . LYS A 1 319 ? -71.542 36.059 25.683 1.00 62.69 319 LYS A C 1
ATOM 2354 O O . LYS A 1 319 ? -72.104 35.017 25.378 1.00 62.69 319 LYS A O 1
ATOM 2359 N N . LYS A 1 320 ? -71.585 36.580 26.915 1.00 66.06 320 LYS A N 1
ATOM 2360 C CA . LYS A 1 320 ? -72.144 35.938 28.118 1.00 66.06 320 LYS A CA 1
ATOM 2361 C C . LYS A 1 320 ? -71.465 34.606 28.471 1.00 66.06 320 LYS A C 1
ATOM 2363 O O . LYS A 1 320 ? -72.132 33.647 28.851 1.00 66.06 320 LYS A O 1
ATOM 2368 N N . GLU A 1 321 ? -70.138 34.560 28.361 1.00 63.94 321 GLU A N 1
ATOM 2369 C CA . GLU A 1 321 ? -69.322 33.350 28.553 1.00 63.94 321 GLU A CA 1
ATOM 2370 C C . GLU A 1 321 ? -68.109 33.612 29.465 1.00 63.94 321 GLU A C 1
ATOM 2372 O O . GLU A 1 321 ? -67.581 34.724 29.509 1.00 63.94 321 GLU A O 1
ATOM 2377 N N . CYS A 1 322 ? -67.640 32.577 30.167 1.00 61.50 322 CYS A N 1
ATOM 2378 C CA . CYS A 1 322 ? -66.475 32.614 31.059 1.00 61.50 322 CYS A CA 1
ATOM 2379 C C . CYS A 1 322 ? -65.201 32.108 30.374 1.00 61.50 322 CYS A C 1
ATOM 2381 O O . CYS A 1 322 ? -65.196 31.014 29.812 1.00 61.50 322 CYS A O 1
ATOM 2383 N N . LYS A 1 323 ? -64.091 32.847 30.478 1.00 61.06 323 LYS A N 1
ATOM 2384 C CA . LYS A 1 323 ? -62.778 32.467 29.925 1.00 61.06 323 LYS A CA 1
ATOM 2385 C C . LYS A 1 323 ? -61.686 32.446 30.998 1.00 61.06 323 LYS A C 1
ATOM 2387 O O . LYS A 1 323 ? -61.734 33.251 31.917 1.00 61.06 323 LYS A O 1
ATOM 2392 N N . PRO A 1 324 ? -60.678 31.569 30.907 1.00 58.06 324 PRO A N 1
ATOM 2393 C CA . PRO A 1 324 ? -59.546 31.595 31.832 1.00 58.06 324 PRO A CA 1
ATOM 2394 C C . PRO A 1 324 ? -58.713 32.879 31.664 1.00 58.06 324 PRO A C 1
ATOM 2396 O O . PRO A 1 324 ? -58.554 33.379 30.548 1.00 58.06 324 PRO A O 1
ATOM 2399 N N . LYS A 1 325 ? -58.174 33.409 32.770 1.00 55.53 325 LYS A N 1
ATOM 2400 C CA . LYS A 1 325 ? -57.325 34.612 32.761 1.00 55.53 325 LYS A CA 1
ATOM 2401 C C . LYS A 1 325 ? -55.978 34.344 32.071 1.00 55.53 325 LYS A C 1
ATOM 2403 O O . LYS A 1 325 ? -55.361 33.314 32.350 1.00 55.53 325 LYS A O 1
ATOM 2408 N N . PRO A 1 326 ? -55.481 35.251 31.212 1.00 43.72 326 PRO A N 1
ATOM 2409 C CA . PRO A 1 326 ? -54.149 35.124 30.632 1.00 43.72 326 PRO A CA 1
ATOM 2410 C C . PRO A 1 326 ? -53.071 35.395 31.692 1.00 43.72 326 PRO A C 1
ATOM 2412 O O . PRO A 1 326 ? -53.110 36.410 32.385 1.00 43.72 326 PRO A O 1
ATOM 2415 N N . GLY A 1 327 ? -52.110 34.479 31.820 1.00 35.44 327 GLY A N 1
ATOM 2416 C CA . GLY A 1 327 ? -50.920 34.666 32.648 1.00 35.44 327 GLY A CA 1
ATOM 2417 C C . GLY A 1 327 ? -49.961 35.676 32.015 1.00 35.44 327 GLY A C 1
ATOM 2418 O O . GLY A 1 327 ? -49.606 35.557 30.844 1.00 35.44 327 GLY A O 1
ATOM 2419 N N . THR A 1 328 ? -49.564 36.672 32.799 1.00 31.12 328 THR A N 1
ATOM 2420 C CA . THR A 1 328 ? -48.597 37.718 32.450 1.00 31.12 328 THR A CA 1
ATOM 2421 C C . THR A 1 328 ? -47.183 37.237 32.756 1.00 31.12 328 THR A C 1
ATOM 2423 O O . THR A 1 328 ? -46.944 36.882 33.903 1.00 31.12 328 THR A O 1
ATOM 2426 N N . GLU A 1 329 ? -46.241 37.320 31.805 1.00 28.81 329 GLU A N 1
ATOM 2427 C CA . GLU A 1 329 ? -44.829 37.597 32.126 1.00 28.81 329 GLU A CA 1
ATOM 2428 C C . GLU A 1 329 ? -43.989 38.085 30.920 1.00 28.81 329 GLU A C 1
ATOM 2430 O O . GLU A 1 329 ? -43.778 37.390 29.932 1.00 28.81 329 GLU A O 1
ATOM 2435 N N . ASN A 1 330 ? -43.557 39.343 31.057 1.00 29.58 330 ASN A N 1
ATOM 2436 C CA . ASN A 1 330 ? -42.271 39.979 30.745 1.00 29.58 330 ASN A CA 1
ATOM 2437 C C . ASN A 1 330 ? -41.492 39.716 29.439 1.00 29.58 330 ASN A C 1
ATOM 2439 O O . ASN A 1 330 ? -40.785 38.730 29.251 1.00 29.58 330 ASN A O 1
ATOM 2443 N N . THR A 1 331 ? -41.454 40.788 28.644 1.00 24.41 331 THR A N 1
ATOM 2444 C CA . THR A 1 331 ? -40.484 41.122 27.599 1.00 24.41 331 THR A CA 1
ATOM 2445 C C . THR A 1 331 ? -39.097 41.407 28.196 1.00 24.41 331 THR A C 1
ATOM 2447 O O . THR A 1 331 ? -38.922 42.370 28.940 1.00 24.41 331 THR A O 1
ATOM 2450 N N . GLY A 1 332 ? -38.090 40.620 27.812 1.00 26.20 332 GLY A N 1
ATOM 2451 C CA . GLY A 1 332 ? -36.671 40.901 28.045 1.00 26.20 332 GLY A CA 1
ATOM 2452 C C . GLY A 1 332 ? -35.880 40.686 26.756 1.00 26.20 332 GLY A C 1
ATOM 2453 O O . GLY A 1 332 ? -35.824 39.575 26.239 1.00 26.20 332 GLY A O 1
ATOM 2454 N N . ALA A 1 333 ? -35.312 41.759 26.208 1.00 24.72 333 ALA A N 1
ATOM 2455 C CA . ALA A 1 333 ? -34.491 41.735 25.003 1.00 24.72 333 ALA A CA 1
ATOM 2456 C C . ALA A 1 333 ? -33.115 41.102 25.271 1.00 24.72 333 ALA A C 1
ATOM 2458 O O . ALA A 1 333 ? -32.434 41.501 26.213 1.00 24.72 333 ALA A O 1
ATOM 2459 N N . ILE A 1 334 ? -32.670 40.194 24.395 1.00 23.77 334 ILE A N 1
ATOM 2460 C CA . ILE A 1 334 ? -31.257 39.814 24.248 1.00 23.77 334 ILE A CA 1
ATOM 2461 C C . ILE A 1 334 ? -30.921 39.786 22.752 1.00 23.77 334 ILE A C 1
ATOM 2463 O O . ILE A 1 334 ? -31.571 39.108 21.959 1.00 23.77 334 ILE A O 1
ATOM 2467 N N . ALA A 1 335 ? -29.907 40.565 22.382 1.00 24.95 335 ALA A N 1
ATOM 2468 C CA . ALA A 1 335 ? -29.233 40.528 21.092 1.00 24.95 335 ALA A CA 1
ATOM 2469 C C . ALA A 1 335 ? -28.232 39.358 21.055 1.00 24.95 335 ALA A C 1
ATOM 2471 O O . ALA A 1 335 ? -27.512 39.155 22.030 1.00 24.95 335 ALA A O 1
ATOM 2472 N N . GLY A 1 336 ? -28.138 38.633 19.933 1.00 23.67 336 GLY A N 1
ATOM 2473 C CA . GLY A 1 336 ? -27.087 37.629 19.726 1.00 23.67 336 GLY A CA 1
ATOM 2474 C C . GLY A 1 336 ? -27.280 36.728 18.500 1.00 23.67 336 GLY A C 1
ATOM 2475 O O . GLY A 1 336 ? -28.197 35.923 18.461 1.00 23.67 336 GLY A O 1
ATOM 2476 N N . GLU A 1 337 ? -26.368 36.882 17.536 1.00 23.94 337 GLU A N 1
ATOM 2477 C CA . GLU A 1 337 ? -25.844 35.878 16.589 1.00 23.94 337 GLU A CA 1
ATOM 2478 C C . GLU A 1 337 ? -26.745 35.211 15.522 1.00 23.94 337 GLU A C 1
ATOM 2480 O O . GLU A 1 337 ? -27.520 34.286 15.747 1.00 23.94 337 GLU A O 1
ATOM 2485 N N . LYS A 1 338 ? -26.523 35.638 14.267 1.00 29.80 338 LYS A N 1
ATOM 2486 C CA . LYS A 1 338 ? -26.966 34.962 13.041 1.00 29.80 338 LYS A CA 1
ATOM 2487 C C . LYS A 1 338 ? -26.004 33.820 12.691 1.00 29.80 338 LYS A C 1
ATOM 2489 O O . LYS A 1 338 ? -25.064 34.022 11.930 1.00 29.80 338 LYS A O 1
ATOM 2494 N N . THR A 1 339 ? -26.297 32.606 13.129 1.00 33.09 339 THR A N 1
ATOM 2495 C CA . THR A 1 339 ? -25.667 31.388 12.594 1.00 33.09 339 THR A CA 1
ATOM 2496 C C . THR A 1 339 ? -26.743 30.328 12.389 1.00 33.09 339 THR A C 1
ATOM 2498 O O . THR A 1 339 ? -27.241 29.741 13.341 1.00 33.09 339 THR A O 1
ATOM 2501 N N . GLY A 1 340 ? -27.142 30.091 11.129 1.00 42.09 340 GLY A N 1
ATOM 2502 C CA . GLY A 1 340 ? -28.017 28.948 10.829 1.00 42.09 340 GLY A CA 1
ATOM 2503 C C . GLY A 1 340 ? -28.942 28.987 9.610 1.00 42.09 340 GLY A C 1
ATOM 2504 O O . GLY A 1 340 ? -29.775 28.094 9.513 1.00 42.09 340 GLY A O 1
ATOM 2505 N N . LYS A 1 341 ? -28.850 29.943 8.670 1.00 49.34 341 LYS A N 1
ATOM 2506 C CA . LYS A 1 341 ? -29.669 29.857 7.438 1.00 49.34 341 LYS A CA 1
ATOM 2507 C C . LYS A 1 341 ? -29.125 28.803 6.470 1.00 49.34 341 LYS A C 1
ATOM 2509 O O . LYS A 1 341 ? -27.964 28.906 6.052 1.00 49.34 341 LYS A O 1
ATOM 2514 N N . LYS A 1 342 ? -29.956 27.826 6.098 1.00 53.22 342 LYS A N 1
ATOM 2515 C CA . LYS A 1 342 ? -29.689 26.832 5.043 1.00 53.22 342 LYS A CA 1
ATOM 2516 C C . LYS A 1 342 ? -30.002 27.446 3.677 1.00 53.22 342 LYS A C 1
ATOM 2518 O O . LYS A 1 342 ? -30.736 28.425 3.591 1.00 53.22 342 LYS A O 1
ATOM 2523 N N . CYS A 1 343 ? -29.458 26.883 2.595 1.00 54.34 343 CYS A N 1
ATOM 2524 C CA . CYS A 1 343 ? -29.713 27.436 1.262 1.00 54.34 343 CYS A CA 1
ATOM 2525 C C . CYS A 1 343 ? -31.196 27.417 0.870 1.00 54.34 343 CYS A C 1
ATOM 2527 O O . CYS A 1 343 ? -31.601 28.310 0.147 1.00 54.34 343 CYS A O 1
ATOM 2529 N N . SER A 1 344 ? -32.012 26.514 1.425 1.00 58.47 344 SER A N 1
ATOM 2530 C CA . SER A 1 344 ? -33.477 26.482 1.263 1.00 58.47 344 SER A CA 1
ATOM 2531 C C . SER A 1 344 ? -34.216 27.722 1.781 1.00 58.47 344 SER A C 1
ATOM 2533 O O . SER A 1 344 ? -35.385 27.903 1.457 1.00 58.47 344 SER A O 1
ATOM 2535 N N . ASP A 1 345 ? -33.563 28.553 2.595 1.00 57.62 345 ASP A N 1
ATOM 2536 C CA . ASP A 1 345 ? -34.184 29.714 3.243 1.00 57.62 345 ASP A CA 1
ATOM 2537 C C . ASP A 1 345 ? -34.052 30.998 2.400 1.00 57.62 345 ASP A C 1
ATOM 2539 O O . ASP A 1 345 ? -34.489 32.070 2.827 1.00 57.62 345 ASP A O 1
ATOM 2543 N N . TYR A 1 346 ? -33.412 30.907 1.229 1.00 62.88 346 TYR A N 1
ATOM 2544 C CA . TYR A 1 346 ? -33.229 32.006 0.281 1.00 62.88 346 TYR A CA 1
ATOM 2545 C C . TYR A 1 346 ? -34.236 31.901 -0.866 1.00 62.88 346 TYR A C 1
ATOM 2547 O O . TYR A 1 346 ? -34.645 30.809 -1.249 1.00 62.88 346 TYR A O 1
ATOM 2555 N N . ALA A 1 347 ? -34.649 33.038 -1.428 1.00 59.12 347 ALA A N 1
ATOM 2556 C CA . ALA A 1 347 ? -35.688 33.061 -2.459 1.00 59.12 347 ALA A CA 1
ATOM 2557 C C . ALA A 1 347 ? -35.175 32.624 -3.844 1.00 59.12 347 ALA A C 1
ATOM 2559 O O . ALA A 1 347 ? -35.973 32.284 -4.717 1.00 59.12 347 ALA A O 1
ATOM 2560 N N . ASN A 1 348 ? -33.856 32.657 -4.071 1.00 58.06 348 ASN A N 1
ATOM 2561 C CA . ASN A 1 348 ? -33.231 32.287 -5.339 1.00 58.06 348 ASN A CA 1
ATOM 2562 C C . ASN A 1 348 ? -31.761 31.840 -5.171 1.00 58.06 348 ASN A C 1
ATOM 2564 O O . ASN A 1 348 ? -31.110 32.105 -4.160 1.00 58.06 348 ASN A O 1
ATOM 2568 N N . GLN A 1 349 ? -31.239 31.169 -6.204 1.00 55.84 349 GLN A N 1
ATOM 2569 C CA . GLN A 1 349 ? -29.894 30.580 -6.237 1.00 55.84 349 GLN A CA 1
ATOM 2570 C C . GLN A 1 349 ? -28.767 31.607 -6.044 1.00 55.84 349 GLN A C 1
ATOM 2572 O O . GLN A 1 349 ? -27.833 31.339 -5.291 1.00 55.84 349 GLN A O 1
ATOM 2577 N N . GLN A 1 350 ? -28.859 32.784 -6.675 1.00 62.97 350 GLN A N 1
ATOM 2578 C CA . GLN A 1 350 ? -27.808 33.808 -6.599 1.00 62.97 350 GLN A CA 1
ATOM 2579 C C . GLN A 1 350 ? -27.595 34.323 -5.170 1.00 62.97 350 GLN A C 1
ATOM 2581 O O . GLN A 1 350 ? -26.474 34.663 -4.799 1.00 62.97 350 GLN A O 1
ATOM 2586 N N . GLU A 1 351 ? -28.646 34.356 -4.352 1.00 61.91 351 GLU A N 1
ATOM 2587 C CA . GLU A 1 351 ? -28.545 34.748 -2.944 1.00 61.91 351 GLU A CA 1
ATOM 2588 C C . GLU A 1 351 ? -27.910 33.662 -2.061 1.00 61.91 351 GLU A C 1
ATOM 2590 O O . GLU A 1 351 ? -27.139 33.990 -1.159 1.00 61.91 351 GLU A O 1
ATOM 2595 N N . CYS A 1 352 ? -28.175 32.378 -2.332 1.00 61.44 352 CYS A N 1
ATOM 2596 C CA . CYS A 1 352 ? -27.510 31.256 -1.650 1.00 61.44 352 CYS A CA 1
ATOM 2597 C C . CYS A 1 352 ? -26.014 31.193 -2.003 1.00 61.44 352 CYS A C 1
ATOM 2599 O O . CYS A 1 352 ? -25.188 30.969 -1.119 1.00 61.44 352 CYS A O 1
ATOM 2601 N N . GLU A 1 353 ? -25.656 31.424 -3.270 1.00 62.38 353 GLU A N 1
ATOM 2602 C CA . GLU A 1 353 ? -24.263 31.400 -3.730 1.00 62.38 353 GLU A CA 1
ATOM 2603 C C . GLU A 1 353 ? -23.444 32.548 -3.124 1.00 62.38 353 GLU A C 1
ATOM 2605 O O . GLU A 1 353 ? -22.390 32.287 -2.549 1.00 62.38 353 GLU A O 1
ATOM 2610 N N . LYS A 1 354 ? -23.974 33.780 -3.107 1.00 63.66 354 LYS A N 1
ATOM 2611 C CA . LYS A 1 354 ? -23.323 34.921 -2.431 1.00 63.66 354 LYS A CA 1
ATOM 2612 C C . LYS A 1 354 ? -23.126 34.710 -0.930 1.00 63.66 354 LYS A C 1
ATOM 2614 O O . LYS A 1 354 ? -22.166 35.211 -0.358 1.00 63.66 354 LYS A O 1
ATOM 2619 N N . ALA A 1 355 ? -24.008 33.953 -0.277 1.00 58.50 355 ALA A N 1
ATOM 2620 C CA . ALA A 1 355 ? -23.875 33.646 1.146 1.00 58.50 355 ALA A CA 1
ATOM 2621 C C . ALA A 1 355 ? -22.709 32.686 1.467 1.00 58.50 355 ALA A C 1
ATOM 2623 O O . ALA A 1 355 ? -22.406 32.496 2.645 1.00 58.50 355 ALA A O 1
ATOM 2624 N N . ASN A 1 356 ? -22.077 32.070 0.458 1.00 56.34 356 ASN A N 1
ATOM 2625 C CA . ASN A 1 356 ? -20.840 31.303 0.627 1.00 56.34 356 ASN A CA 1
ATOM 2626 C C . ASN A 1 356 ? -19.575 32.169 0.477 1.00 56.34 356 ASN A C 1
ATOM 2628 O O . ASN A 1 356 ? -18.544 31.789 1.024 1.00 56.34 356 ASN A O 1
ATOM 2632 N N . ASP A 1 357 ? -19.652 33.328 -0.187 1.00 55.69 357 ASP A N 1
ATOM 2633 C CA . ASP A 1 357 ? -18.502 34.229 -0.385 1.00 55.69 357 ASP A CA 1
ATOM 2634 C C . ASP A 1 357 ? -18.071 34.937 0.916 1.00 55.69 357 ASP A C 1
ATOM 2636 O O . ASP A 1 357 ? -16.941 35.407 1.035 1.00 55.69 357 ASP A O 1
ATOM 2640 N N . GLU A 1 358 ? -18.954 34.985 1.919 1.00 50.53 358 GLU A N 1
ATOM 2641 C CA . GLU A 1 358 ? -18.688 35.569 3.243 1.00 50.53 358 GLU A CA 1
ATOM 2642 C C . GLU A 1 358 ? -18.157 34.546 4.275 1.00 50.53 358 GLU A C 1
ATOM 2644 O O . GLU A 1 358 ? -17.958 34.895 5.440 1.00 50.53 358 GLU A O 1
ATOM 2649 N N . ILE A 1 359 ? -17.925 33.280 3.890 1.00 50.06 359 ILE A N 1
ATOM 2650 C CA . ILE A 1 359 ? -17.435 32.237 4.808 1.00 50.06 359 ILE A CA 1
ATOM 2651 C C . ILE A 1 359 ? -15.892 32.240 4.836 1.00 50.06 359 ILE A C 1
ATOM 2653 O O . ILE A 1 359 ? -15.262 32.022 3.800 1.00 50.06 359 ILE A O 1
ATOM 2657 N N . PRO A 1 360 ? -15.244 32.445 6.001 1.00 44.00 360 PRO A N 1
ATOM 2658 C CA . PRO A 1 360 ? -13.787 32.419 6.102 1.00 44.00 360 PRO A CA 1
ATOM 2659 C C . PRO A 1 360 ? -13.205 31.031 5.782 1.00 44.00 360 PRO A C 1
ATOM 2661 O O . PRO A 1 360 ? -13.801 29.993 6.085 1.00 44.00 360 PRO A O 1
ATOM 2664 N N . ALA A 1 361 ? -12.007 31.019 5.189 1.00 40.44 361 ALA A N 1
ATOM 2665 C CA . ALA A 1 361 ? -11.317 29.804 4.761 1.00 40.44 361 ALA A CA 1
ATOM 2666 C C . ALA A 1 361 ? -11.161 28.799 5.919 1.00 40.44 361 ALA A C 1
ATOM 2668 O O . ALA A 1 361 ? -10.565 29.111 6.948 1.00 40.44 361 ALA A O 1
ATOM 2669 N N . GLY A 1 362 ? -11.692 27.585 5.736 1.00 43.81 362 GLY A N 1
ATOM 2670 C CA . GLY A 1 362 ? -11.629 26.496 6.719 1.00 43.81 362 GLY A CA 1
ATOM 2671 C C . GLY A 1 362 ? -12.974 26.054 7.308 1.00 43.81 362 GLY A C 1
ATOM 2672 O O . GLY A 1 362 ? -12.996 25.077 8.053 1.00 43.81 362 GLY A O 1
ATOM 2673 N N . GLN A 1 363 ? -14.093 26.701 6.962 1.00 40.47 363 GLN A N 1
ATOM 2674 C CA . GLN A 1 363 ? -15.442 26.216 7.296 1.00 40.47 363 GLN A CA 1
ATOM 2675 C C . GLN A 1 363 ? -16.154 25.571 6.089 1.00 40.47 363 GLN A C 1
ATOM 2677 O O . GLN A 1 363 ? -15.901 25.956 4.947 1.00 40.47 363 GLN A O 1
ATOM 2682 N N . PRO A 1 364 ? -17.041 24.577 6.309 1.00 42.22 364 PRO A N 1
ATOM 2683 C CA . PRO A 1 364 ? -17.730 23.888 5.222 1.00 42.22 364 PRO A CA 1
ATOM 2684 C C . PRO A 1 364 ? -18.711 24.822 4.501 1.00 42.22 364 PRO A C 1
ATOM 2686 O O . PRO A 1 364 ? -19.645 25.342 5.115 1.00 42.22 364 PRO A O 1
ATOM 2689 N N . CYS A 1 365 ? -18.540 24.983 3.185 1.00 45.44 365 CYS A N 1
ATOM 2690 C CA . CYS A 1 365 ? -19.495 25.703 2.343 1.00 45.44 365 CYS A CA 1
ATOM 2691 C C . CYS A 1 365 ? -20.890 25.068 2.434 1.00 45.44 365 CYS A C 1
ATOM 2693 O O . CYS A 1 365 ? -21.043 23.844 2.553 1.00 45.44 365 CYS A O 1
ATOM 2695 N N . LYS A 1 366 ? -21.935 25.894 2.340 1.00 47.31 366 LYS A N 1
ATOM 2696 C CA . LYS A 1 366 ? -23.317 25.410 2.355 1.00 47.31 366 LYS A CA 1
ATOM 2697 C C . LYS A 1 366 ? -23.569 24.595 1.083 1.00 47.31 366 LYS A C 1
ATOM 2699 O O . LYS A 1 366 ? -23.289 25.058 -0.021 1.00 47.31 366 LYS A O 1
ATOM 2704 N N . ARG A 1 367 ? -24.076 23.363 1.238 1.00 44.50 367 ARG A N 1
ATOM 2705 C CA . ARG A 1 367 ? -24.395 22.469 0.108 1.00 44.50 367 ARG A CA 1
ATOM 2706 C C . ARG A 1 367 ? -25.437 23.133 -0.802 1.00 44.50 367 ARG A C 1
ATOM 2708 O O . ARG A 1 367 ? -26.385 23.735 -0.299 1.00 44.50 367 ARG A O 1
ATOM 2715 N N . GLY A 1 368 ? -25.214 23.019 -2.112 1.00 47.38 368 GLY A N 1
ATOM 2716 C CA . GLY A 1 368 ? -25.963 23.709 -3.162 1.00 47.38 368 GLY A CA 1
ATOM 2717 C C . GLY A 1 368 ? -27.470 23.440 -3.170 1.00 47.38 368 GLY A C 1
ATOM 2718 O O . GLY A 1 368 ? -27.963 22.474 -2.588 1.00 47.38 368 GLY A O 1
ATOM 2719 N N . TRP A 1 369 ? -28.183 24.346 -3.836 1.00 40.19 369 TRP A N 1
ATOM 2720 C CA . TRP A 1 369 ? -29.634 24.348 -4.001 1.00 40.19 369 TRP A CA 1
ATOM 2721 C C . TRP A 1 369 ? -30.135 23.079 -4.711 1.00 40.19 369 TRP A C 1
ATOM 2723 O O . TRP A 1 369 ? -29.602 22.713 -5.755 1.00 40.19 369 TRP A O 1
ATOM 2733 N N . ILE A 1 370 ? -31.177 22.437 -4.172 1.00 42.12 370 ILE A N 1
ATOM 2734 C CA . ILE A 1 370 ? -31.896 21.342 -4.840 1.00 42.12 370 ILE A CA 1
ATOM 2735 C C . ILE A 1 370 ? -33.274 21.878 -5.220 1.00 42.12 370 ILE A C 1
ATOM 2737 O O . ILE A 1 370 ? -34.087 22.179 -4.349 1.00 42.12 370 ILE A O 1
ATOM 2741 N N . GLY A 1 371 ? -33.527 22.007 -6.518 1.00 39.81 371 GLY A N 1
ATOM 2742 C CA . GLY A 1 371 ? -34.840 22.338 -7.055 1.00 39.81 371 GLY A CA 1
ATOM 2743 C C . GLY A 1 371 ? -34.959 21.875 -8.502 1.00 39.81 371 GLY A C 1
ATOM 2744 O O . GLY A 1 371 ? -34.029 22.058 -9.286 1.00 39.81 371 GLY A O 1
ATOM 2745 N N . GLU A 1 372 ? -36.099 21.276 -8.837 1.00 36.62 372 GLU A N 1
ATOM 2746 C CA . GLU A 1 372 ? -36.473 20.920 -10.207 1.00 36.62 372 GLU A CA 1
ATOM 2747 C C . GLU A 1 372 ? -36.900 22.179 -10.972 1.00 36.62 372 GLU A C 1
ATOM 2749 O O . GLU A 1 372 ? -37.604 23.041 -10.436 1.00 36.62 372 GLU A O 1
ATOM 2754 N N . ASP A 1 373 ? -36.492 22.303 -12.237 1.00 42.31 373 ASP A N 1
ATOM 2755 C CA . ASP A 1 373 ? -37.100 23.293 -13.123 1.00 42.31 373 ASP A CA 1
ATOM 2756 C C . ASP A 1 373 ? -38.409 22.769 -13.737 1.00 42.31 373 ASP A C 1
ATOM 2758 O O . ASP A 1 373 ? -38.743 21.588 -13.644 1.00 42.31 373 ASP A O 1
ATOM 2762 N N . LYS A 1 374 ? -39.173 23.660 -14.386 1.00 39.97 374 LYS A N 1
ATOM 2763 C CA . LYS A 1 374 ? -40.491 23.370 -14.995 1.00 39.97 374 LYS A CA 1
ATOM 2764 C C . LYS A 1 374 ? -40.457 22.320 -16.126 1.00 39.97 374 LYS A C 1
ATOM 2766 O O . LYS A 1 374 ? -41.486 22.072 -16.747 1.00 39.97 374 LYS A O 1
ATOM 2771 N N . SER A 1 375 ? -39.295 21.735 -16.397 1.00 45.22 375 SER A N 1
ATOM 2772 C CA . SER A 1 375 ? -39.030 20.734 -17.431 1.00 45.22 375 SER A CA 1
ATOM 2773 C C . SER A 1 375 ? -38.559 19.384 -16.865 1.00 45.22 375 SER A C 1
ATOM 2775 O O . SER A 1 375 ? -38.324 18.468 -17.648 1.00 45.22 375 SER A O 1
ATOM 2777 N N . GLY A 1 376 ? -38.462 19.225 -15.536 1.00 38.62 376 GLY A N 1
ATOM 2778 C CA . GLY A 1 376 ? -38.204 17.931 -14.887 1.00 38.62 376 GLY A CA 1
ATOM 2779 C C . GLY A 1 376 ? -36.792 17.360 -15.086 1.00 38.62 376 GLY A C 1
ATOM 2780 O O . GLY A 1 376 ? -36.622 16.144 -15.043 1.00 38.62 376 GLY A O 1
ATOM 2781 N N . GLY A 1 377 ? -35.781 18.203 -15.332 1.00 32.34 377 GLY A N 1
ATOM 2782 C CA . GLY A 1 377 ? -34.378 17.785 -15.465 1.00 32.34 377 GLY A CA 1
ATOM 2783 C C . GLY A 1 377 ? -33.501 18.209 -14.280 1.00 32.34 377 GLY A C 1
ATOM 2784 O O . GLY A 1 377 ? -33.524 19.372 -13.877 1.00 32.34 377 GLY A O 1
ATOM 2785 N N . ASP A 1 378 ? -32.697 17.278 -13.755 1.00 37.16 378 ASP A N 1
ATOM 2786 C CA . ASP A 1 378 ? -31.761 17.494 -12.640 1.00 37.16 378 ASP A CA 1
ATOM 2787 C C . ASP A 1 378 ? -30.549 18.344 -13.076 1.00 37.16 378 ASP A C 1
ATOM 2789 O O . ASP A 1 378 ? -29.873 18.036 -14.066 1.00 37.16 378 ASP A O 1
ATOM 2793 N N . LYS A 1 379 ? -30.256 19.437 -12.358 1.00 37.91 379 LYS A N 1
ATOM 2794 C CA . LYS A 1 379 ? -29.125 20.326 -12.673 1.00 37.91 379 LYS A CA 1
ATOM 2795 C C . LYS A 1 379 ? -27.917 19.990 -11.810 1.00 37.91 379 LYS A C 1
ATOM 2797 O O . LYS A 1 379 ? -27.768 20.468 -10.694 1.00 37.91 379 LYS A O 1
ATOM 2802 N N . GLY A 1 380 ? -27.041 19.195 -12.422 1.00 37.06 380 GLY A N 1
ATOM 2803 C CA . GLY A 1 380 ? -25.611 19.017 -12.167 1.00 37.06 380 GLY A CA 1
ATOM 2804 C C . GLY A 1 380 ? -25.007 19.654 -10.911 1.00 37.06 380 GLY A C 1
ATOM 2805 O O . GLY A 1 380 ? -24.835 20.867 -10.804 1.00 37.06 380 GLY A O 1
ATOM 2806 N N . PHE A 1 381 ? -24.529 18.774 -10.038 1.00 31.39 381 PHE A N 1
ATOM 2807 C CA . PHE A 1 381 ? -23.628 19.041 -8.925 1.00 31.39 381 PHE A CA 1
ATOM 2808 C C . PHE A 1 381 ? -22.341 19.749 -9.401 1.00 31.39 381 PHE A C 1
ATOM 2810 O O . PHE A 1 381 ? -21.408 19.103 -9.881 1.00 31.39 381 PHE A O 1
ATOM 2817 N N . LYS A 1 382 ? -22.247 21.077 -9.262 1.00 34.38 382 LYS A N 1
ATOM 2818 C CA . LYS A 1 382 ? -20.962 21.783 -9.388 1.00 34.38 382 LYS A CA 1
ATOM 2819 C C . LYS A 1 382 ? -20.204 21.679 -8.063 1.00 34.38 382 LYS A C 1
ATOM 2821 O O . LYS A 1 382 ? -20.553 22.343 -7.091 1.00 34.38 382 LYS A O 1
ATOM 2826 N N . ARG A 1 383 ? -19.161 20.841 -8.021 1.00 32.66 383 ARG A N 1
ATOM 2827 C CA . ARG A 1 383 ? -18.100 20.965 -7.007 1.00 32.66 383 ARG A CA 1
ATOM 2828 C C . ARG A 1 383 ? -17.248 22.178 -7.355 1.00 32.66 383 ARG A C 1
ATOM 2830 O O . ARG A 1 383 ? -16.766 22.269 -8.483 1.00 32.66 383 ARG A O 1
ATOM 2837 N N . CYS A 1 384 ? -17.047 23.061 -6.385 1.00 26.98 384 CYS A N 1
ATOM 2838 C CA . CYS A 1 384 ? -15.906 23.963 -6.399 1.00 26.98 384 CYS A CA 1
ATOM 2839 C C . CYS A 1 384 ? -14.614 23.131 -6.299 1.00 26.98 384 CYS A C 1
ATOM 2841 O O . CYS A 1 384 ? -14.567 22.134 -5.576 1.00 26.98 384 CYS A O 1
ATOM 2843 N N . ASP A 1 385 ? -13.623 23.567 -7.070 1.00 28.70 385 ASP A N 1
ATOM 2844 C CA . ASP A 1 385 ? -12.230 23.123 -7.165 1.00 28.70 385 ASP A CA 1
ATOM 2845 C C . ASP A 1 385 ? -11.955 21.776 -7.854 1.00 28.70 385 ASP A C 1
ATOM 2847 O O . ASP A 1 385 ? -11.793 20.715 -7.253 1.00 28.70 385 ASP A O 1
ATOM 2851 N N . SER A 1 386 ? -11.806 21.858 -9.178 1.00 31.36 386 SER A N 1
ATOM 2852 C CA . SER A 1 386 ? -10.942 20.970 -9.956 1.00 31.36 386 SER A CA 1
ATOM 2853 C C . SER A 1 386 ? -9.782 21.796 -10.495 1.00 31.36 386 SER A C 1
ATOM 2855 O O . SER A 1 386 ? -9.943 22.417 -11.533 1.00 31.36 386 SER A O 1
ATOM 2857 N N . ASP A 1 387 ? -8.630 21.780 -9.817 1.00 25.70 387 ASP A N 1
ATOM 2858 C CA . ASP A 1 387 ? -7.366 22.219 -10.416 1.00 25.70 387 ASP A CA 1
ATOM 2859 C C . ASP A 1 387 ? -6.162 21.343 -9.992 1.00 25.70 387 ASP A C 1
ATOM 2861 O O . ASP A 1 387 ? -5.791 21.203 -8.825 1.00 25.70 387 ASP A O 1
ATOM 2865 N N . SER A 1 388 ? -5.582 20.712 -11.019 1.00 28.53 388 SER A N 1
ATOM 2866 C CA . SER A 1 388 ? -4.182 20.305 -11.275 1.00 28.53 388 SER A CA 1
ATOM 2867 C C . SER A 1 388 ? -3.284 19.574 -10.248 1.00 28.53 388 SER A C 1
ATOM 2869 O O . SER A 1 388 ? -2.162 19.214 -10.605 1.00 28.53 388 SER A O 1
ATOM 2871 N N . SER A 1 389 ? -3.713 19.222 -9.034 1.00 27.80 389 SER A N 1
ATOM 2872 C CA . SER A 1 389 ? -2.820 18.586 -8.027 1.00 27.80 389 SER A CA 1
ATOM 2873 C C . SER A 1 389 ? -2.811 17.035 -7.982 1.00 27.80 389 SER A C 1
ATOM 2875 O O . SER A 1 389 ? -2.160 16.432 -7.123 1.00 27.80 389 SER A O 1
ATOM 2877 N N . SER A 1 390 ? -3.469 16.354 -8.931 1.00 32.47 390 SER A N 1
ATOM 2878 C CA . SER A 1 390 ? -3.840 14.919 -8.862 1.00 32.47 390 SER A CA 1
ATOM 2879 C C . SER A 1 390 ? -2.699 13.885 -8.809 1.00 32.47 390 SER A C 1
ATOM 2881 O O . SER A 1 390 ? -2.983 12.710 -8.591 1.00 32.47 390 SER A O 1
ATOM 2883 N N . ILE A 1 391 ? -1.428 14.257 -8.978 1.00 32.19 391 ILE A N 1
ATOM 2884 C CA . ILE A 1 391 ? -0.314 13.282 -9.022 1.00 32.19 391 ILE A CA 1
ATOM 2885 C C . ILE A 1 391 ? 0.559 13.336 -7.757 1.00 32.19 391 ILE A C 1
ATOM 2887 O O . ILE A 1 391 ? 1.185 12.347 -7.391 1.00 32.19 391 ILE A O 1
ATOM 2891 N N . ARG A 1 392 ? 0.548 14.450 -7.015 1.00 29.52 392 ARG A N 1
ATOM 2892 C CA . ARG A 1 392 ? 1.395 14.619 -5.818 1.00 29.52 392 ARG A CA 1
ATOM 2893 C C . ARG A 1 392 ? 0.726 14.152 -4.519 1.00 29.52 392 ARG A C 1
ATOM 2895 O O . ARG A 1 392 ? 1.403 13.944 -3.523 1.00 29.52 392 ARG A O 1
ATOM 2902 N N . ASN A 1 393 ? -0.589 13.929 -4.544 1.00 32.19 393 ASN A N 1
ATOM 2903 C CA . ASN A 1 393 ? -1.431 13.788 -3.349 1.00 32.19 393 ASN A CA 1
ATOM 2904 C C . ASN A 1 393 ? -1.651 12.329 -2.870 1.00 32.19 393 ASN A C 1
ATOM 2906 O O . ASN A 1 393 ? -2.564 12.043 -2.097 1.00 32.19 393 ASN A O 1
ATOM 2910 N N . TRP A 1 394 ? -0.865 11.383 -3.389 1.00 33.72 394 TRP A N 1
ATOM 2911 C CA . TRP A 1 394 ? -1.216 9.957 -3.401 1.00 33.72 394 TRP A CA 1
ATOM 2912 C C . TRP A 1 394 ? -0.511 9.095 -2.357 1.00 33.72 394 TRP A C 1
ATOM 2914 O O . TRP A 1 394 ? -1.139 8.279 -1.686 1.00 33.72 394 TRP A O 1
ATOM 2924 N N . LEU A 1 395 ? 0.778 9.343 -2.154 1.00 34.69 395 LEU A N 1
ATOM 2925 C CA . LEU A 1 395 ? 1.609 8.681 -1.141 1.00 34.69 395 LEU A CA 1
ATOM 2926 C C . LEU A 1 395 ? 1.203 9.021 0.304 1.00 34.69 395 LEU A C 1
ATOM 2928 O O . LEU A 1 395 ? 1.487 8.303 1.256 1.00 34.69 395 LEU A O 1
ATOM 2932 N N . LEU A 1 396 ? 0.449 10.103 0.416 1.00 32.59 396 LEU A N 1
ATOM 2933 C CA . LEU A 1 396 ? -0.119 10.713 1.604 1.00 32.59 396 LEU A CA 1
ATOM 2934 C C . LEU A 1 396 ? -1.154 9.889 2.355 1.00 32.59 396 LEU A C 1
ATOM 2936 O O . LEU A 1 396 ? -1.336 10.069 3.554 1.00 32.59 396 LEU A O 1
ATOM 2940 N N . ARG A 1 397 ? -1.868 9.016 1.648 1.00 37.62 397 ARG A N 1
ATOM 2941 C CA . ARG A 1 397 ? -3.099 8.411 2.172 1.00 37.62 397 ARG A CA 1
ATOM 2942 C C . ARG A 1 397 ? -2.888 7.045 2.817 1.00 37.62 397 ARG A C 1
ATOM 2944 O O . ARG A 1 397 ? -3.823 6.520 3.406 1.00 37.62 397 ARG A O 1
ATOM 2951 N N . LEU A 1 398 ? -1.686 6.475 2.709 1.00 30.67 398 LEU A N 1
ATOM 2952 C CA . LEU A 1 398 ? -1.414 5.088 3.106 1.00 30.67 398 LEU A CA 1
ATOM 2953 C C . LEU A 1 398 ? -0.405 4.945 4.260 1.00 30.67 398 LEU A C 1
ATOM 2955 O O . LEU A 1 398 ? -0.299 3.862 4.819 1.00 30.67 398 LEU A O 1
ATOM 2959 N N . LEU A 1 399 ? 0.298 6.020 4.641 1.00 31.47 399 LEU A N 1
ATOM 2960 C CA . LEU A 1 399 ? 1.365 6.004 5.660 1.00 31.47 399 LEU A CA 1
ATOM 2961 C C . LEU A 1 399 ? 0.963 6.605 7.026 1.00 31.47 399 LEU A C 1
ATOM 2963 O O . LEU A 1 399 ? 1.812 6.709 7.903 1.00 31.47 399 LEU A O 1
ATOM 2967 N N . ILE A 1 400 ? -0.300 7.019 7.210 1.00 31.47 400 ILE A N 1
ATOM 2968 C CA . ILE A 1 400 ? -0.803 7.668 8.451 1.00 31.47 400 ILE A CA 1
ATOM 2969 C C . ILE A 1 400 ? -1.760 6.752 9.246 1.00 31.47 400 ILE A C 1
ATOM 2971 O O . ILE A 1 400 ? -2.400 7.163 10.210 1.00 31.47 400 ILE A O 1
ATOM 2975 N N . LEU A 1 401 ? -1.823 5.471 8.891 1.00 31.67 401 LEU A N 1
ATOM 2976 C CA . LEU A 1 401 ? -2.203 4.433 9.847 1.00 31.67 401 LEU A CA 1
ATOM 2977 C C . LEU A 1 401 ? -0.908 3.906 10.443 1.00 31.67 401 LEU A C 1
ATOM 2979 O O . LEU A 1 401 ? -0.799 3.956 11.686 1.00 31.67 401 LEU A O 1
#

Foldseek 3Di:
DVVVLVVLVVLLVVLLVLLFVLLLVLVLLLVCLAFNDQQRVVCSVVRGNPDADDDTDLQSGLADQFAFLCVQFFEDDPDTSGPLRHVLNQVCLQQFFAPAQQSCPLHHPQGQPDGHRVGGDGSNSSVRSSVSVLVPAPADPDDDDLVCLLVLLVVLLVVQQVCFLPQEEEQADEDPAQPDCVLTNQKGHAAYGHHYRATDANPDPCQNNDHSYGSIYGHVHQPDVVGDRNSVVSSVVSSVSSVSSVVSNVVSVVSVVVSVVVVVVVVVVVVVVVVVPDDPDDDDDDDDDDDVCPVVQQVPDQADPVVLVVSQWDADPVRSGTHHDDDDDDDDDDDDDDDDDALVNDPDQVVLVVVQVPDDPPDDRHQGDFDADPVRDGDDDDDPDDDDPPSSCNSNSSNND

Organism: NCBI:txid5691

pLDDT: mean 75.32, std 23.18, range [23.67, 98.25]